Protein AF-0000000084360316 (afdb_homodimer)

Solvent-accessible surface area (backbone atoms only — not comparable to full-atom values): 20144 Å² total; per-residue (Å²): 127,77,83,36,70,52,40,49,49,45,51,50,36,50,60,35,38,62,51,24,50,49,22,51,70,65,35,63,66,67,21,14,51,50,16,34,51,42,44,48,50,38,53,51,46,50,56,45,38,56,47,48,26,63,70,59,72,55,60,46,66,61,34,68,56,47,44,63,37,41,55,51,42,43,52,47,50,48,53,52,47,36,24,52,71,53,73,33,44,78,77,55,40,50,34,50,47,50,42,48,46,44,52,51,48,50,40,43,50,46,26,58,31,21,62,72,70,45,82,80,82,84,54,73,66,53,56,52,26,50,54,39,35,53,50,12,50,48,30,41,48,36,14,82,72,38,66,70,71,81,88,44,42,28,33,52,50,11,50,54,29,35,47,53,20,24,53,44,42,51,55,51,47,49,53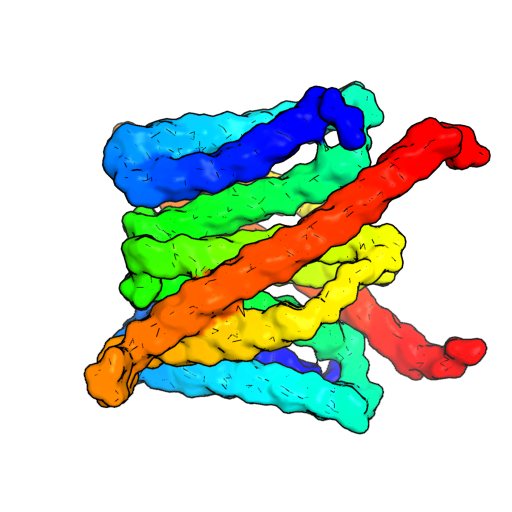,51,48,51,53,52,50,51,52,45,51,51,51,48,52,52,46,68,73,48,71,61,84,114,126,80,83,37,70,54,41,50,48,46,49,50,35,49,61,34,38,62,50,25,50,49,23,52,69,65,35,64,64,66,21,16,51,51,18,35,51,41,44,49,49,38,53,51,47,50,56,46,40,56,47,47,26,64,70,59,72,56,60,45,63,62,34,66,56,45,45,64,36,40,55,51,44,41,53,47,48,48,51,53,48,36,24,51,72,54,72,35,44,76,78,55,39,50,34,52,49,50,44,49,48,45,54,52,47,52,40,42,49,45,26,57,31,21,61,71,71,47,82,78,82,85,53,72,66,52,56,53,28,51,54,40,34,53,50,11,49,48,30,40,47,36,14,82,72,38,66,68,71,83,88,43,42,28,33,51,52,11,50,53,28,35,46,52,20,25,54,45,43,51,54,51,46,49,53,52,48,51,53,50,50,50,51,47,51,49,52,48,53,52,46,68,72,49,73,60,82,115

Sequence (396 aa):
MVLNIPNVLTVSRILAIPVVLAFIAWGGPLGNWLAFSAYTYACITDFFDGYLARAWHQQSAFGRFLDPIADKLLVAGVLFMLVGVESVSGVHILPAAIILCREILVSGLREFLAEARVGLPVSLLAKWKTTIQMLALGFLIVGNVGPDFGFATTWEIGVYGLWIAALITIITGYDYLRAGLRHIAEADAAAEKNPEGNMVLNIPNVLTVSRILAIPVVLAFIAWGGPLGNWLAFSAYTYACITDFFDGYLARAWHQQSAFGRFLDPIADKLLVAGVLFMLVGVESVSGVHILPAAIILCREILVSGLREFLAEARVGLPVSLLAKWKTTIQMLALGFLIVGNVGPDFGFATTWEIGVYGLWIAALITIITGYDYLRAGLRHIAEADAAAEKNPEGN

pLDDT: mean 84.86, std 12.88, range [34.69, 97.75]

Structure (mmCIF, N/CA/C/O backbone):
data_AF-0000000084360316-model_v1
#
loop_
_entity.id
_entity.type
_entity.pdbx_description
1 polymer 'CDP-diacylglycerol--glycerol-3-phosphate 3-phosphatidyltransferase'
#
loop_
_atom_site.group_PDB
_atom_site.id
_atom_site.type_symbol
_atom_site.label_atom_id
_atom_site.label_alt_id
_atom_site.label_comp_id
_atom_site.label_asym_id
_atom_site.label_entity_id
_atom_site.label_seq_id
_atom_site.pdbx_PDB_ins_code
_atom_site.Cartn_x
_atom_site.Cartn_y
_atom_site.Cartn_z
_atom_site.occupancy
_atom_site.B_iso_or_equiv
_atom_site.auth_seq_id
_atom_site.auth_comp_id
_atom_site.auth_asym_id
_atom_site.auth_atom_id
_atom_site.pdbx_PDB_model_num
ATOM 1 N N . MET A 1 1 ? -19.453 8.953 19.5 1 43.44 1 MET A N 1
ATOM 2 C CA . MET A 1 1 ? -19.406 8.742 18.062 1 43.44 1 MET A CA 1
ATOM 3 C C . MET A 1 1 ? -20.797 8.742 17.469 1 43.44 1 MET A C 1
ATOM 5 O O . MET A 1 1 ? -21.641 7.93 17.844 1 43.44 1 MET A O 1
ATOM 9 N N . VAL A 1 2 ? -21.328 9.789 17.156 1 48 2 VAL A N 1
ATOM 10 C CA . VAL A 1 2 ? -22.719 9.781 16.703 1 48 2 VAL A CA 1
ATOM 11 C C . VAL A 1 2 ? -22.859 8.891 15.469 1 48 2 VAL A C 1
ATOM 13 O O . VAL A 1 2 ? -22.172 9.102 14.469 1 48 2 VAL A O 1
ATOM 16 N N . LEU A 1 3 ? -23.219 7.645 15.836 1 56.81 3 LEU A N 1
ATOM 17 C CA . LEU A 1 3 ? -23.625 6.742 14.773 1 56.81 3 LEU A CA 1
ATOM 18 C C . LEU A 1 3 ? -24.547 7.453 13.781 1 56.81 3 LEU A C 1
ATOM 20 O O . LEU A 1 3 ? -25.75 7.562 14.023 1 56.81 3 LEU A O 1
ATOM 24 N N . ASN A 1 4 ? -24.031 8.453 13.102 1 64.5 4 ASN A N 1
ATOM 25 C CA . ASN A 1 4 ? -24.812 9 12 1 64.5 4 ASN A CA 1
ATOM 26 C C . ASN A 1 4 ? -24.672 8.141 10.742 1 64.5 4 ASN A C 1
ATOM 28 O O . ASN A 1 4 ? -23.766 7.316 10.641 1 64.5 4 ASN A O 1
ATOM 32 N N . ILE A 1 5 ? -25.641 8.164 10 1 64.25 5 ILE A N 1
ATOM 33 C CA . ILE A 1 5 ? -25.828 7.332 8.812 1 64.25 5 ILE A CA 1
ATOM 34 C C . ILE A 1 5 ? -24.547 7.297 7.996 1 64.25 5 ILE A C 1
ATOM 36 O O . ILE A 1 5 ? -24.062 6.223 7.617 1 64.25 5 ILE A O 1
ATOM 40 N N . PRO A 1 6 ? -23.891 8.422 7.879 1 65.19 6 PRO A N 1
ATOM 41 C CA . PRO A 1 6 ? -22.656 8.375 7.082 1 65.19 6 PRO A CA 1
ATOM 42 C C . PRO A 1 6 ? -21.547 7.57 7.758 1 65.19 6 PRO A C 1
ATOM 44 O O . PRO A 1 6 ? -20.797 6.867 7.086 1 65.19 6 PRO A O 1
ATOM 47 N N . ASN A 1 7 ? -21.609 7.57 9.062 1 74.06 7 ASN A N 1
ATOM 48 C CA . ASN A 1 7 ? -20.609 6.824 9.797 1 74.06 7 ASN A CA 1
ATOM 49 C C . ASN A 1 7 ? -20.844 5.32 9.719 1 74.06 7 ASN A C 1
ATOM 51 O O . ASN A 1 7 ? -19.906 4.535 9.617 1 74.06 7 ASN A O 1
ATOM 55 N N . VAL A 1 8 ? -22.078 5.059 9.727 1 76.81 8 VAL A N 1
ATOM 56 C CA . VAL A 1 8 ? -22.422 3.643 9.641 1 76.81 8 VAL A CA 1
ATOM 57 C C . VAL A 1 8 ? -22.047 3.094 8.273 1 76.81 8 VAL A C 1
ATOM 59 O O . VAL A 1 8 ? -21.547 1.971 8.156 1 76.81 8 VAL A O 1
ATOM 62 N N . LEU A 1 9 ? -22.203 3.93 7.285 1 78.19 9 LEU A N 1
ATOM 63 C CA . LEU A 1 9 ? -21.875 3.506 5.93 1 78.19 9 LEU A CA 1
ATOM 64 C C . LEU A 1 9 ? -20.359 3.334 5.773 1 78.19 9 LEU A C 1
ATOM 66 O O . LEU A 1 9 ? -19.906 2.383 5.137 1 78.19 9 LEU A O 1
ATOM 70 N N . THR A 1 10 ? -19.688 4.168 6.41 1 79.19 10 THR A N 1
ATOM 71 C CA . THR A 1 10 ? -18.219 4.09 6.34 1 79.19 10 THR A CA 1
ATOM 72 C C . THR A 1 10 ? -17.719 2.846 7.059 1 79.19 10 THR A C 1
ATOM 74 O O . THR A 1 10 ? -16.875 2.109 6.523 1 79.19 10 THR A O 1
ATOM 77 N N . VAL A 1 11 ? -18.312 2.627 8.195 1 83.44 11 VAL A N 1
ATOM 78 C CA . VAL A 1 11 ? -17.906 1.466 8.977 1 83.44 11 VAL A CA 1
ATOM 79 C C . VAL A 1 11 ? -18.266 0.184 8.227 1 83.44 11 VAL A C 1
ATOM 81 O O . VAL A 1 11 ? -17.484 -0.773 8.211 1 83.44 11 VAL A O 1
ATOM 84 N N . SER A 1 12 ? -19.406 0.206 7.668 1 88 12 SER A N 1
ATOM 85 C CA . SER A 1 12 ? -19.844 -0.956 6.898 1 88 12 SER A CA 1
ATOM 86 C C . SER A 1 12 ? -18.906 -1.219 5.727 1 88 12 SER A C 1
ATOM 88 O O . SER A 1 12 ? -18.609 -2.373 5.406 1 88 12 SER A O 1
ATOM 90 N N . ARG A 1 13 ? -18.422 -0.193 5.148 1 87.5 13 ARG A N 1
ATOM 91 C CA . ARG A 1 13 ? -17.5 -0.317 4.027 1 87.5 13 ARG A CA 1
ATOM 92 C C . ARG A 1 13 ? -16.156 -0.894 4.48 1 87.5 13 ARG A C 1
ATOM 94 O O . ARG A 1 13 ? -15.594 -1.756 3.809 1 87.5 13 ARG A O 1
ATOM 101 N N . ILE A 1 14 ? -15.734 -0.457 5.531 1 86.88 14 ILE A N 1
ATOM 102 C CA . ILE A 1 14 ? -14.469 -0.938 6.074 1 86.88 14 ILE A CA 1
ATOM 103 C C . ILE A 1 14 ? -14.578 -2.424 6.402 1 86.88 14 ILE A C 1
ATOM 105 O O . ILE A 1 14 ? -13.664 -3.199 6.117 1 86.88 14 ILE A O 1
ATOM 109 N N . LEU A 1 15 ? -15.719 -2.783 6.957 1 89.69 15 LEU A N 1
ATOM 110 C CA . LEU A 1 15 ? -15.945 -4.176 7.324 1 89.69 15 LEU A CA 1
ATOM 111 C C . LEU A 1 15 ? -16.109 -5.047 6.082 1 89.69 15 LEU A C 1
ATOM 113 O O . LEU A 1 15 ? -15.852 -6.25 6.125 1 89.69 15 LEU A O 1
ATOM 117 N N . ALA A 1 16 ? -16.531 -4.422 5.023 1 93 16 ALA A N 1
ATOM 118 C CA . ALA A 1 16 ? -16.719 -5.145 3.768 1 93 16 ALA A CA 1
ATOM 119 C C . ALA A 1 16 ? -15.375 -5.559 3.164 1 93 16 ALA A C 1
ATOM 121 O O . ALA A 1 16 ? -15.305 -6.523 2.402 1 93 16 ALA A O 1
ATOM 122 N N . ILE A 1 17 ? -14.32 -4.898 3.51 1 92.44 17 ILE A N 1
ATOM 123 C CA . ILE A 1 17 ? -13.023 -5.105 2.871 1 92.44 17 ILE A CA 1
ATOM 124 C C . ILE A 1 17 ? -12.516 -6.512 3.178 1 92.44 17 ILE A C 1
ATOM 126 O O . ILE A 1 17 ? -12.25 -7.293 2.264 1 92.44 17 ILE A O 1
ATOM 130 N N . PRO A 1 18 ? -12.438 -6.918 4.477 1 93 18 PRO A N 1
ATOM 131 C CA . PRO A 1 18 ? -11.992 -8.289 4.742 1 93 18 PRO A CA 1
ATOM 132 C C . PRO A 1 18 ? -12.922 -9.344 4.141 1 93 18 PRO A C 1
ATOM 134 O O . PRO A 1 18 ? -12.477 -10.43 3.775 1 93 18 PRO A O 1
ATOM 137 N N . VAL A 1 19 ? -14.172 -9.016 4.031 1 95.56 19 VAL A N 1
ATOM 138 C CA . VAL A 1 19 ? -15.141 -9.938 3.449 1 95.56 19 VAL A CA 1
ATOM 139 C C . VAL A 1 19 ? -14.844 -10.133 1.965 1 95.56 19 VAL A C 1
ATOM 141 O O . VAL A 1 19 ? -14.789 -11.266 1.48 1 95.56 19 VAL A O 1
ATOM 144 N N . VAL A 1 20 ? -14.625 -9.031 1.267 1 96.56 20 VAL A N 1
ATOM 145 C CA . VAL A 1 20 ? -14.281 -9.102 -0.15 1 96.56 20 VAL A CA 1
ATOM 146 C C . VAL A 1 20 ? -13.016 -9.938 -0.335 1 96.56 20 VAL A C 1
ATOM 148 O O . VAL A 1 20 ? -12.977 -10.828 -1.186 1 96.56 20 VAL A O 1
ATOM 151 N N . LEU A 1 21 ? -12.047 -9.711 0.494 1 95 21 LEU A N 1
ATOM 152 C CA . LEU A 1 21 ? -10.773 -10.406 0.375 1 95 21 LEU A CA 1
ATOM 153 C C . LEU A 1 21 ? -10.93 -11.891 0.672 1 95 21 LEU A C 1
ATOM 155 O O . LEU A 1 21 ? -10.32 -12.727 0.005 1 95 21 LEU A O 1
ATOM 159 N N . ALA A 1 22 ? -11.758 -12.188 1.636 1 94.25 22 ALA A N 1
ATOM 160 C CA . ALA A 1 22 ? -12.008 -13.586 1.988 1 94.25 22 ALA A CA 1
ATOM 161 C C . ALA A 1 22 ? -12.688 -14.328 0.841 1 94.25 22 ALA A C 1
ATOM 163 O O . ALA A 1 22 ? -12.352 -15.484 0.558 1 94.25 22 ALA A O 1
ATOM 164 N N . PHE A 1 23 ? -13.578 -13.688 0.22 1 96.25 23 PHE A N 1
ATOM 165 C CA . PHE A 1 23 ? -14.281 -14.312 -0.893 1 96.25 23 PHE A CA 1
ATOM 166 C C . PHE A 1 23 ? -13.352 -14.508 -2.084 1 96.25 23 PHE A C 1
ATOM 168 O O . PHE A 1 23 ? -13.445 -15.508 -2.797 1 96.25 23 PHE A O 1
ATOM 175 N N . ILE A 1 24 ? -12.516 -13.555 -2.295 1 95.12 24 ILE A N 1
ATOM 176 C CA . ILE A 1 24 ? -11.539 -13.703 -3.373 1 95.12 24 ILE A CA 1
ATOM 177 C C . ILE A 1 24 ? -10.625 -14.891 -3.08 1 95.12 24 ILE A C 1
ATOM 179 O O . ILE A 1 24 ? -10.328 -15.688 -3.975 1 95.12 24 ILE A O 1
ATOM 183 N N . ALA A 1 25 ? -10.266 -15.016 -1.857 1 92.19 25 ALA A N 1
ATOM 184 C CA . ALA A 1 25 ? -9.391 -16.109 -1.449 1 92.19 25 ALA A CA 1
ATOM 185 C C . ALA A 1 25 ? -10.102 -17.453 -1.579 1 92.19 25 ALA A C 1
ATOM 187 O O . ALA A 1 25 ? -9.477 -18.469 -1.881 1 92.19 25 ALA A O 1
ATOM 188 N N . TRP A 1 26 ? -11.359 -17.406 -1.259 1 91.69 26 TRP A N 1
ATOM 189 C CA . TRP A 1 26 ? -12.148 -18.625 -1.373 1 91.69 26 TRP A CA 1
ATOM 190 C C . TRP A 1 26 ? -12.125 -19.156 -2.803 1 91.69 26 TRP A C 1
ATOM 192 O O . TRP A 1 26 ? -12.047 -20.375 -3.023 1 91.69 26 TRP A O 1
ATOM 202 N N . GLY A 1 27 ? -12.227 -18.359 -3.777 1 89.38 27 GLY A N 1
ATOM 203 C CA . GLY A 1 27 ? -12.133 -18.734 -5.18 1 89.38 27 GLY A CA 1
ATOM 204 C C . GLY A 1 27 ? -13.367 -19.453 -5.691 1 89.38 27 GLY A C 1
ATOM 205 O O . GLY A 1 27 ? -14.391 -19.5 -5.004 1 89.38 27 GLY A O 1
ATOM 206 N N . GLY A 1 28 ? -13.25 -19.828 -6.918 1 91.75 28 GLY A N 1
ATOM 207 C CA . GLY A 1 28 ? -14.391 -20.484 -7.543 1 91.75 28 GLY A CA 1
ATOM 208 C C . GLY A 1 28 ? -15.445 -19.5 -8.023 1 91.75 28 GLY A C 1
ATOM 209 O O . GLY A 1 28 ? -15.391 -18.312 -7.719 1 91.75 28 GLY A O 1
ATOM 210 N N . PRO A 1 29 ? -16.422 -20.094 -8.773 1 94.88 29 PRO A N 1
ATOM 211 C CA . PRO A 1 29 ? -17.453 -19.219 -9.328 1 94.88 29 PRO A CA 1
ATOM 212 C C . PRO A 1 29 ? -18.281 -18.516 -8.25 1 94.88 29 PRO A C 1
ATOM 214 O O . PRO A 1 29 ? -18.531 -17.312 -8.344 1 94.88 29 PRO A O 1
ATOM 217 N N . LEU A 1 30 ? -18.656 -19.25 -7.25 1 95.31 30 LEU A N 1
ATOM 218 C CA . LEU A 1 30 ? -19.438 -18.672 -6.172 1 95.31 30 LEU A CA 1
ATOM 219 C C . LEU A 1 30 ? -18.641 -17.625 -5.414 1 95.31 30 LEU A C 1
ATOM 221 O O . LEU A 1 30 ? -19.156 -16.547 -5.09 1 95.31 30 LEU A O 1
ATOM 225 N N . GLY A 1 31 ? -17.406 -17.922 -5.094 1 95.75 31 GLY A N 1
ATOM 226 C CA . GLY A 1 31 ? -16.531 -16.969 -4.418 1 95.75 31 GLY A CA 1
ATOM 227 C C . GLY A 1 31 ? -16.344 -15.688 -5.191 1 95.75 31 GLY A C 1
ATOM 228 O O . GLY A 1 31 ? -16.375 -14.594 -4.617 1 95.75 31 GLY A O 1
ATOM 229 N N . ASN A 1 32 ? -16.203 -15.867 -6.492 1 96.5 32 ASN A N 1
ATOM 230 C CA . ASN A 1 32 ? -15.984 -14.695 -7.332 1 96.5 32 ASN A CA 1
ATOM 231 C C . ASN A 1 32 ? -17.219 -13.789 -7.363 1 96.5 32 ASN A C 1
ATOM 233 O O . ASN A 1 32 ? -17.094 -12.57 -7.25 1 96.5 32 ASN A O 1
ATOM 237 N N . TRP A 1 33 ? -18.375 -14.391 -7.465 1 97.25 33 TRP A N 1
ATOM 238 C CA . TRP A 1 33 ? -19.594 -13.586 -7.539 1 97.25 33 TRP A CA 1
ATOM 239 C C . TRP A 1 33 ? -19.906 -12.945 -6.191 1 97.25 33 TRP A C 1
ATOM 241 O O . TRP A 1 33 ? -20.422 -11.82 -6.137 1 97.25 33 TRP A O 1
ATOM 251 N N . LEU A 1 34 ? -19.625 -13.656 -5.125 1 97.5 34 LEU A N 1
ATOM 252 C CA . LEU A 1 34 ? -19.812 -13.078 -3.797 1 97.5 34 LEU A CA 1
ATOM 253 C C . LEU A 1 34 ? -18.844 -11.93 -3.566 1 97.5 34 LEU A C 1
ATOM 255 O O . LEU A 1 34 ? -19.219 -10.906 -2.99 1 97.5 34 LEU A O 1
ATOM 259 N N . ALA A 1 35 ? -17.625 -12.148 -3.963 1 97.56 35 ALA A N 1
ATOM 260 C CA . ALA A 1 35 ? -16.641 -11.078 -3.867 1 97.56 35 ALA A CA 1
ATOM 261 C C . ALA A 1 35 ? -17.078 -9.852 -4.668 1 97.56 35 ALA A C 1
ATOM 263 O O . ALA A 1 35 ? -16.969 -8.719 -4.188 1 97.56 35 ALA A O 1
ATOM 264 N N . PHE A 1 36 ? -17.562 -10.133 -5.836 1 97.75 36 PHE A N 1
ATOM 265 C CA . PHE A 1 36 ? -18.031 -9.047 -6.699 1 97.75 36 PHE A CA 1
ATOM 266 C C . PHE A 1 36 ? -19.188 -8.297 -6.051 1 97.75 36 PHE A C 1
ATOM 268 O O . PHE A 1 36 ? -19.219 -7.066 -6.086 1 97.75 36 PHE A O 1
ATOM 275 N N . SER A 1 37 ? -20.094 -9.031 -5.523 1 97.69 37 SER A N 1
ATOM 276 C CA . SER A 1 37 ? -21.234 -8.414 -4.871 1 97.69 37 SER A CA 1
ATOM 277 C C . SER A 1 37 ? -20.812 -7.555 -3.686 1 97.69 37 SER A C 1
ATOM 279 O O . SER A 1 37 ? -21.266 -6.422 -3.539 1 97.69 37 SER A O 1
ATOM 281 N N . ALA A 1 38 ? -19.969 -8.07 -2.852 1 97 38 ALA A N 1
ATOM 282 C CA . ALA A 1 38 ? -19.469 -7.32 -1.706 1 97 38 ALA A CA 1
ATOM 283 C C . ALA A 1 38 ? -18.672 -6.098 -2.158 1 97 38 ALA A C 1
ATOM 285 O O . ALA A 1 38 ? -18.766 -5.027 -1.556 1 97 38 ALA A O 1
ATOM 286 N N . TYR A 1 39 ? -17.891 -6.32 -3.182 1 97.69 39 TYR A N 1
ATOM 287 C CA . TYR A 1 39 ? -17.109 -5.227 -3.736 1 97.69 39 TYR A CA 1
ATOM 288 C C . TYR A 1 39 ? -18 -4.113 -4.262 1 97.69 39 TYR A C 1
ATOM 290 O O . TYR A 1 39 ? -17.75 -2.934 -4.012 1 97.69 39 TYR A O 1
ATOM 298 N N . THR A 1 40 ? -19.016 -4.465 -5.008 1 96.44 40 THR A N 1
ATOM 299 C CA . THR A 1 40 ? -19.953 -3.5 -5.559 1 96.44 40 THR A CA 1
ATOM 300 C C . THR A 1 40 ? -20.672 -2.742 -4.438 1 96.44 40 THR A C 1
ATOM 302 O O . THR A 1 40 ? -20.859 -1.527 -4.531 1 96.44 40 THR A O 1
ATOM 305 N N . TYR A 1 41 ? -21 -3.498 -3.461 1 94.69 41 TYR A N 1
ATOM 306 C CA . TYR A 1 41 ? -21.594 -2.869 -2.287 1 94.69 41 TYR A CA 1
ATOM 307 C C . TYR A 1 41 ? -20.672 -1.803 -1.712 1 94.69 41 TYR A C 1
ATOM 309 O O . TYR A 1 41 ? -21.109 -0.684 -1.428 1 94.69 41 TYR A O 1
ATOM 317 N N . ALA A 1 42 ? -19.406 -2.119 -1.563 1 92.06 42 ALA A N 1
ATOM 318 C CA . ALA A 1 42 ? -18.422 -1.19 -1.005 1 92.06 42 ALA A CA 1
ATOM 319 C C . ALA A 1 42 ? -18.266 0.037 -1.896 1 92.06 42 ALA A C 1
ATOM 321 O O . ALA A 1 42 ? -18.141 1.159 -1.401 1 92.06 42 ALA A O 1
ATOM 322 N N . CYS A 1 43 ? -18.312 -0.194 -3.189 1 91.12 43 CYS A N 1
ATOM 323 C CA . CYS A 1 43 ? -18.141 0.908 -4.129 1 91.12 43 CYS A CA 1
ATOM 324 C C . CYS A 1 43 ? -19.375 1.82 -4.129 1 91.12 43 CYS A C 1
ATOM 326 O O . CYS A 1 43 ? -19.234 3.045 -4.156 1 91.12 43 CYS A O 1
ATOM 328 N N . ILE A 1 44 ? -20.5 1.232 -4.141 1 88.56 44 ILE A N 1
ATOM 329 C CA . ILE A 1 44 ? -21.75 1.992 -4.18 1 88.56 44 ILE A CA 1
ATOM 330 C C . ILE A 1 44 ? -21.891 2.807 -2.896 1 88.56 44 ILE A C 1
ATOM 332 O O . ILE A 1 44 ? -22.297 3.971 -2.938 1 88.56 44 ILE A O 1
ATOM 336 N N . THR A 1 45 ? -21.578 2.225 -1.772 1 84.81 45 THR A N 1
ATOM 337 C CA . THR A 1 45 ? -21.703 2.928 -0.5 1 84.81 45 THR A CA 1
ATOM 338 C C . THR A 1 45 ? -20.734 4.113 -0.44 1 84.81 45 THR A C 1
ATOM 340 O O . THR A 1 45 ? -21.016 5.109 0.231 1 84.81 45 THR A O 1
ATOM 343 N N . ASP A 1 46 ? -19.625 3.893 -1.091 1 81.88 46 ASP A N 1
ATOM 344 C CA . ASP A 1 46 ? -18.672 5.008 -1.172 1 81.88 46 ASP A CA 1
ATOM 345 C C . ASP A 1 46 ? -19.281 6.18 -1.936 1 81.88 46 ASP A C 1
ATOM 347 O O . ASP A 1 46 ? -19.141 7.336 -1.529 1 81.88 46 ASP A O 1
ATOM 351 N N . PHE A 1 47 ? -19.922 5.859 -2.982 1 77.44 47 PHE A N 1
ATOM 352 C CA . PHE A 1 47 ? -20.547 6.875 -3.822 1 77.44 47 PHE A CA 1
ATOM 353 C C . PHE A 1 47 ? -21.672 7.57 -3.08 1 77.44 47 PHE A C 1
ATOM 355 O O . PHE A 1 47 ? -21.812 8.789 -3.156 1 77.44 47 PHE A O 1
ATOM 362 N N . PHE A 1 48 ? -22.375 6.844 -2.32 1 76.06 48 PHE A N 1
ATOM 363 C CA . PHE A 1 48 ? -23.531 7.379 -1.61 1 76.06 48 PHE A CA 1
ATOM 364 C C . PHE A 1 48 ? -23.094 8.18 -0.389 1 76.06 48 PHE A C 1
ATOM 366 O O . PHE A 1 48 ? -23.688 9.211 -0.071 1 76.06 48 PHE A O 1
ATOM 373 N N . ASP A 1 49 ? -22.094 7.598 0.238 1 67.19 49 ASP A N 1
ATOM 374 C CA . ASP A 1 49 ? -21.609 8.289 1.437 1 67.19 49 ASP A CA 1
ATOM 375 C C . ASP A 1 49 ? -21.125 9.695 1.105 1 67.19 49 ASP A C 1
ATOM 377 O O . ASP A 1 49 ? -21.406 10.641 1.842 1 67.19 49 ASP A O 1
ATOM 381 N N . GLY A 1 50 ? -20.391 9.805 0.035 1 63.03 50 GLY A N 1
ATOM 382 C CA . GLY A 1 50 ? -19.969 11.133 -0.388 1 63.03 50 GLY A CA 1
ATOM 383 C C . GLY A 1 50 ? -21.125 12.047 -0.718 1 63.03 50 GLY A C 1
ATOM 384 O O . GLY A 1 50 ? -21.141 13.211 -0.3 1 63.03 50 GLY A O 1
ATOM 385 N N . TYR A 1 51 ? -22.062 11.406 -1.259 1 60.38 51 TYR A N 1
ATOM 386 C CA . TYR A 1 51 ? -23.219 12.195 -1.67 1 60.38 51 TYR A CA 1
ATOM 387 C C . TYR A 1 51 ? -24.031 12.633 -0.46 1 60.38 51 TYR A C 1
ATOM 389 O O . TYR A 1 51 ? -24.422 13.797 -0.36 1 60.38 51 TYR A O 1
ATOM 397 N N . LEU A 1 52 ? -24.219 11.719 0.39 1 59.31 52 LEU A N 1
ATOM 398 C CA . LEU A 1 52 ? -25.047 12.008 1.552 1 59.31 52 LEU A CA 1
ATOM 399 C C . LEU A 1 52 ? -24.359 12.984 2.492 1 59.31 52 LEU A C 1
ATOM 401 O O . LEU A 1 52 ? -25 13.852 3.086 1 59.31 52 LEU A O 1
ATOM 405 N N . ALA A 1 53 ? -23.109 12.836 2.648 1 59.09 53 ALA A N 1
ATOM 406 C CA . ALA A 1 53 ? -22.344 13.734 3.504 1 59.09 53 ALA A CA 1
ATOM 407 C C . ALA A 1 53 ? -22.359 15.156 2.963 1 59.09 53 ALA A C 1
ATOM 409 O O . ALA A 1 53 ? -22.453 16.125 3.729 1 59.09 53 ALA A O 1
ATOM 410 N N . ARG A 1 54 ? -22.297 15.219 1.662 1 60.06 54 ARG A N 1
ATOM 411 C CA . ARG A 1 54 ? -22.344 16.531 1.021 1 60.06 54 ARG A CA 1
ATOM 412 C C . ARG A 1 54 ? -23.75 17.125 1.103 1 60.06 54 ARG A C 1
ATOM 414 O O . ARG A 1 54 ? -23.906 18.328 1.334 1 60.06 54 ARG A O 1
ATOM 421 N N . ALA A 1 55 ? -24.562 16.234 0.997 1 60.12 55 ALA A N 1
ATOM 422 C CA . ALA A 1 55 ? -25.953 16.688 0.949 1 60.12 55 ALA A CA 1
ATOM 423 C C . ALA A 1 55 ? -26.453 17.078 2.338 1 60.12 55 ALA A C 1
ATOM 425 O O . ALA A 1 55 ? -27.219 18.031 2.484 1 60.12 55 ALA A O 1
ATOM 426 N N . TRP A 1 56 ? -26 16.344 3.238 1 59.81 56 TRP A N 1
ATOM 427 C CA . TRP A 1 56 ? -26.547 16.594 4.57 1 59.81 56 TRP A CA 1
ATOM 428 C C . TRP A 1 56 ? -25.562 17.391 5.422 1 59.81 56 TRP A C 1
ATOM 430 O O . TRP A 1 56 ? -25.812 17.625 6.609 1 59.81 56 TRP A O 1
ATOM 440 N N . HIS A 1 57 ? -24.562 17.938 4.793 1 57.38 57 HIS A N 1
ATOM 441 C CA . HIS A 1 57 ? -23.562 18.719 5.496 1 57.38 57 HIS A CA 1
ATOM 442 C C . HIS A 1 57 ? -23.125 18.016 6.789 1 57.38 57 HIS A C 1
ATOM 444 O O . HIS A 1 57 ? -22.938 18.672 7.816 1 57.38 57 HIS A O 1
ATOM 450 N N . GLN A 1 58 ? -23.453 16.797 6.816 1 59.56 58 GLN A N 1
ATOM 451 C CA . GLN A 1 58 ? -23.266 16.094 8.078 1 59.56 58 GLN A CA 1
ATOM 452 C C . GLN A 1 58 ? -22.062 15.156 8.008 1 59.56 58 GLN A C 1
ATOM 454 O O . GLN A 1 58 ? -22.062 14.094 8.625 1 59.56 58 GLN A O 1
ATOM 459 N N . GLN A 1 59 ? -21.062 15.625 7.344 1 63.84 59 GLN A N 1
ATOM 460 C CA . GLN A 1 59 ? -19.984 14.641 7.422 1 63.84 59 GLN A CA 1
ATOM 461 C C . GLN A 1 59 ? -19.219 14.766 8.742 1 63.84 59 GLN A C 1
ATOM 463 O O . GLN A 1 59 ? -18.781 15.852 9.109 1 63.84 59 GLN A O 1
ATOM 468 N N . SER A 1 60 ? -19.344 13.688 9.555 1 69 60 SER A N 1
ATOM 469 C CA . SER A 1 60 ? -18.578 13.656 10.797 1 69 60 SER A CA 1
ATOM 470 C C . SER A 1 60 ? -17.078 13.617 10.523 1 69 60 SER A C 1
ATOM 472 O O . SER A 1 60 ? -16.656 13.312 9.414 1 69 60 SER A O 1
ATOM 474 N N . ALA A 1 61 ? -16.406 14.219 11.344 1 72.38 61 ALA A N 1
ATOM 475 C CA . ALA A 1 61 ? -14.945 14.156 11.258 1 72.38 61 ALA A CA 1
ATOM 476 C C . ALA A 1 61 ? -14.461 12.719 11.094 1 72.38 61 ALA A C 1
ATOM 478 O O . ALA A 1 61 ? -13.492 12.469 10.367 1 72.38 61 ALA A O 1
ATOM 479 N N . PHE A 1 62 ? -15.266 11.898 11.602 1 75.75 62 PHE A N 1
ATOM 480 C CA . PHE A 1 62 ? -14.938 10.477 11.531 1 75.75 62 PHE A CA 1
ATOM 481 C C . PHE A 1 62 ? -15.047 9.969 10.102 1 75.75 62 PHE A C 1
ATOM 483 O O . PHE A 1 62 ? -14.141 9.289 9.602 1 75.75 62 PHE A O 1
ATOM 490 N N . GLY A 1 63 ? -16.094 10.289 9.516 1 74.12 63 GLY A N 1
ATOM 491 C CA . GLY A 1 63 ? -16.297 9.875 8.141 1 74.12 63 GLY A CA 1
ATOM 492 C C . GLY A 1 63 ? -15.289 10.484 7.18 1 74.12 63 GLY A C 1
ATOM 493 O O . GLY A 1 63 ? -14.766 9.797 6.297 1 74.12 63 GLY A O 1
ATOM 494 N N . ARG A 1 64 ? -15.047 11.633 7.375 1 74.94 64 ARG A N 1
ATOM 495 C CA . ARG A 1 64 ? -14.086 12.336 6.535 1 74.94 64 ARG A CA 1
ATOM 496 C C . ARG A 1 64 ? -12.695 11.734 6.668 1 74.94 64 ARG A C 1
ATOM 498 O O . ARG A 1 64 ? -11.922 11.719 5.707 1 74.94 64 ARG A O 1
ATOM 505 N N . PHE A 1 65 ? -12.578 11.234 7.77 1 78.25 65 PHE A N 1
ATOM 506 C CA . PHE A 1 65 ? -11.273 10.672 8.102 1 78.25 65 PHE A CA 1
ATOM 507 C C . PHE A 1 65 ? -11.133 9.266 7.531 1 78.25 65 PHE A C 1
ATOM 509 O O . PHE A 1 65 ? -10.125 8.938 6.906 1 78.25 65 PHE A O 1
ATOM 516 N N . LEU A 1 66 ? -12.094 8.484 7.648 1 82.69 66 LEU A N 1
ATOM 517 C CA . LEU A 1 66 ? -11.969 7.055 7.375 1 82.69 66 LEU A CA 1
ATOM 518 C C . LEU A 1 66 ? -12.281 6.75 5.914 1 82.69 66 LEU A C 1
ATOM 520 O O . LEU A 1 66 ? -11.844 5.727 5.383 1 82.69 66 LEU A O 1
ATOM 524 N N . ASP A 1 67 ? -12.953 7.703 5.344 1 83.38 67 ASP A N 1
ATOM 525 C CA . ASP A 1 67 ? -13.445 7.434 3.994 1 83.38 67 ASP A CA 1
ATOM 526 C C . ASP A 1 67 ? -12.281 7.254 3.018 1 83.38 67 ASP A C 1
ATOM 528 O O . ASP A 1 67 ? -12.188 6.227 2.346 1 83.38 67 ASP A O 1
ATOM 532 N N . PRO A 1 68 ? -11.375 8.156 3.031 1 83.38 68 PRO A N 1
ATOM 533 C CA . PRO A 1 68 ? -10.258 8.016 2.096 1 83.38 68 PRO A CA 1
ATOM 534 C C . PRO A 1 68 ? -9.406 6.785 2.383 1 83.38 68 PRO A C 1
ATOM 536 O O . PRO A 1 68 ? -8.867 6.172 1.457 1 83.38 68 PRO A O 1
ATOM 539 N N . ILE A 1 69 ? -9.266 6.41 3.535 1 86.75 69 ILE A N 1
ATOM 540 C CA . ILE A 1 69 ? -8.469 5.254 3.939 1 86.75 69 ILE A CA 1
ATOM 541 C C . ILE A 1 69 ? -9.148 3.969 3.479 1 86.75 69 ILE A C 1
ATOM 543 O O . ILE A 1 69 ? -8.5 3.072 2.939 1 86.75 69 ILE A O 1
ATOM 547 N N . ALA A 1 70 ? -10.453 3.996 3.713 1 89.38 70 ALA A N 1
ATOM 548 C CA . ALA A 1 70 ? -11.227 2.82 3.328 1 89.38 70 ALA A CA 1
ATOM 549 C C . ALA A 1 70 ? -11.109 2.549 1.831 1 89.38 70 ALA A C 1
ATOM 551 O O . ALA A 1 70 ? -10.953 1.398 1.413 1 89.38 70 ALA A O 1
ATOM 552 N N . ASP A 1 71 ? -11.172 3.572 1.107 1 88.38 71 ASP A N 1
ATOM 553 C CA . ASP A 1 71 ? -11.086 3.432 -0.342 1 88.38 71 ASP A CA 1
ATOM 554 C C . ASP A 1 71 ? -9.711 2.895 -0.756 1 88.38 71 ASP A C 1
ATOM 556 O O . ASP A 1 71 ? -9.625 1.983 -1.582 1 88.38 71 ASP A O 1
ATOM 560 N N . LYS A 1 72 ? -8.695 3.365 -0.179 1 89.62 72 LYS A N 1
ATOM 561 C CA . LYS A 1 72 ? -7.332 2.938 -0.476 1 89.62 72 LYS A CA 1
ATOM 562 C C . LYS A 1 72 ? -7.105 1.489 -0.054 1 89.62 72 LYS A C 1
ATOM 564 O O . LYS A 1 72 ? -6.461 0.721 -0.771 1 89.62 72 LYS A O 1
ATOM 569 N N . LEU A 1 73 ? -7.652 1.187 1.038 1 92.62 73 LEU A N 1
ATOM 570 C CA . LEU A 1 73 ? -7.492 -0.166 1.56 1 92.62 73 LEU A CA 1
ATOM 571 C C . LEU A 1 73 ? -8.195 -1.181 0.665 1 92.62 73 LEU A C 1
ATOM 573 O O . LEU A 1 73 ? -7.668 -2.264 0.41 1 92.62 73 LEU A O 1
ATOM 577 N N . LEU A 1 74 ? -9.367 -0.794 0.304 1 93.31 74 LEU A N 1
ATOM 578 C CA . LEU A 1 74 ? -10.133 -1.688 -0.558 1 93.31 74 LEU A CA 1
ATOM 579 C C . LEU A 1 74 ? -9.383 -1.969 -1.854 1 93.31 74 LEU A C 1
ATOM 581 O O . LEU A 1 74 ? -9.195 -3.129 -2.23 1 93.31 74 LEU A O 1
ATOM 585 N N . VAL A 1 75 ? -8.914 -0.949 -2.469 1 93.94 75 VAL A N 1
ATOM 586 C CA . VAL A 1 75 ? -8.234 -1.071 -3.752 1 93.94 75 VAL A CA 1
ATOM 587 C C . VAL A 1 75 ? -6.934 -1.854 -3.576 1 93.94 75 VAL A C 1
ATOM 589 O O . VAL A 1 75 ? -6.676 -2.811 -4.312 1 93.94 75 VAL A O 1
ATOM 592 N N . ALA A 1 76 ? -6.172 -1.483 -2.637 1 94.06 76 ALA A N 1
ATOM 593 C CA . ALA A 1 76 ? -4.891 -2.146 -2.398 1 94.06 76 ALA A CA 1
ATOM 594 C C . ALA A 1 76 ? -5.094 -3.613 -2.029 1 94.06 76 ALA A C 1
ATOM 596 O O . ALA A 1 76 ? -4.383 -4.488 -2.527 1 94.06 76 ALA A O 1
ATOM 597 N N . GLY A 1 77 ? -6.062 -3.822 -1.14 1 94.94 77 GLY A N 1
ATOM 598 C CA . GLY A 1 77 ? -6.352 -5.188 -0.734 1 94.94 77 GLY A CA 1
ATOM 599 C C . GLY A 1 77 ? -6.801 -6.07 -1.885 1 94.94 77 GLY A C 1
ATOM 600 O O . GLY A 1 77 ? -6.344 -7.203 -2.021 1 94.94 77 GLY A O 1
ATOM 601 N N . VAL A 1 78 ? -7.668 -5.527 -2.67 1 96.06 78 VAL A N 1
ATOM 602 C CA . VAL A 1 78 ? -8.195 -6.285 -3.799 1 96.06 78 VAL A CA 1
ATOM 603 C C . VAL A 1 78 ? -7.078 -6.574 -4.797 1 96.06 78 VAL A C 1
ATOM 605 O O . VAL A 1 78 ? -6.934 -7.707 -5.266 1 96.06 78 VAL A O 1
ATOM 608 N N . LEU A 1 79 ? -6.281 -5.578 -5.098 1 96.19 79 LEU A N 1
ATOM 609 C CA . LEU A 1 79 ? -5.164 -5.77 -6.016 1 96.19 79 LEU A CA 1
ATOM 610 C C . LEU A 1 79 ? -4.207 -6.836 -5.496 1 96.19 79 LEU A C 1
ATOM 612 O O . LEU A 1 79 ? -3.797 -7.727 -6.242 1 96.19 79 LEU A O 1
ATOM 616 N N . PHE A 1 80 ? -3.941 -6.715 -4.266 1 95.56 80 PHE A N 1
ATOM 617 C CA . PHE A 1 80 ? -3.014 -7.637 -3.621 1 95.56 80 PHE A CA 1
ATOM 618 C C . PHE A 1 80 ? -3.541 -9.062 -3.678 1 95.56 80 PHE A C 1
ATOM 620 O O . PHE A 1 80 ? -2.807 -9.992 -4.031 1 95.56 80 PHE A O 1
ATOM 627 N N . MET A 1 81 ? -4.812 -9.25 -3.432 1 95.25 81 MET A N 1
ATOM 628 C CA . MET A 1 81 ? -5.402 -10.586 -3.383 1 95.25 81 MET A CA 1
ATOM 629 C C . MET A 1 81 ? -5.559 -11.164 -4.785 1 95.25 81 MET A C 1
ATOM 631 O O . MET A 1 81 ? -5.402 -12.367 -4.984 1 95.25 81 MET A O 1
ATOM 635 N N . LEU A 1 82 ? -5.895 -10.312 -5.719 1 96.19 82 LEU A N 1
ATOM 636 C CA . LEU A 1 82 ? -6.031 -10.789 -7.09 1 96.19 82 LEU A CA 1
ATOM 637 C C . LEU A 1 82 ? -4.707 -11.328 -7.613 1 96.19 82 LEU A C 1
ATOM 639 O O . LEU A 1 82 ? -4.688 -12.297 -8.383 1 96.19 82 LEU A O 1
ATOM 643 N N . VAL A 1 83 ? -3.676 -10.727 -7.227 1 95.06 83 VAL A N 1
ATOM 644 C CA . VAL A 1 83 ? -2.352 -11.227 -7.582 1 95.06 83 VAL A CA 1
ATOM 645 C C . VAL A 1 83 ? -2.059 -12.508 -6.805 1 95.06 83 VAL A C 1
ATOM 647 O O . VAL A 1 83 ? -1.509 -13.461 -7.355 1 95.06 83 VAL A O 1
ATOM 650 N N . GLY A 1 84 ? -2.469 -12.586 -5.602 1 93.5 84 GLY A N 1
ATOM 651 C CA . GLY A 1 84 ? -2.234 -13.734 -4.746 1 93.5 84 GLY A CA 1
ATOM 652 C C . GLY A 1 84 ? -2.928 -14.992 -5.238 1 93.5 84 GLY A C 1
ATOM 653 O O . GLY A 1 84 ? -2.41 -16.109 -5.07 1 93.5 84 GLY A O 1
ATOM 654 N N . VAL A 1 85 ? -4.098 -14.797 -5.824 1 92.5 85 VAL A N 1
ATOM 655 C CA . VAL A 1 85 ? -4.84 -15.961 -6.277 1 92.5 85 VAL A CA 1
ATOM 656 C C . VAL A 1 85 ? -4.574 -16.203 -7.766 1 92.5 85 VAL A C 1
ATOM 658 O O . VAL A 1 85 ? -5.266 -17 -8.406 1 92.5 85 VAL A O 1
ATOM 661 N N . GLU A 1 86 ? -3.709 -15.344 -8.344 1 91.62 86 GLU A N 1
ATOM 662 C 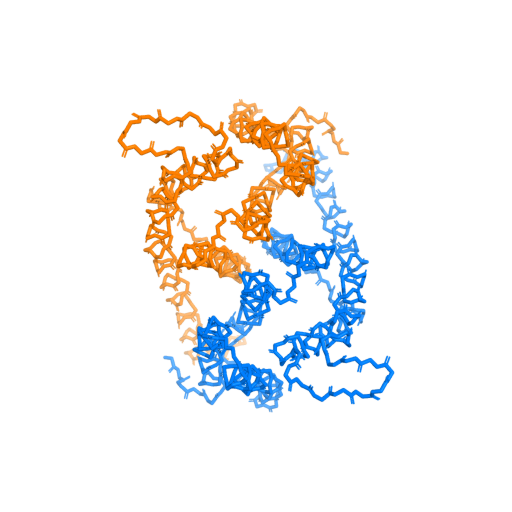CA . GLU A 1 86 ? -3.178 -15.523 -9.695 1 91.62 86 GLU A CA 1
ATOM 663 C C . GLU A 1 86 ? -4.207 -15.117 -10.75 1 91.62 86 GLU A C 1
ATOM 665 O O . GLU A 1 86 ? -4.117 -15.539 -11.906 1 91.62 86 GLU A O 1
ATOM 670 N N . SER A 1 87 ? -5.207 -14.375 -10.266 1 93.69 87 SER A N 1
ATOM 671 C CA . SER A 1 87 ? -6.094 -13.766 -11.25 1 93.69 87 SER A CA 1
ATOM 672 C C . SER A 1 87 ? -5.355 -12.734 -12.102 1 93.69 87 SER A C 1
ATOM 674 O O . SER A 1 87 ? -5.695 -12.523 -13.266 1 93.69 87 SER A O 1
ATOM 676 N N . VAL A 1 88 ? -4.473 -12.094 -11.492 1 93.88 88 VAL A N 1
ATOM 677 C CA . VAL A 1 88 ? -3.521 -11.203 -12.164 1 93.88 88 VAL A CA 1
ATOM 678 C C . VAL A 1 88 ? -2.115 -11.797 -12.07 1 93.88 88 VAL A C 1
ATOM 680 O O . VAL A 1 88 ? -1.547 -11.891 -10.977 1 93.88 88 VAL A O 1
ATOM 683 N N . SER A 1 89 ? -1.636 -12.227 -13.172 1 92.19 89 SER A N 1
ATOM 684 C CA . SER A 1 89 ? -0.349 -12.914 -13.172 1 92.19 89 SER A CA 1
ATOM 685 C C . SER A 1 89 ? 0.498 -12.484 -14.367 1 92.19 89 SER A C 1
ATOM 687 O O . SER A 1 89 ? 0.028 -11.75 -15.242 1 92.19 89 SER A O 1
ATOM 689 N N . GLY A 1 90 ? 1.771 -12.891 -14.32 1 90.38 90 GLY A N 1
ATOM 690 C CA . GLY A 1 90 ? 2.652 -12.578 -15.438 1 90.38 90 GLY A CA 1
ATOM 691 C C . GLY A 1 90 ? 2.922 -11.094 -15.586 1 90.38 90 GLY A C 1
ATOM 692 O O . GLY A 1 90 ? 3.244 -10.414 -14.609 1 90.38 90 GLY A O 1
ATOM 693 N N . VAL A 1 91 ? 2.732 -10.625 -16.812 1 91.69 91 VAL A N 1
ATOM 694 C CA . VAL A 1 91 ? 3.072 -9.242 -17.109 1 91.69 91 VAL A CA 1
ATOM 695 C C . VAL A 1 91 ? 2.033 -8.305 -16.5 1 91.69 91 VAL A C 1
ATOM 697 O O . VAL A 1 91 ? 2.299 -7.117 -16.312 1 91.69 91 VAL A O 1
ATOM 700 N N . HIS A 1 92 ? 0.886 -8.859 -16.203 1 95.06 92 HIS A N 1
ATOM 701 C CA . HIS A 1 92 ? -0.217 -8.031 -15.727 1 95.06 92 HIS A CA 1
ATOM 702 C C . HIS A 1 92 ? -0.037 -7.656 -14.258 1 95.06 92 HIS A C 1
ATOM 704 O O . HIS A 1 92 ? -0.795 -6.848 -13.719 1 95.06 92 HIS A O 1
ATOM 710 N N . ILE A 1 93 ? 1.024 -8.18 -13.633 1 93.81 93 ILE A N 1
ATOM 711 C CA . ILE A 1 93 ? 1.372 -7.789 -12.266 1 93.81 93 ILE A CA 1
ATOM 712 C C . ILE A 1 93 ? 1.947 -6.375 -12.266 1 93.81 93 ILE A C 1
ATOM 714 O O . ILE A 1 93 ? 1.82 -5.648 -11.273 1 93.81 93 ILE A O 1
ATOM 718 N N . LEU A 1 94 ? 2.447 -5.965 -13.406 1 92.62 94 LEU A N 1
ATOM 719 C CA . LEU A 1 94 ? 3.133 -4.684 -13.516 1 92.62 94 LEU A CA 1
ATOM 720 C C . LEU A 1 94 ? 2.168 -3.527 -13.273 1 92.62 94 LEU A C 1
ATOM 722 O O . LEU A 1 94 ? 2.42 -2.678 -12.414 1 92.62 94 LEU A O 1
ATOM 726 N N . PRO A 1 95 ? 1.051 -3.531 -13.977 1 95.69 95 PRO A N 1
ATOM 727 C CA . PRO A 1 95 ? 0.128 -2.428 -13.703 1 95.69 95 PRO A CA 1
ATOM 728 C C . PRO A 1 95 ? -0.391 -2.439 -12.266 1 95.69 95 PRO A C 1
ATOM 730 O O . PRO A 1 95 ? -0.614 -1.378 -11.672 1 95.69 95 PRO A O 1
ATOM 733 N N . ALA A 1 96 ? -0.603 -3.611 -11.703 1 95.75 96 ALA A N 1
ATOM 734 C CA . ALA A 1 96 ? -1.047 -3.713 -10.312 1 95.75 96 ALA A CA 1
ATOM 735 C C . ALA A 1 96 ? 0.002 -3.148 -9.359 1 95.75 96 ALA A C 1
ATOM 737 O O . ALA A 1 96 ? -0.33 -2.408 -8.43 1 95.75 96 ALA A O 1
ATOM 738 N N . ALA A 1 97 ? 1.233 -3.443 -9.648 1 93.75 97 ALA A N 1
ATOM 739 C CA . ALA A 1 97 ? 2.336 -2.949 -8.828 1 93.75 97 ALA A CA 1
ATOM 740 C C . ALA A 1 97 ? 2.465 -1.433 -8.938 1 93.75 97 ALA A C 1
ATOM 742 O O . ALA A 1 97 ? 2.676 -0.745 -7.938 1 93.75 97 ALA A O 1
ATOM 743 N N . ILE A 1 98 ? 2.299 -0.988 -10.102 1 93.56 98 ILE A N 1
ATOM 744 C CA . ILE A 1 98 ? 2.396 0.444 -10.359 1 93.56 98 ILE A CA 1
ATOM 745 C C . ILE A 1 98 ? 1.317 1.187 -9.578 1 93.56 98 ILE A C 1
ATOM 747 O O . ILE A 1 98 ? 1.599 2.191 -8.922 1 93.56 98 ILE A O 1
ATOM 751 N N . ILE A 1 99 ? 0.178 0.704 -9.633 1 93.94 99 ILE A N 1
ATOM 752 C CA . ILE A 1 99 ? -0.95 1.347 -8.961 1 93.94 99 ILE A CA 1
ATOM 753 C C . ILE A 1 99 ? -0.741 1.316 -7.449 1 93.94 99 ILE A C 1
ATOM 755 O O . ILE A 1 99 ? -0.923 2.33 -6.773 1 93.94 99 ILE A O 1
ATOM 759 N N . LEU A 1 100 ? -0.348 0.198 -6.977 1 92.5 100 LEU A N 1
ATOM 760 C CA . LEU A 1 100 ? -0.126 0.059 -5.543 1 92.5 100 LEU A CA 1
ATOM 761 C C . LEU A 1 100 ? 0.986 0.99 -5.07 1 92.5 100 LEU A C 1
ATOM 763 O O . LEU A 1 100 ? 0.828 1.697 -4.074 1 92.5 100 LEU A O 1
ATOM 767 N N . CYS A 1 101 ? 2.08 1.02 -5.738 1 90.25 101 CYS A N 1
ATOM 768 C CA . CYS A 1 101 ? 3.215 1.864 -5.379 1 90.25 101 CYS A CA 1
ATOM 769 C C . CYS A 1 101 ? 2.83 3.338 -5.414 1 90.25 101 CYS A C 1
ATOM 771 O O . CYS A 1 101 ? 3.232 4.113 -4.547 1 90.25 101 CYS A O 1
ATOM 773 N N . ARG A 1 102 ? 2.08 3.641 -6.383 1 90.56 102 ARG A N 1
ATOM 774 C CA . ARG A 1 102 ? 1.638 5.027 -6.496 1 90.56 102 ARG A CA 1
ATOM 775 C C . ARG A 1 102 ? 0.759 5.418 -5.312 1 90.56 102 ARG A C 1
ATOM 777 O O . ARG A 1 102 ? 0.85 6.543 -4.812 1 90.56 102 ARG A O 1
ATOM 784 N N . GLU A 1 103 ? -0.072 4.578 -4.949 1 88.62 103 GLU A N 1
ATOM 785 C CA . GLU A 1 103 ? -0.922 4.859 -3.797 1 88.62 103 GLU A CA 1
ATOM 786 C C . GLU A 1 103 ? -0.088 5.141 -2.551 1 88.62 103 GLU A C 1
ATOM 788 O O . GLU A 1 103 ? -0.388 6.066 -1.793 1 88.62 103 GLU A O 1
ATOM 793 N N . ILE A 1 104 ? 0.913 4.383 -2.387 1 87.62 104 ILE A N 1
ATOM 794 C CA . ILE A 1 104 ? 1.792 4.531 -1.232 1 87.62 104 ILE A CA 1
ATOM 795 C C . ILE A 1 104 ? 2.623 5.805 -1.376 1 87.62 104 ILE A C 1
ATOM 797 O O . ILE A 1 104 ? 2.762 6.574 -0.422 1 87.62 104 ILE A O 1
ATOM 801 N N . LEU A 1 105 ? 3.08 6.062 -2.555 1 87.75 105 LEU A N 1
ATOM 802 C CA . LEU A 1 105 ? 3.895 7.238 -2.844 1 87.75 105 LEU A CA 1
ATOM 803 C C . LEU A 1 105 ? 3.105 8.523 -2.602 1 87.75 105 LEU A C 1
ATOM 805 O O . LEU A 1 105 ? 3.576 9.422 -1.902 1 87.75 105 LEU A O 1
ATOM 809 N N . VAL A 1 106 ? 1.938 8.539 -3.076 1 86.75 106 VAL A N 1
ATOM 810 C CA . VAL A 1 106 ? 1.11 9.742 -2.982 1 86.75 106 VAL A CA 1
ATOM 811 C C . VAL A 1 106 ? 0.665 9.953 -1.538 1 86.75 106 VAL A C 1
ATOM 813 O O . VAL A 1 106 ? 0.611 11.086 -1.057 1 86.75 106 VAL A O 1
ATOM 816 N N . SER A 1 107 ? 0.329 8.883 -0.861 1 86.19 107 SER A N 1
ATOM 817 C CA . SER A 1 107 ? -0.027 8.992 0.55 1 86.19 107 SER A CA 1
ATOM 818 C C . SER A 1 107 ? 1.129 9.555 1.37 1 86.19 107 SER A C 1
ATOM 820 O O . SER A 1 107 ? 0.924 10.398 2.242 1 86.19 107 SER A O 1
ATOM 822 N N . GLY A 1 108 ? 2.307 9.109 1.094 1 85.38 108 GLY A N 1
ATOM 823 C CA . GLY A 1 108 ? 3.479 9.633 1.776 1 85.38 108 GLY A CA 1
ATOM 824 C C . GLY A 1 108 ? 3.734 11.102 1.478 1 85.38 108 GLY A C 1
ATOM 825 O O . GLY A 1 108 ? 4.07 11.875 2.377 1 85.38 108 GLY A O 1
ATOM 826 N N . LEU A 1 109 ? 3.545 11.445 0.262 1 85.44 109 LEU A N 1
ATOM 827 C CA . LEU A 1 109 ? 3.711 12.828 -0.154 1 85.44 109 LEU A CA 1
ATOM 828 C C . LEU A 1 109 ? 2.691 13.727 0.538 1 85.44 109 LEU A C 1
ATOM 830 O O . LEU A 1 109 ? 3.047 14.789 1.057 1 85.44 109 LEU A O 1
ATOM 834 N N . ARG A 1 110 ? 1.51 13.273 0.618 1 85 110 ARG A N 1
ATOM 835 C CA . ARG A 1 110 ? 0.448 14.055 1.247 1 85 110 ARG A CA 1
ATOM 836 C C . ARG A 1 110 ? 0.684 14.195 2.748 1 85 110 ARG A C 1
ATOM 838 O O . ARG A 1 110 ? 0.368 15.227 3.34 1 85 110 ARG A O 1
ATOM 845 N N . GLU A 1 111 ? 1.117 13.102 3.283 1 82.69 111 GLU A N 1
ATOM 846 C CA . GLU A 1 111 ? 1.443 13.133 4.707 1 82.69 111 GLU A CA 1
ATOM 847 C C . GLU A 1 111 ? 2.48 14.203 5.012 1 82.69 111 GLU A C 1
ATOM 849 O O . GLU A 1 111 ? 2.322 14.969 5.969 1 82.69 111 GLU A O 1
ATOM 854 N N . PHE A 1 112 ? 3.469 14.336 4.219 1 79.94 112 PHE A N 1
ATOM 855 C CA . PHE A 1 112 ? 4.551 15.289 4.43 1 79.94 112 PHE A CA 1
ATOM 856 C C . PHE A 1 112 ? 4.082 16.719 4.16 1 79.94 112 PHE A C 1
ATOM 858 O O . PHE A 1 112 ? 4.371 17.625 4.938 1 79.94 112 PHE A O 1
ATOM 865 N N . LEU A 1 113 ? 3.344 16.922 3.133 1 81.75 113 LEU A N 1
ATOM 866 C CA . LEU A 1 113 ? 2.916 18.25 2.732 1 81.75 113 LEU A CA 1
ATOM 867 C C . LEU A 1 113 ? 1.825 18.781 3.664 1 81.75 113 LEU A C 1
ATOM 869 O O . LEU A 1 113 ? 1.646 19.984 3.799 1 81.75 113 LEU A O 1
ATOM 873 N N . ALA A 1 114 ? 1.101 17.797 4.16 1 77.81 114 ALA A N 1
ATOM 874 C CA . ALA A 1 114 ? 0.065 18.188 5.109 1 77.81 114 ALA A CA 1
ATOM 875 C C . ALA A 1 114 ? 0.675 18.875 6.336 1 77.81 114 ALA A C 1
ATOM 877 O O . ALA A 1 114 ? 0.074 19.781 6.918 1 77.81 114 ALA A O 1
ATOM 878 N N . GLU A 1 115 ? 1.813 18.438 6.684 1 75.12 115 GLU A N 1
ATOM 879 C CA . GLU A 1 115 ? 2.51 19.062 7.805 1 75.12 115 GLU A CA 1
ATOM 880 C C . GLU A 1 115 ? 2.82 20.531 7.516 1 75.12 115 GLU A C 1
ATOM 882 O O . GLU A 1 115 ? 2.84 21.359 8.43 1 75.12 115 GLU A O 1
ATOM 887 N N . ALA A 1 116 ? 3.033 20.812 6.258 1 72.62 116 ALA A N 1
ATOM 888 C CA . ALA A 1 116 ? 3.34 22.188 5.848 1 72.62 116 ALA A CA 1
ATOM 889 C C . ALA A 1 116 ? 2.078 22.922 5.418 1 72.62 116 ALA A C 1
ATOM 891 O O . ALA A 1 116 ? 2.15 24.047 4.914 1 72.62 116 ALA A O 1
ATOM 892 N N . ARG A 1 117 ? 0.858 22.172 5.523 1 74.69 117 ARG A N 1
ATOM 893 C CA . ARG A 1 117 ? -0.432 22.75 5.145 1 74.69 117 ARG A CA 1
ATOM 894 C C . ARG A 1 117 ? -0.477 23.062 3.654 1 74.69 117 ARG A C 1
ATOM 896 O O . ARG A 1 117 ? -1.004 24.094 3.25 1 74.69 117 ARG A O 1
ATOM 903 N N . VAL A 1 118 ? 0.302 22.375 2.965 1 74 118 VAL A N 1
ATOM 904 C CA . VAL A 1 118 ? 0.274 22.516 1.513 1 74 118 VAL A CA 1
ATOM 905 C C . VAL A 1 118 ? -0.596 21.422 0.907 1 74 118 VAL A C 1
ATOM 907 O O . VAL A 1 118 ? -0.404 20.234 1.196 1 74 118 VAL A O 1
ATOM 910 N N . GLY A 1 119 ? -1.629 21.844 0.268 1 69.94 119 GLY A N 1
ATOM 911 C CA . GLY A 1 119 ? -2.498 20.875 -0.378 1 69.94 119 GLY A CA 1
ATOM 912 C C . GLY A 1 119 ? -2.053 20.516 -1.783 1 69.94 119 GLY A C 1
ATOM 913 O O . GLY A 1 119 ? -1.341 21.297 -2.43 1 69.94 119 GLY A O 1
ATOM 914 N N . LEU A 1 120 ? -2.205 19.281 -2.123 1 69.38 120 LEU A N 1
ATOM 915 C CA . LEU A 1 120 ? -2.021 18.828 -3.494 1 69.38 120 LEU A CA 1
ATOM 916 C C . LEU A 1 120 ? -3.363 18.703 -4.211 1 69.38 120 LEU A C 1
ATOM 918 O O . LEU A 1 120 ? -4.176 17.844 -3.863 1 69.38 120 LEU A O 1
ATOM 922 N N . PRO A 1 121 ? -3.678 19.609 -5.105 1 67.12 121 PRO A N 1
ATOM 923 C CA . PRO A 1 121 ? -4.988 19.547 -5.758 1 67.12 121 PRO A CA 1
ATOM 924 C C . PRO A 1 121 ? -5.16 18.281 -6.598 1 67.12 121 PRO A C 1
ATOM 926 O O . PRO A 1 121 ? -4.199 17.797 -7.211 1 67.12 121 PRO A O 1
ATOM 929 N N . VAL A 1 122 ? -6.379 17.781 -6.539 1 67.25 122 VAL A N 1
ATOM 930 C CA . VAL A 1 122 ? -6.727 16.625 -7.348 1 67.25 122 VAL A CA 1
ATOM 931 C C . VAL A 1 122 ? -7.004 17.062 -8.789 1 67.25 122 VAL A C 1
ATOM 933 O O . VAL A 1 122 ? -7.66 18.078 -9.016 1 67.25 122 VAL A O 1
ATOM 936 N N . SER A 1 123 ? -6.371 16.359 -9.758 1 71.81 123 SER A N 1
ATOM 937 C CA . SER A 1 123 ? -6.605 16.656 -11.164 1 71.81 123 SER A CA 1
ATOM 938 C C . SER A 1 123 ? -7.805 15.883 -11.703 1 71.81 123 SER A C 1
ATOM 940 O O . SER A 1 123 ? -8.227 14.891 -11.109 1 71.81 123 SER A O 1
ATOM 942 N N . LEU A 1 124 ? -8.375 16.375 -12.742 1 73.06 124 LEU A N 1
ATOM 943 C CA . LEU A 1 124 ? -9.477 15.688 -13.406 1 73.06 124 LEU A CA 1
ATOM 944 C C . LEU A 1 124 ? -9.047 14.297 -13.859 1 73.06 124 LEU A C 1
ATOM 946 O O . LEU A 1 124 ? -9.836 13.359 -13.82 1 73.06 124 LEU A O 1
ATOM 950 N N . LEU A 1 125 ? -7.93 14.195 -14.242 1 76 125 LEU A N 1
ATOM 951 C CA . LEU A 1 125 ? -7.395 12.914 -14.688 1 76 125 LEU A CA 1
ATOM 952 C C . LEU A 1 125 ? -7.387 11.898 -13.555 1 76 125 LEU A C 1
ATOM 954 O O . LEU A 1 125 ? -7.582 10.703 -13.781 1 76 125 LEU A O 1
ATOM 958 N N . ALA A 1 126 ? -7.32 12.43 -12.445 1 73.88 126 ALA A N 1
ATOM 959 C CA . ALA A 1 126 ? -7.297 11.555 -11.273 1 73.88 126 ALA A CA 1
ATOM 960 C C . ALA A 1 126 ? -8.664 10.922 -11.031 1 73.88 126 ALA A C 1
ATOM 962 O O . ALA A 1 126 ? -8.758 9.789 -10.555 1 73.88 126 ALA A O 1
ATOM 963 N N . LYS A 1 127 ? -9.695 11.68 -11.391 1 78.94 127 LYS A N 1
ATOM 964 C CA . LYS A 1 127 ? -11.047 11.156 -11.234 1 78.94 127 LYS A CA 1
ATOM 965 C C . LYS A 1 127 ? -11.305 10.008 -12.211 1 78.94 127 LYS A C 1
ATOM 967 O O . LYS A 1 127 ? -11.891 8.984 -11.836 1 78.94 127 LYS A O 1
ATOM 972 N N . TRP A 1 128 ? -10.844 10.125 -13.359 1 85.81 128 TRP A N 1
ATOM 973 C CA . TRP A 1 128 ? -10.992 9.078 -14.359 1 85.81 128 TRP A CA 1
ATOM 974 C C . TRP A 1 128 ? -10.188 7.836 -13.977 1 85.81 128 TRP A C 1
ATOM 976 O O . TRP A 1 128 ? -10.641 6.707 -14.18 1 85.81 128 TRP A O 1
ATOM 986 N N . LYS A 1 129 ? -9.141 8.055 -13.383 1 87.38 129 LYS A N 1
ATOM 987 C CA . LYS A 1 129 ? -8.305 6.941 -12.93 1 87.38 129 LYS A CA 1
ATOM 988 C C . LYS A 1 129 ? -9.062 6.059 -11.938 1 87.38 129 LYS A C 1
ATOM 990 O O . LYS A 1 129 ? -9.062 4.836 -12.07 1 87.38 129 LYS A O 1
ATOM 995 N N . THR A 1 130 ? -9.688 6.73 -11.086 1 86.19 130 THR A N 1
ATOM 996 C CA . THR A 1 130 ? -10.367 5.992 -10.031 1 86.19 130 THR A CA 1
ATOM 997 C C . THR A 1 130 ? -11.539 5.199 -10.594 1 86.19 130 THR A C 1
ATOM 999 O O . THR A 1 130 ? -11.703 4.016 -10.281 1 86.19 130 THR A O 1
ATOM 1002 N N . THR A 1 131 ? -12.227 5.824 -11.453 1 89.38 131 THR A N 1
ATOM 1003 C CA . THR A 1 131 ? -13.383 5.156 -12.047 1 89.38 131 THR A CA 1
ATOM 1004 C C . THR A 1 131 ? -12.945 3.945 -12.867 1 89.38 131 THR A C 1
ATOM 1006 O O . THR A 1 131 ? -13.484 2.85 -12.703 1 89.38 131 THR A O 1
ATOM 1009 N N . ILE A 1 132 ? -12 4.102 -13.68 1 94.25 132 ILE A N 1
ATOM 1010 C CA . ILE A 1 132 ? -11.508 3.035 -14.547 1 94.25 132 ILE A CA 1
ATOM 1011 C C . ILE A 1 132 ? -10.906 1.918 -13.695 1 94.25 132 ILE A C 1
ATOM 1013 O O . ILE A 1 132 ? -11.141 0.736 -13.961 1 94.25 132 ILE A O 1
ATOM 1017 N N . GLN A 1 133 ? -10.18 2.318 -12.727 1 94.75 133 GLN A N 1
ATOM 1018 C CA . GLN A 1 133 ? -9.539 1.357 -11.836 1 94.75 133 GLN A CA 1
ATOM 1019 C C . GLN A 1 133 ? -10.578 0.522 -11.094 1 94.75 133 GLN A C 1
ATOM 1021 O O . GLN A 1 133 ? -10.461 -0.703 -11.023 1 94.75 133 GLN A O 1
ATOM 1026 N N . MET A 1 134 ? -11.609 1.17 -10.633 1 94.81 134 MET A N 1
ATOM 1027 C CA . MET A 1 134 ? -12.633 0.455 -9.883 1 94.81 134 MET A CA 1
ATOM 1028 C C . MET A 1 134 ? -13.398 -0.508 -10.781 1 94.81 134 MET A C 1
ATOM 1030 O O . MET A 1 134 ? -13.711 -1.629 -10.375 1 94.81 134 MET A O 1
ATOM 1034 N N . LEU A 1 135 ? -13.633 -0.055 -11.914 1 95.81 135 LEU A N 1
ATOM 1035 C CA . LEU A 1 135 ? -14.32 -0.922 -12.859 1 95.81 135 LEU A CA 1
ATOM 1036 C C . LEU A 1 135 ? -13.453 -2.113 -13.242 1 95.81 135 LEU A C 1
ATOM 1038 O O . LEU A 1 135 ? -13.93 -3.25 -13.281 1 95.81 135 LEU A O 1
ATOM 1042 N N . ALA A 1 136 ? -12.234 -1.84 -13.539 1 97.38 136 ALA A N 1
ATOM 1043 C CA . ALA A 1 136 ? -11.297 -2.898 -13.898 1 97.38 136 ALA A CA 1
ATOM 1044 C C . ALA A 1 136 ? -11.219 -3.961 -12.805 1 97.38 136 ALA A C 1
ATOM 1046 O O . ALA A 1 136 ? -11.242 -5.16 -13.094 1 97.38 136 ALA A O 1
ATOM 1047 N N . LEU A 1 137 ? -11.156 -3.504 -11.609 1 97.56 137 LEU A N 1
ATOM 1048 C CA . LEU A 1 137 ? -11.062 -4.434 -10.492 1 97.56 137 LEU A CA 1
ATOM 1049 C C . LEU A 1 137 ? -12.328 -5.281 -10.383 1 97.56 137 LEU A C 1
ATOM 1051 O O . LEU A 1 137 ? -12.258 -6.477 -10.086 1 97.56 137 LEU A O 1
ATOM 1055 N N . GLY A 1 138 ? -13.469 -4.633 -10.602 1 97.25 138 GLY A N 1
ATOM 1056 C CA . GLY A 1 138 ? -14.711 -5.395 -10.602 1 97.25 138 GLY A CA 1
ATOM 1057 C C . GLY A 1 138 ? -14.711 -6.52 -11.625 1 97.25 138 GLY A C 1
ATOM 1058 O O . GLY A 1 138 ? -15.094 -7.648 -11.312 1 97.25 138 GLY A O 1
ATOM 1059 N N . PHE A 1 139 ? -14.273 -6.23 -12.805 1 97.56 139 PHE A N 1
ATOM 1060 C CA . PHE A 1 139 ? -14.203 -7.23 -13.859 1 97.56 139 PHE A CA 1
ATOM 1061 C C . PHE A 1 139 ? -13.203 -8.328 -13.5 1 97.56 139 PHE A C 1
ATOM 1063 O O . PHE A 1 139 ? -13.445 -9.508 -13.781 1 97.56 139 PHE A O 1
ATOM 1070 N N . LEU A 1 140 ? -12.164 -7.953 -12.867 1 97.5 140 LEU A N 1
ATOM 1071 C CA . LEU A 1 140 ? -11.125 -8.914 -12.539 1 97.5 140 LEU A CA 1
ATOM 1072 C C . LEU A 1 140 ? -11.562 -9.836 -11.406 1 97.5 140 LEU A C 1
ATOM 1074 O O . LEU A 1 140 ? -11.148 -10.992 -11.336 1 97.5 140 LEU A O 1
ATOM 1078 N N . ILE A 1 141 ? -12.359 -9.305 -10.523 1 97.44 141 ILE A N 1
ATOM 1079 C CA . ILE A 1 141 ? -12.891 -10.125 -9.438 1 97.44 141 ILE A CA 1
ATOM 1080 C C . ILE A 1 141 ? -13.758 -11.242 -10.008 1 97.44 141 ILE A C 1
ATOM 1082 O O . ILE A 1 141 ? -13.633 -12.398 -9.602 1 97.44 141 ILE A O 1
ATOM 1086 N N . VAL A 1 142 ? -14.602 -10.859 -10.945 1 96.25 142 VAL A N 1
ATOM 1087 C CA . VAL A 1 142 ? -15.43 -11.867 -11.594 1 96.25 142 VAL A CA 1
ATOM 1088 C C . VAL A 1 142 ? -14.555 -12.797 -12.43 1 96.25 142 VAL A C 1
ATOM 1090 O O . VAL A 1 142 ? -14.688 -14.023 -12.344 1 96.25 142 VAL A O 1
ATOM 1093 N N . GLY A 1 143 ? -13.633 -12.188 -13.195 1 94.38 143 GLY A N 1
ATOM 1094 C CA . GLY A 1 143 ? -12.617 -12.922 -13.938 1 94.38 143 GLY A CA 1
ATOM 1095 C C . GLY A 1 143 ? -13.203 -13.812 -15.023 1 94.38 143 GLY A C 1
ATOM 1096 O O . GLY A 1 143 ? -14.039 -13.367 -15.812 1 94.38 143 GLY A O 1
ATOM 1097 N N . ASN A 1 144 ? -12.789 -15.055 -15.023 1 91.31 144 ASN A N 1
ATOM 1098 C CA . ASN A 1 144 ? -13.125 -15.977 -16.109 1 91.31 144 ASN A CA 1
ATOM 1099 C C . ASN A 1 144 ? -14.508 -16.594 -15.914 1 91.31 144 ASN A C 1
ATOM 1101 O O . ASN A 1 144 ? -15.047 -17.219 -16.828 1 91.31 144 ASN A O 1
ATOM 1105 N N . VAL A 1 145 ? -15.07 -16.359 -14.781 1 91.75 145 VAL A N 1
ATOM 1106 C CA . VAL A 1 145 ? -16.391 -16.922 -14.539 1 91.75 145 VAL A CA 1
ATOM 1107 C C . VAL A 1 145 ? -17.453 -16 -15.133 1 91.75 145 VAL A C 1
ATOM 1109 O O . VAL A 1 145 ? -18.625 -16.375 -15.242 1 91.75 145 VAL A O 1
ATOM 1112 N N . GLY A 1 146 ? -17 -14.812 -15.484 1 91.75 146 GLY A N 1
ATOM 1113 C CA . GLY A 1 146 ? -17.922 -13.875 -16.094 1 91.75 146 GLY A CA 1
ATOM 1114 C C . GLY A 1 146 ? -18.25 -14.211 -17.531 1 91.75 146 GLY A C 1
ATOM 1115 O O . GLY A 1 146 ? -17.672 -15.133 -18.109 1 91.75 146 GLY A O 1
ATOM 1116 N N . PRO A 1 147 ? -19.203 -13.508 -18.062 1 89.69 147 PRO A N 1
ATOM 1117 C CA . PRO A 1 147 ? -19.609 -13.758 -19.438 1 89.69 147 PRO A CA 1
ATOM 1118 C C . PRO A 1 147 ? -18.516 -13.406 -20.453 1 89.69 147 PRO A C 1
ATOM 1120 O O . PRO A 1 147 ? -17.656 -12.578 -20.156 1 89.69 147 PRO A O 1
ATOM 1123 N N . ASP A 1 148 ? -18.516 -14.141 -21.531 1 91.38 148 ASP A N 1
ATOM 1124 C CA . ASP A 1 148 ? -17.688 -13.805 -22.688 1 91.38 148 ASP A CA 1
ATOM 1125 C C . ASP A 1 148 ? -18.422 -12.867 -23.641 1 91.38 148 ASP A C 1
ATOM 1127 O O . ASP A 1 148 ? -19.516 -13.188 -24.125 1 91.38 148 ASP A O 1
ATOM 1131 N N . PHE A 1 149 ? -17.922 -11.719 -23.859 1 91.81 149 PHE A N 1
ATOM 1132 C CA . PHE A 1 149 ? -18.609 -10.703 -24.656 1 91.81 149 PHE A CA 1
ATOM 1133 C C . PHE A 1 149 ? -18.266 -10.859 -26.141 1 91.81 149 PHE A C 1
ATOM 1135 O O . PHE A 1 149 ? -18.734 -10.086 -26.969 1 91.81 149 PHE A O 1
ATOM 1142 N N . GLY A 1 150 ? -17.562 -11.93 -26.547 1 90.06 150 GLY A N 1
ATOM 1143 C CA . GLY A 1 150 ? -17.219 -12.188 -27.938 1 90.06 150 GLY A CA 1
ATOM 1144 C C . GLY A 1 150 ? -15.898 -11.57 -28.344 1 90.06 150 GLY A C 1
ATOM 1145 O O . GLY A 1 150 ? -14.961 -12.281 -28.703 1 90.06 150 GLY A O 1
ATOM 1146 N N . PHE A 1 151 ? -15.805 -10.211 -28.078 1 91.94 151 PHE A N 1
ATOM 1147 C CA . PHE A 1 151 ? -14.586 -9.5 -28.453 1 91.94 151 PHE A CA 1
ATOM 1148 C C . PHE A 1 151 ? -13.547 -9.602 -27.344 1 91.94 151 PHE A C 1
ATOM 1150 O O . PHE A 1 151 ? -12.352 -9.422 -27.594 1 91.94 151 PHE A O 1
ATOM 1157 N N . ALA A 1 152 ? -14.023 -9.836 -26.141 1 92.06 152 ALA A N 1
ATOM 1158 C CA . ALA A 1 152 ? -13.125 -9.938 -25 1 92.06 152 ALA A CA 1
ATOM 1159 C C . ALA A 1 152 ? -13.805 -10.664 -23.844 1 92.06 152 ALA A C 1
ATOM 1161 O O . ALA A 1 152 ? -15.008 -10.523 -23.625 1 92.06 152 ALA A O 1
ATOM 1162 N N . THR A 1 153 ? -13.047 -11.484 -23.219 1 95 153 THR A N 1
ATOM 1163 C CA . THR A 1 153 ? -13.57 -12.117 -22.016 1 95 153 THR A CA 1
ATOM 1164 C C . THR A 1 153 ? -13.664 -11.109 -20.875 1 95 153 THR A C 1
ATOM 1166 O O . THR A 1 153 ? -13.086 -10.023 -20.953 1 95 153 THR A O 1
ATOM 1169 N N . THR A 1 154 ? -14.453 -11.406 -19.906 1 95.75 154 THR A N 1
ATOM 1170 C CA . THR A 1 154 ? -14.594 -10.562 -18.719 1 95.75 154 THR A CA 1
ATOM 1171 C C . THR A 1 154 ? -13.227 -10.273 -18.109 1 95.75 154 THR A C 1
ATOM 1173 O O . THR A 1 154 ? -12.938 -9.133 -17.734 1 95.75 154 THR A O 1
ATOM 1176 N N . TRP A 1 155 ? -12.367 -11.234 -18.016 1 95.94 155 TRP A N 1
ATOM 1177 C CA . TRP A 1 155 ? -11.023 -11.078 -17.469 1 95.94 155 TRP A CA 1
ATOM 1178 C C . TRP A 1 155 ? -10.195 -10.133 -18.328 1 95.94 155 TRP A C 1
ATOM 1180 O O . TRP A 1 155 ? -9.484 -9.273 -17.797 1 95.94 155 TRP A O 1
ATOM 1190 N N . GLU A 1 156 ? -10.352 -10.258 -19.641 1 96.38 156 GLU A N 1
ATOM 1191 C CA . GLU A 1 156 ? -9.57 -9.422 -20.547 1 96.38 156 GLU A CA 1
ATOM 1192 C C . GLU A 1 156 ? -9.969 -7.949 -20.422 1 96.38 156 GLU A C 1
ATOM 1194 O O . GLU A 1 156 ? -9.109 -7.062 -20.469 1 96.38 156 GLU A O 1
ATOM 1199 N N . ILE A 1 157 ? -11.234 -7.758 -20.297 1 96.25 157 ILE A N 1
ATOM 1200 C CA . ILE A 1 157 ? -11.719 -6.395 -20.109 1 96.25 157 ILE A CA 1
ATOM 1201 C C . ILE A 1 157 ? -11.117 -5.801 -18.844 1 96.25 157 ILE A C 1
ATOM 1203 O O . ILE A 1 157 ? -10.688 -4.645 -18.828 1 96.25 157 ILE A O 1
ATOM 1207 N N . GLY A 1 158 ? -11.07 -6.57 -17.766 1 97.31 158 GLY A N 1
ATOM 1208 C CA . GLY A 1 158 ? -10.453 -6.137 -16.531 1 97.31 158 GLY A CA 1
ATOM 1209 C C . GLY A 1 158 ? -8.977 -5.82 -16.672 1 97.31 158 GLY A C 1
ATOM 1210 O O . GLY A 1 158 ? -8.492 -4.82 -16.141 1 97.31 158 GLY A O 1
ATOM 1211 N N . VAL A 1 159 ? -8.32 -6.625 -17.438 1 97.38 159 VAL A N 1
ATOM 1212 C CA . VAL A 1 159 ? -6.879 -6.465 -17.609 1 97.38 159 VAL A CA 1
ATOM 1213 C C . VAL A 1 159 ? -6.598 -5.203 -18.422 1 97.38 159 VAL A C 1
ATOM 1215 O O . VAL A 1 159 ? -5.703 -4.426 -18.094 1 97.38 159 VAL A O 1
ATOM 1218 N N . TYR A 1 160 ? -7.359 -5.02 -19.484 1 97.19 160 TYR A N 1
ATOM 1219 C CA . TYR A 1 160 ? -7.188 -3.811 -20.281 1 97.19 160 TYR A CA 1
ATOM 1220 C C . TYR A 1 160 ? -7.461 -2.562 -19.453 1 97.19 160 TYR A C 1
ATOM 1222 O O . TYR A 1 160 ? -6.723 -1.577 -19.547 1 97.19 160 TYR A O 1
ATOM 1230 N N . GLY A 1 161 ? -8.523 -2.633 -18.719 1 97.5 161 GLY A N 1
ATOM 1231 C CA . GLY A 1 161 ? -8.828 -1.526 -17.828 1 97.5 161 GLY A CA 1
ATOM 1232 C C . GLY A 1 161 ? -7.723 -1.254 -16.828 1 97.5 161 GLY A C 1
ATOM 1233 O O . GLY A 1 161 ? -7.414 -0.096 -16.531 1 97.5 161 GLY A O 1
ATOM 1234 N N . LEU A 1 162 ? -7.152 -2.299 -16.297 1 97.38 162 LEU A N 1
ATOM 1235 C CA . LEU A 1 162 ? -6.066 -2.17 -15.328 1 97.38 162 LEU A CA 1
ATOM 1236 C C . LEU A 1 162 ? -4.859 -1.477 -15.945 1 97.38 162 LEU A C 1
ATOM 1238 O O . LEU A 1 162 ? -4.25 -0.606 -15.328 1 97.38 162 LEU A O 1
ATOM 1242 N N . TRP A 1 163 ? -4.555 -1.791 -17.156 1 97.69 163 TRP A N 1
ATOM 1243 C CA . TRP A 1 163 ? -3.428 -1.181 -17.844 1 97.69 163 TRP A CA 1
ATOM 1244 C C . TRP A 1 163 ? -3.691 0.298 -18.109 1 97.69 163 TRP A C 1
ATOM 1246 O O . TRP A 1 163 ? -2.797 1.132 -17.953 1 97.69 163 TRP A O 1
ATOM 1256 N N . ILE A 1 164 ? -4.867 0.571 -18.516 1 97.31 164 ILE A N 1
ATOM 1257 C CA . ILE A 1 164 ? -5.238 1.961 -18.75 1 97.31 164 ILE A CA 1
ATOM 1258 C C . ILE A 1 164 ? -5.141 2.75 -17.453 1 97.31 164 ILE A C 1
ATOM 1260 O O . ILE A 1 164 ? -4.574 3.846 -17.422 1 97.31 164 ILE A O 1
ATOM 1264 N N . ALA A 1 165 ? -5.688 2.152 -16.422 1 96 165 ALA A N 1
ATOM 1265 C CA . ALA A 1 165 ? -5.625 2.803 -15.117 1 96 165 ALA A CA 1
ATOM 1266 C C . ALA A 1 165 ? -4.18 3.027 -14.688 1 96 165 ALA A C 1
ATOM 1268 O O . ALA A 1 165 ? -3.848 4.074 -14.125 1 96 165 ALA A O 1
ATOM 1269 N N . ALA A 1 166 ? -3.363 2.074 -14.922 1 96 166 ALA A N 1
ATOM 1270 C CA . ALA A 1 166 ? -1.955 2.186 -14.547 1 96 166 ALA A CA 1
ATOM 1271 C C . ALA A 1 166 ? -1.272 3.314 -15.32 1 96 166 ALA A C 1
ATOM 1273 O O . ALA A 1 166 ? -0.461 4.055 -14.758 1 96 166 ALA A O 1
ATOM 1274 N N . LEU A 1 167 ? -1.605 3.447 -16.562 1 95.75 167 LEU A N 1
ATOM 1275 C CA . LEU A 1 167 ? -1.033 4.516 -17.375 1 95.75 167 LEU A CA 1
ATOM 1276 C C . LEU A 1 167 ? -1.436 5.883 -16.828 1 95.75 167 LEU A C 1
ATOM 1278 O O . LEU A 1 167 ? -0.592 6.773 -16.688 1 95.75 167 LEU A O 1
ATOM 1282 N N . ILE A 1 168 ? -2.695 5.98 -16.516 1 94.44 168 ILE A N 1
ATOM 1283 C CA . ILE A 1 168 ? -3.184 7.234 -15.961 1 94.44 168 ILE A CA 1
ATOM 1284 C C . ILE A 1 168 ? -2.541 7.477 -14.602 1 94.44 168 ILE A C 1
ATOM 1286 O O . ILE A 1 168 ? -2.207 8.617 -14.258 1 94.44 168 ILE A O 1
ATOM 1290 N N . THR A 1 169 ? -2.375 6.41 -13.852 1 91.94 169 THR A N 1
ATOM 1291 C CA . THR A 1 169 ? -1.747 6.477 -12.531 1 91.94 169 THR A CA 1
ATOM 1292 C C . THR A 1 169 ? -0.316 6.996 -12.641 1 91.94 169 THR A C 1
ATOM 1294 O O . THR A 1 169 ? 0.116 7.816 -11.828 1 91.94 169 THR A O 1
ATOM 1297 N N . ILE A 1 170 ? 0.359 6.582 -13.625 1 92.75 170 ILE A N 1
ATOM 1298 C CA . ILE A 1 170 ? 1.731 7.031 -13.836 1 92.75 170 ILE A CA 1
ATOM 1299 C C . ILE A 1 170 ? 1.742 8.523 -14.156 1 92.75 170 ILE A C 1
ATOM 1301 O O . ILE A 1 170 ? 2.541 9.281 -13.602 1 92.75 170 ILE A O 1
ATOM 1305 N N . ILE A 1 171 ? 0.854 8.938 -14.969 1 91.94 171 ILE A N 1
ATOM 1306 C CA . ILE A 1 171 ? 0.79 10.32 -15.406 1 91.94 171 ILE A CA 1
ATOM 1307 C C . ILE A 1 171 ? 0.418 11.227 -14.227 1 91.94 171 ILE A C 1
ATOM 1309 O O . ILE A 1 171 ? 1.094 12.219 -13.969 1 91.94 171 ILE A O 1
ATOM 1313 N N . THR A 1 172 ? -0.592 10.852 -13.523 1 89.06 172 THR A N 1
ATOM 1314 C CA . THR A 1 172 ? -1.031 11.672 -12.398 1 89.06 172 THR A CA 1
ATOM 1315 C C . THR A 1 172 ? -0.019 11.602 -11.258 1 89.06 172 THR A C 1
ATOM 1317 O O . THR A 1 172 ? 0.179 12.586 -10.539 1 89.06 172 THR A O 1
ATOM 1320 N N . GLY A 1 173 ? 0.535 10.445 -11.055 1 87.12 173 GLY A N 1
ATOM 1321 C CA . GLY A 1 173 ? 1.571 10.312 -10.039 1 87.12 173 GLY A CA 1
ATOM 1322 C C . GLY A 1 173 ? 2.777 11.195 -10.305 1 87.12 173 GLY A C 1
ATOM 1323 O O . GLY A 1 173 ? 3.34 11.781 -9.375 1 87.12 173 GLY A O 1
ATOM 1324 N N . TYR A 1 174 ? 3.115 11.25 -11.531 1 87.81 174 TYR A N 1
ATOM 1325 C CA . TYR A 1 174 ? 4.223 12.117 -11.922 1 87.81 174 TYR A CA 1
ATOM 1326 C C . TYR A 1 174 ? 3.906 13.578 -11.617 1 87.81 174 TYR A C 1
ATOM 1328 O O . TYR A 1 174 ? 4.754 14.305 -11.094 1 87.81 174 TYR A O 1
ATOM 1336 N N . ASP A 1 175 ? 2.787 14.008 -11.906 1 87.5 175 ASP A N 1
ATOM 1337 C CA . ASP A 1 175 ? 2.371 15.375 -11.633 1 87.5 175 ASP A CA 1
ATOM 1338 C C . ASP A 1 175 ? 2.414 15.68 -10.141 1 87.5 175 ASP A C 1
ATOM 1340 O O . ASP A 1 175 ? 2.893 16.734 -9.727 1 87.5 175 ASP A O 1
ATOM 1344 N N . TYR A 1 176 ? 1.947 14.742 -9.391 1 84.62 176 TYR A N 1
ATOM 1345 C CA . TYR A 1 176 ? 1.933 14.914 -7.945 1 84.62 176 TYR A CA 1
ATOM 1346 C C . TYR A 1 176 ? 3.35 14.961 -7.387 1 84.62 176 TYR A C 1
ATOM 1348 O O . TYR A 1 176 ? 3.646 15.766 -6.5 1 84.62 176 TYR A O 1
ATOM 1356 N N . LEU A 1 177 ? 4.156 14.125 -7.898 1 86.38 177 LEU A N 1
ATOM 1357 C CA . LEU A 1 177 ? 5.539 14.078 -7.438 1 86.38 177 LEU A CA 1
ATOM 1358 C C . LEU A 1 177 ? 6.27 15.375 -7.777 1 86.38 177 LEU A C 1
ATOM 1360 O O . LEU A 1 177 ? 6.988 15.93 -6.941 1 86.38 177 LEU A O 1
ATOM 1364 N N . ARG A 1 178 ? 6.055 15.836 -8.938 1 87.19 178 ARG A N 1
ATOM 1365 C CA . ARG A 1 178 ? 6.691 17.078 -9.367 1 87.19 178 ARG A CA 1
ATOM 1366 C C . ARG A 1 178 ? 6.227 18.25 -8.508 1 87.19 178 ARG A C 1
ATOM 1368 O O . ARG A 1 178 ? 7.039 19.062 -8.078 1 87.19 178 ARG A O 1
ATOM 1375 N N . ALA A 1 179 ? 4.984 18.281 -8.312 1 84.5 179 ALA A N 1
ATOM 1376 C CA . ALA A 1 179 ? 4.426 19.344 -7.496 1 84.5 179 ALA A CA 1
ATOM 1377 C C . ALA A 1 179 ? 4.965 19.281 -6.07 1 84.5 179 ALA A C 1
ATOM 1379 O O . ALA A 1 179 ? 5.312 20.312 -5.484 1 84.5 179 ALA A O 1
ATOM 1380 N N . GLY A 1 180 ? 5.023 18.109 -5.543 1 82.69 180 GLY A N 1
ATOM 1381 C CA . GLY A 1 180 ? 5.555 17.938 -4.199 1 82.69 180 GLY A CA 1
ATOM 1382 C C . GLY A 1 180 ? 7.02 18.312 -4.086 1 82.69 180 GLY A C 1
ATOM 1383 O O . GLY A 1 180 ? 7.422 19 -3.148 1 82.69 180 GLY A O 1
ATOM 1384 N N . LEU A 1 181 ? 7.812 17.875 -5.051 1 82.44 181 LEU A N 1
ATOM 1385 C CA . LEU A 1 181 ? 9.25 18.141 -5.039 1 82.44 181 LEU A CA 1
ATOM 1386 C C . LEU A 1 181 ? 9.523 19.625 -5.211 1 82.44 181 LEU A C 1
ATOM 1388 O O . LEU A 1 181 ? 10.484 20.156 -4.648 1 82.44 181 LEU A O 1
ATOM 1392 N N . ARG A 1 182 ? 8.727 20.219 -5.992 1 84.31 182 ARG A N 1
ATOM 1393 C CA . ARG A 1 182 ? 8.867 21.656 -6.176 1 84.31 182 ARG A CA 1
ATOM 1394 C C . ARG A 1 182 ? 8.633 22.406 -4.867 1 84.31 182 ARG A C 1
ATOM 1396 O O . ARG A 1 182 ? 9.375 23.328 -4.527 1 84.31 182 ARG A O 1
ATOM 1403 N N . HIS A 1 183 ? 7.676 21.984 -4.176 1 82.31 183 HIS A N 1
ATOM 1404 C CA . HIS A 1 183 ? 7.379 22.625 -2.898 1 82.31 183 HIS A CA 1
ATOM 1405 C C . HIS A 1 183 ? 8.508 22.406 -1.895 1 82.31 183 HIS A C 1
ATOM 1407 O O . HIS A 1 183 ? 8.852 23.312 -1.132 1 82.31 183 HIS A O 1
ATOM 1413 N N . ILE A 1 184 ? 9.07 21.266 -1.89 1 78.69 184 ILE A N 1
ATOM 1414 C CA . ILE A 1 184 ? 10.141 20.922 -0.962 1 78.69 184 ILE A CA 1
ATOM 1415 C C . ILE A 1 184 ? 11.398 21.719 -1.32 1 78.69 184 ILE A C 1
ATOM 1417 O O . ILE A 1 184 ? 12.102 22.203 -0.436 1 78.69 184 ILE A O 1
ATOM 1421 N N . ALA A 1 185 ? 11.602 21.766 -2.607 1 79.81 185 ALA A N 1
ATOM 1422 C CA . ALA A 1 185 ? 12.75 22.531 -3.076 1 79.81 185 ALA A CA 1
ATOM 1423 C C . ALA A 1 185 ? 12.625 24 -2.686 1 79.81 185 ALA A C 1
ATOM 1425 O O . ALA A 1 185 ? 13.617 24.625 -2.297 1 79.81 185 ALA A O 1
ATOM 1426 N N . GLU A 1 186 ? 11.469 24.438 -2.775 1 79.94 186 GLU A N 1
ATOM 1427 C CA . GLU A 1 186 ? 11.219 25.828 -2.42 1 79.94 186 GLU A CA 1
ATOM 1428 C C . GLU A 1 186 ? 11.367 26.047 -0.917 1 79.94 186 GLU A C 1
ATOM 1430 O O . GLU A 1 186 ? 11.875 27.094 -0.486 1 79.94 186 GLU A O 1
ATOM 1435 N N . ALA A 1 187 ? 10.961 25.047 -0.211 1 74.56 187 ALA A N 1
ATOM 1436 C CA . ALA A 1 187 ? 11.102 25.141 1.241 1 74.56 187 ALA A CA 1
ATOM 1437 C C . ALA A 1 187 ? 12.562 25.094 1.657 1 74.56 187 ALA A C 1
ATOM 1439 O O . ALA A 1 187 ? 12.977 25.828 2.561 1 74.56 187 ALA A O 1
ATOM 1440 N N . ASP A 1 188 ? 13.383 24.266 1.06 1 74.38 188 ASP A N 1
ATOM 1441 C CA . ASP A 1 188 ? 14.812 24.172 1.341 1 74.38 188 ASP A CA 1
ATOM 1442 C C . ASP A 1 188 ? 15.539 25.453 0.952 1 74.38 188 ASP A C 1
ATOM 1444 O O . ASP A 1 188 ? 16.406 25.922 1.682 1 74.38 188 ASP A O 1
ATOM 1448 N N . ALA A 1 189 ? 15.172 26.016 -0.17 1 77.25 189 ALA A N 1
ATOM 1449 C CA . ALA A 1 189 ? 15.773 27.266 -0.644 1 77.25 189 ALA A CA 1
ATOM 1450 C C . ALA A 1 189 ? 15.445 28.422 0.297 1 77.25 189 ALA A C 1
ATOM 1452 O O . ALA A 1 189 ? 16.297 29.266 0.562 1 77.25 189 ALA A O 1
ATOM 1453 N N . ALA A 1 190 ? 14.297 28.406 0.802 1 74.88 190 ALA A N 1
ATOM 1454 C CA . ALA A 1 190 ? 13.883 29.453 1.729 1 74.88 190 ALA A CA 1
ATOM 1455 C C . ALA A 1 190 ? 14.617 29.344 3.061 1 74.88 190 ALA A C 1
ATOM 1457 O O . ALA A 1 190 ? 14.984 30.344 3.666 1 74.88 190 ALA A O 1
ATOM 1458 N N . ALA A 1 191 ? 14.891 28.172 3.486 1 73.38 191 ALA A N 1
ATOM 1459 C CA . ALA A 1 191 ? 15.609 27.922 4.734 1 73.38 191 ALA A CA 1
ATOM 1460 C C . ALA A 1 191 ? 17.078 28.312 4.609 1 73.38 191 ALA A C 1
ATOM 1462 O O . ALA A 1 191 ? 17.688 28.781 5.578 1 73.38 191 ALA A O 1
ATOM 1463 N N . GLU A 1 192 ? 17.656 28 3.496 1 69.19 192 GLU A N 1
ATOM 1464 C CA . GLU A 1 192 ? 19.047 28.375 3.254 1 69.19 192 GLU A CA 1
ATOM 1465 C C . GLU A 1 192 ? 19.219 29.891 3.186 1 69.19 192 GLU A C 1
ATOM 1467 O O . GLU A 1 192 ? 20.234 30.422 3.613 1 69.19 192 GLU A O 1
ATOM 1472 N N . LYS A 1 193 ? 18.25 30.609 2.605 1 73.81 193 LYS A N 1
ATOM 1473 C CA . LYS A 1 193 ? 18.344 32.062 2.441 1 73.81 193 LYS A CA 1
ATOM 1474 C C . LYS A 1 193 ? 18.125 32.781 3.77 1 73.81 193 LYS A C 1
ATOM 1476 O O . LYS A 1 193 ? 18.672 33.875 3.984 1 73.81 193 LYS A O 1
ATOM 1481 N N . ASN A 1 194 ? 17.281 32.281 4.59 1 61.31 194 ASN A N 1
ATOM 1482 C CA . ASN A 1 194 ? 17.062 32.906 5.883 1 61.31 194 ASN A CA 1
ATOM 1483 C C . ASN A 1 194 ? 17.484 32 7.039 1 61.31 194 ASN A C 1
ATOM 1485 O O . ASN A 1 194 ? 16.625 31.484 7.754 1 61.31 194 ASN A O 1
ATOM 1489 N N . PRO A 1 195 ? 18.781 31.734 7.016 1 58 195 PRO A N 1
ATOM 1490 C CA . PRO A 1 195 ? 19.234 30.875 8.109 1 58 195 PRO A CA 1
ATOM 1491 C C . PRO A 1 195 ? 18.875 31.422 9.484 1 58 195 PRO A C 1
ATOM 1493 O O . PRO A 1 195 ? 18.953 30.703 10.484 1 58 195 PRO A O 1
ATOM 1496 N N . GLU A 1 196 ? 18.812 32.812 9.758 1 47.94 196 GLU A N 1
ATOM 1497 C CA . GLU A 1 196 ? 18.594 33.531 11.008 1 47.94 196 GLU A CA 1
ATOM 1498 C C . GLU A 1 196 ? 17.156 33.375 11.484 1 47.94 196 GLU A C 1
ATOM 1500 O O . GLU A 1 196 ? 16.766 33.969 12.492 1 47.94 196 GLU A O 1
ATOM 1505 N N . GLY A 1 197 ? 16.25 32.906 10.938 1 41.44 197 GLY A N 1
ATOM 1506 C CA . GLY A 1 197 ? 14.984 32.938 11.664 1 41.44 197 GLY A CA 1
ATOM 1507 C C . GLY A 1 197 ? 15.102 32.438 13.094 1 41.44 197 GLY A C 1
ATOM 1508 O O . GLY A 1 197 ? 14.805 31.281 13.375 1 41.44 197 GLY A O 1
ATOM 1509 N N . ASN A 1 198 ? 16.188 32.688 13.727 1 34.69 198 ASN A N 1
ATOM 1510 C CA . ASN A 1 198 ? 16.094 33.094 15.117 1 34.69 198 ASN A CA 1
ATOM 1511 C C . ASN A 1 198 ? 15.234 34.344 15.273 1 34.69 198 ASN A C 1
ATOM 1513 O O . ASN A 1 198 ? 15.336 35.281 14.477 1 34.69 198 ASN A O 1
ATOM 1517 N N . MET B 1 1 ? 18.859 21.547 -5.672 1 43.34 1 MET B N 1
ATOM 1518 C CA . MET B 1 1 ? 18.828 20.344 -4.855 1 43.34 1 MET B CA 1
ATOM 1519 C C . MET B 1 1 ? 20.234 19.953 -4.414 1 43.34 1 MET B C 1
ATOM 1521 O O . MET B 1 1 ? 21.109 19.719 -5.25 1 43.34 1 MET B O 1
ATOM 1525 N N . VAL B 1 2 ? 20.719 20.438 -3.412 1 47.56 2 VAL B N 1
ATOM 1526 C CA . VAL B 1 2 ? 22.109 20.156 -3.078 1 47.56 2 VAL B CA 1
ATOM 1527 C C . VAL B 1 2 ? 22.312 18.641 -2.936 1 47.56 2 VAL B C 1
ATOM 1529 O O . VAL B 1 2 ? 21.625 18 -2.141 1 47.56 2 VAL B O 1
ATOM 1532 N N . LEU B 1 3 ? 22.719 18.109 -4.105 1 56.44 3 LEU B N 1
ATOM 1533 C CA . LEU B 1 3 ? 23.188 16.734 -4.09 1 56.44 3 LEU B CA 1
ATOM 1534 C C . LEU B 1 3 ? 24.078 16.484 -2.885 1 56.44 3 LEU B C 1
ATOM 1536 O O . LEU B 1 3 ? 25.281 16.766 -2.93 1 56.44 3 LEU B O 1
ATOM 1540 N N . ASN B 1 4 ? 23.531 16.609 -1.69 1 64.12 4 ASN B N 1
ATOM 1541 C CA . ASN B 1 4 ? 24.297 16.156 -0.538 1 64.12 4 ASN B CA 1
ATOM 1542 C C . ASN B 1 4 ? 24.234 14.641 -0.379 1 64.12 4 ASN B C 1
ATOM 1544 O O . ASN B 1 4 ? 23.359 13.992 -0.961 1 64.12 4 ASN B O 1
ATOM 1548 N N . ILE B 1 5 ? 25.203 14.117 0.13 1 63.47 5 ILE B N 1
ATOM 1549 C CA . ILE B 1 5 ? 25.469 12.688 0.269 1 63.47 5 ILE B CA 1
ATOM 1550 C C . ILE B 1 5 ? 24.188 11.984 0.746 1 63.47 5 ILE B C 1
ATOM 1552 O O . ILE B 1 5 ? 23.781 10.984 0.161 1 63.47 5 ILE B O 1
ATOM 1556 N N . PRO B 1 6 ? 23.484 12.602 1.665 1 64.44 6 PRO B N 1
ATOM 1557 C CA . PRO B 1 6 ? 22.281 11.906 2.119 1 64.44 6 PRO B CA 1
ATOM 1558 C C . PRO B 1 6 ? 21.203 11.852 1.045 1 64.44 6 PRO B C 1
ATOM 1560 O O . PRO B 1 6 ? 20.484 10.852 0.931 1 64.44 6 PRO B O 1
ATOM 1563 N N . ASN B 1 7 ? 21.25 12.828 0.192 1 73.88 7 ASN B N 1
ATOM 1564 C CA . ASN B 1 7 ? 20.25 12.859 -0.877 1 73.88 7 ASN B CA 1
ATOM 1565 C C . ASN B 1 7 ? 20.562 11.844 -1.965 1 73.88 7 ASN B C 1
ATOM 1567 O O . ASN B 1 7 ? 19.656 11.211 -2.514 1 73.88 7 ASN B O 1
ATOM 1571 N N . VAL B 1 8 ? 21.812 11.719 -2.137 1 76.5 8 VAL B N 1
ATOM 1572 C CA . VAL B 1 8 ? 22.234 10.758 -3.15 1 76.5 8 VAL B CA 1
ATOM 1573 C C . VAL B 1 8 ? 21.906 9.344 -2.686 1 76.5 8 VAL B C 1
ATOM 1575 O O . VAL B 1 8 ? 21.453 8.508 -3.479 1 76.5 8 VAL B O 1
ATOM 1578 N N . LEU B 1 9 ? 22.031 9.141 -1.409 1 77.88 9 LEU B N 1
ATOM 1579 C CA . LEU B 1 9 ? 21.75 7.816 -0.861 1 77.88 9 LEU B CA 1
ATOM 1580 C C . LEU B 1 9 ? 20.25 7.523 -0.922 1 77.88 9 LEU B C 1
ATOM 1582 O O . LEU B 1 9 ? 19.844 6.402 -1.241 1 77.88 9 LEU B O 1
ATOM 1586 N N . THR B 1 10 ? 19.516 8.508 -0.707 1 79 10 THR B N 1
ATOM 1587 C CA . THR B 1 10 ? 18.078 8.336 -0.749 1 79 10 THR B CA 1
ATOM 1588 C C . THR B 1 10 ? 17.609 8.062 -2.174 1 79 10 THR B C 1
ATOM 1590 O O . THR B 1 10 ? 16.812 7.141 -2.406 1 79 10 THR B O 1
ATOM 1593 N N . VAL B 1 11 ? 18.188 8.812 -3.062 1 83.38 11 VAL B N 1
ATOM 1594 C CA . VAL B 1 11 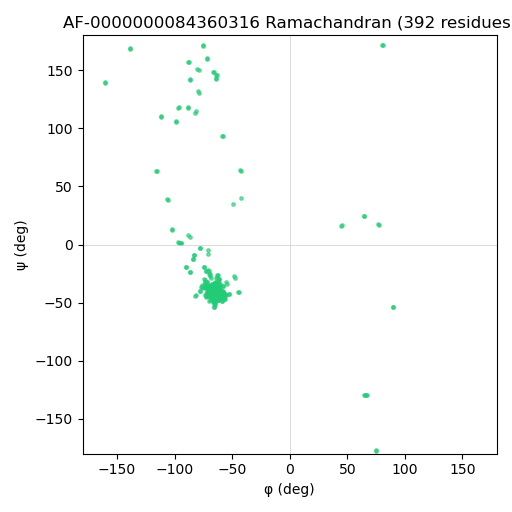? 17.812 8.641 -4.461 1 83.38 11 VAL B CA 1
ATOM 1595 C C . VAL B 1 11 ? 18.25 7.262 -4.949 1 83.38 11 VAL B C 1
ATOM 1597 O O . VAL B 1 11 ? 17.531 6.594 -5.68 1 83.38 11 VAL B O 1
ATOM 1600 N N . SER B 1 12 ? 19.406 6.906 -4.547 1 87.88 12 SER B N 1
ATOM 1601 C CA . SER B 1 12 ? 19.906 5.59 -4.926 1 87.88 12 SER B CA 1
ATOM 1602 C C . SER B 1 12 ? 19 4.48 -4.387 1 87.88 12 SER B C 1
ATOM 1604 O O . SER B 1 12 ? 18.766 3.482 -5.066 1 87.88 12 SER B O 1
ATOM 1606 N N . ARG B 1 13 ? 18.5 4.668 -3.238 1 87.31 13 ARG B N 1
ATOM 1607 C CA . ARG B 1 13 ? 17.609 3.691 -2.629 1 87.31 13 ARG B CA 1
ATOM 1608 C C . ARG B 1 13 ? 16.281 3.607 -3.393 1 87.31 13 ARG B C 1
ATOM 1610 O O . ARG B 1 13 ? 15.766 2.512 -3.631 1 87.31 13 ARG B O 1
ATOM 1617 N N . ILE B 1 14 ? 15.82 4.672 -3.75 1 86.75 14 ILE B N 1
ATOM 1618 C CA . ILE B 1 14 ? 14.57 4.719 -4.496 1 86.75 14 ILE B CA 1
ATOM 1619 C C . ILE B 1 14 ? 14.742 4.016 -5.84 1 86.75 14 ILE B C 1
ATOM 1621 O O . ILE B 1 14 ? 13.867 3.256 -6.266 1 86.75 14 ILE B O 1
ATOM 1625 N N . LEU B 1 15 ? 15.883 4.27 -6.449 1 89.56 15 LEU B N 1
ATOM 1626 C CA . LEU B 1 15 ? 16.172 3.66 -7.746 1 89.56 15 LEU B CA 1
ATOM 1627 C C . LEU B 1 15 ? 16.391 2.158 -7.605 1 89.56 15 LEU B C 1
ATOM 1629 O O . LEU B 1 15 ? 16.203 1.404 -8.562 1 89.56 15 LEU B O 1
ATOM 1633 N N . ALA B 1 16 ? 16.797 1.768 -6.43 1 92.94 16 ALA B N 1
ATOM 1634 C CA . ALA B 1 16 ? 17.047 0.352 -6.168 1 92.94 16 ALA B CA 1
ATOM 1635 C C . ALA B 1 16 ? 15.742 -0.434 -6.121 1 92.94 16 ALA B C 1
ATOM 1637 O O . ALA B 1 16 ? 15.727 -1.641 -6.379 1 92.94 16 ALA B O 1
ATOM 1638 N N . ILE B 1 17 ? 14.641 0.204 -5.875 1 92.38 17 ILE B N 1
ATOM 1639 C CA . ILE B 1 17 ? 13.367 -0.474 -5.648 1 92.38 17 ILE B CA 1
ATOM 1640 C C . ILE B 1 17 ? 12.922 -1.175 -6.93 1 92.38 17 ILE B C 1
ATOM 1642 O O . ILE B 1 17 ? 12.711 -2.389 -6.938 1 92.38 17 ILE B O 1
ATOM 1646 N N . PRO B 1 18 ? 12.844 -0.45 -8.086 1 92.94 18 PRO B N 1
ATOM 1647 C CA . PRO B 1 18 ? 12.461 -1.155 -9.305 1 92.94 18 PRO B CA 1
ATOM 1648 C C . PRO B 1 18 ? 13.445 -2.254 -9.695 1 92.94 18 PRO B C 1
ATOM 1650 O O . PRO B 1 18 ? 13.055 -3.26 -10.289 1 92.94 18 PRO B O 1
ATOM 1653 N N . VAL B 1 19 ? 14.672 -2.074 -9.352 1 95.56 19 VAL B N 1
ATOM 1654 C CA . VAL B 1 19 ? 15.695 -3.068 -9.648 1 95.56 19 VAL B CA 1
ATOM 1655 C C . VAL B 1 19 ? 15.438 -4.336 -8.836 1 95.56 19 VAL B C 1
ATOM 1657 O O . VAL B 1 19 ? 15.445 -5.441 -9.383 1 95.56 19 VAL B O 1
ATOM 1660 N N . VAL B 1 20 ? 15.18 -4.164 -7.539 1 96.56 20 VAL B N 1
ATOM 1661 C CA . VAL B 1 20 ? 14.867 -5.301 -6.684 1 96.56 20 VAL B CA 1
ATOM 1662 C C . VAL B 1 20 ? 13.648 -6.043 -7.223 1 96.56 20 VAL B C 1
ATOM 1664 O O . VAL B 1 20 ? 13.664 -7.27 -7.348 1 96.56 20 VAL B O 1
ATOM 1667 N N . LEU B 1 21 ? 12.656 -5.305 -7.613 1 95.06 21 LEU B N 1
ATOM 1668 C CA . LEU B 1 21 ? 11.414 -5.902 -8.094 1 95.06 21 LEU B CA 1
ATOM 1669 C C . LEU B 1 21 ? 11.633 -6.629 -9.414 1 95.06 21 LEU B C 1
ATOM 1671 O O . LEU B 1 21 ? 11.07 -7.707 -9.633 1 95.06 21 LEU B O 1
ATOM 1675 N N . ALA B 1 22 ? 12.453 -6.059 -10.25 1 94.25 22 ALA B N 1
ATOM 1676 C CA . ALA B 1 22 ? 12.758 -6.684 -11.539 1 94.25 22 ALA B CA 1
ATOM 1677 C C . ALA B 1 22 ? 13.492 -8.008 -11.344 1 94.25 22 ALA B C 1
ATOM 1679 O O . ALA B 1 22 ? 13.219 -8.984 -12.047 1 94.25 22 ALA B O 1
ATOM 1680 N N . PHE B 1 23 ? 14.367 -8.023 -10.438 1 96.31 23 PHE B N 1
ATOM 1681 C CA . PHE B 1 23 ? 15.125 -9.242 -10.172 1 96.31 23 PHE B CA 1
ATOM 1682 C C . PHE B 1 23 ? 14.227 -10.312 -9.562 1 96.31 23 PHE B C 1
ATOM 1684 O O . PHE B 1 23 ? 14.375 -11.5 -9.859 1 96.31 23 PHE B O 1
ATOM 1691 N N . ILE B 1 24 ? 13.344 -9.906 -8.719 1 95.19 24 ILE B N 1
ATOM 1692 C CA . ILE B 1 24 ? 12.406 -10.867 -8.156 1 95.19 24 ILE B CA 1
ATOM 1693 C C . ILE B 1 24 ? 11.539 -11.453 -9.273 1 95.19 24 ILE B C 1
ATOM 1695 O O . ILE B 1 24 ? 11.289 -12.664 -9.305 1 95.19 24 ILE B O 1
ATOM 1699 N N . ALA B 1 25 ? 11.164 -10.617 -10.172 1 92.19 25 ALA B N 1
ATOM 1700 C CA . ALA B 1 25 ? 10.336 -11.055 -11.297 1 92.19 25 ALA B CA 1
ATOM 1701 C C . ALA B 1 25 ? 11.109 -11.992 -12.219 1 92.19 25 ALA B C 1
ATOM 1703 O O . ALA B 1 25 ? 10.531 -12.906 -12.805 1 92.19 25 ALA B O 1
ATOM 1704 N N . TRP B 1 26 ? 12.352 -11.648 -12.359 1 91.75 26 TRP B N 1
ATOM 1705 C CA . TRP B 1 26 ? 13.195 -12.492 -13.195 1 91.75 26 TRP B CA 1
ATOM 1706 C C . TRP B 1 26 ? 13.227 -13.922 -12.672 1 91.75 26 TRP B C 1
ATOM 1708 O O . TRP B 1 26 ? 13.203 -14.875 -13.453 1 91.75 26 TRP B O 1
ATOM 1718 N N . GLY B 1 27 ? 13.312 -14.148 -11.43 1 89.44 27 GLY B N 1
ATOM 1719 C CA . GLY B 1 27 ? 13.258 -15.461 -10.805 1 89.44 27 GLY B CA 1
ATOM 1720 C C . GLY B 1 27 ? 14.539 -16.266 -10.984 1 89.44 27 GLY B C 1
ATOM 1721 O O . GLY B 1 27 ? 15.547 -15.727 -11.445 1 89.44 27 GLY B O 1
ATOM 1722 N N . GLY B 1 28 ? 14.461 -17.438 -10.484 1 91.62 28 GLY B N 1
ATOM 1723 C CA . GLY B 1 28 ? 15.633 -18.297 -10.547 1 91.62 28 GLY B CA 1
ATOM 1724 C C . GLY B 1 28 ? 16.656 -17.984 -9.469 1 91.62 28 GLY B C 1
ATOM 1725 O O . GLY B 1 28 ? 16.531 -16.984 -8.758 1 91.62 28 GLY B O 1
ATOM 1726 N N . PRO B 1 29 ? 17.672 -18.891 -9.398 1 94.81 29 PRO B N 1
ATOM 1727 C CA . PRO B 1 29 ? 18.672 -18.703 -8.359 1 94.81 29 PRO B CA 1
ATOM 1728 C C . PRO B 1 29 ? 19.438 -17.391 -8.508 1 94.81 29 PRO B C 1
ATOM 1730 O O . PRO B 1 29 ? 19.641 -16.672 -7.523 1 94.81 29 PRO B O 1
ATOM 1733 N N . LEU B 1 30 ? 19.828 -17.094 -9.711 1 95.25 30 LEU B N 1
ATOM 1734 C CA . LEU B 1 30 ? 20.578 -15.859 -9.945 1 95.25 30 LEU B CA 1
ATOM 1735 C C . LEU B 1 30 ? 19.703 -14.641 -9.656 1 95.25 30 LEU B C 1
ATOM 1737 O O . LEU B 1 30 ? 20.156 -13.672 -9.047 1 95.25 30 LEU B O 1
ATOM 1741 N N . GLY B 1 31 ? 18.484 -14.641 -10.125 1 95.81 31 GLY B N 1
ATOM 1742 C CA . GLY B 1 31 ? 17.562 -13.547 -9.859 1 95.81 31 GLY B CA 1
ATOM 1743 C C . GLY B 1 31 ? 17.328 -13.312 -8.383 1 95.81 31 GLY B C 1
ATOM 1744 O O . GLY B 1 31 ? 17.297 -12.172 -7.922 1 95.81 31 GLY B O 1
ATOM 1745 N N . ASN B 1 32 ? 17.219 -14.422 -7.684 1 96.56 32 ASN B N 1
ATOM 1746 C CA . ASN B 1 32 ? 16.953 -14.312 -6.254 1 96.56 32 ASN B CA 1
ATOM 1747 C C . ASN B 1 32 ? 18.141 -13.711 -5.516 1 96.56 32 ASN B C 1
ATOM 1749 O O . ASN B 1 32 ? 17.969 -12.836 -4.66 1 96.56 32 ASN B O 1
ATOM 1753 N N . TRP B 1 33 ? 19.328 -14.117 -5.867 1 97.25 33 TRP B N 1
ATOM 1754 C CA . TRP B 1 33 ? 20.516 -13.609 -5.184 1 97.25 33 TRP B CA 1
ATOM 1755 C C . TRP B 1 33 ? 20.781 -12.156 -5.559 1 97.25 33 TRP B C 1
ATOM 1757 O O . TRP B 1 33 ? 21.234 -11.367 -4.727 1 97.25 33 TRP B O 1
ATOM 1767 N N . LEU B 1 34 ? 20.516 -11.805 -6.809 1 97.44 34 LEU B N 1
ATOM 1768 C CA . LEU B 1 34 ? 20.656 -10.414 -7.223 1 97.44 34 LEU B CA 1
ATOM 1769 C C . LEU B 1 34 ? 19.625 -9.531 -6.516 1 97.44 34 LEU B C 1
ATOM 1771 O O . LEU B 1 34 ? 19.938 -8.414 -6.098 1 97.44 34 LEU B O 1
ATOM 1775 N N . ALA B 1 35 ? 18.422 -10.031 -6.453 1 97.56 35 ALA B N 1
ATOM 1776 C CA . ALA B 1 35 ? 17.391 -9.312 -5.723 1 97.56 35 ALA B CA 1
ATOM 1777 C C . ALA B 1 35 ? 17.781 -9.109 -4.262 1 97.56 35 ALA B C 1
ATOM 1779 O O . ALA B 1 35 ? 17.625 -8.016 -3.711 1 97.56 35 ALA B O 1
A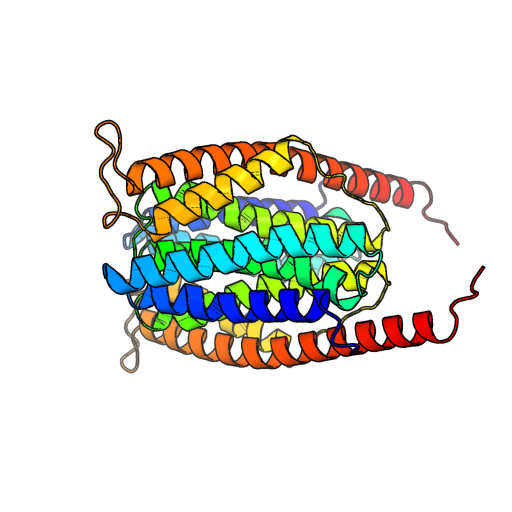TOM 1780 N N . PHE B 1 36 ? 18.297 -10.164 -3.705 1 97.75 36 PHE B N 1
ATOM 1781 C CA . PHE B 1 36 ? 18.734 -10.094 -2.312 1 97.75 36 PHE B CA 1
ATOM 1782 C C . PHE B 1 36 ? 19.844 -9.07 -2.131 1 97.75 36 PHE B C 1
ATOM 1784 O O . PHE B 1 36 ? 19.828 -8.297 -1.172 1 97.75 36 PHE B O 1
ATOM 1791 N N . SER B 1 37 ? 20.766 -9.102 -3.018 1 97.62 37 SER B N 1
ATOM 1792 C CA . SER B 1 37 ? 21.875 -8.156 -2.949 1 97.62 37 SER B CA 1
ATOM 1793 C C . SER B 1 37 ? 21.391 -6.715 -3.068 1 97.62 37 SER B C 1
ATOM 1795 O O . SER B 1 37 ? 21.797 -5.848 -2.293 1 97.62 37 SER B O 1
ATOM 1797 N N . ALA B 1 38 ? 20.562 -6.453 -4.016 1 96.94 38 ALA B N 1
ATOM 1798 C CA . ALA B 1 38 ? 20 -5.117 -4.199 1 96.94 38 ALA B CA 1
ATOM 1799 C C . ALA B 1 38 ? 19.156 -4.707 -2.992 1 96.94 38 ALA B C 1
ATOM 1801 O O . ALA B 1 38 ? 19.203 -3.551 -2.562 1 96.94 38 ALA B O 1
ATOM 1802 N N . TYR B 1 39 ? 18.422 -5.652 -2.514 1 97.69 39 TYR B N 1
ATOM 1803 C CA . TYR B 1 39 ? 17.578 -5.406 -1.342 1 97.69 39 TYR B CA 1
ATOM 1804 C C . TYR B 1 39 ? 18.438 -5.047 -0.133 1 97.69 39 TYR B C 1
ATOM 1806 O O . TYR B 1 39 ? 18.125 -4.102 0.597 1 97.69 39 TYR B O 1
ATOM 1814 N N . THR B 1 40 ? 19.469 -5.805 0.104 1 96.38 40 THR B N 1
ATOM 1815 C CA . THR B 1 40 ? 20.391 -5.559 1.215 1 96.38 40 THR B CA 1
ATOM 1816 C C . THR B 1 40 ? 21.031 -4.184 1.082 1 96.38 40 THR B C 1
ATOM 1818 O O . THR B 1 40 ? 21.188 -3.461 2.07 1 96.38 40 THR B O 1
ATOM 1821 N N . TYR B 1 41 ? 21.391 -3.908 -0.114 1 94.56 41 TYR B N 1
ATOM 1822 C CA . TYR B 1 41 ? 21.938 -2.582 -0.385 1 94.56 41 TYR B CA 1
ATOM 1823 C C . TYR B 1 41 ? 20.953 -1.492 0.032 1 94.56 41 TYR B C 1
ATOM 1825 O O . TYR B 1 41 ? 21.344 -0.532 0.707 1 94.56 41 TYR B O 1
ATOM 1833 N N . ALA B 1 42 ? 19.703 -1.646 -0.335 1 91.94 42 ALA B N 1
ATOM 1834 C CA . ALA B 1 42 ? 18.672 -0.661 -0.012 1 91.94 42 ALA B CA 1
ATOM 1835 C C . ALA B 1 42 ? 18.469 -0.553 1.496 1 91.94 42 ALA B C 1
ATOM 1837 O O . ALA B 1 42 ? 18.281 0.544 2.027 1 91.94 42 ALA B O 1
ATOM 1838 N N . CYS B 1 43 ? 18.562 -1.675 2.164 1 91 43 CYS B N 1
ATOM 1839 C CA . CYS B 1 43 ? 18.359 -1.686 3.609 1 91 43 CYS B CA 1
ATOM 1840 C C . CYS B 1 43 ? 19.531 -1.041 4.332 1 91 43 CYS B C 1
ATOM 1842 O O . CYS B 1 43 ? 19.344 -0.274 5.277 1 91 43 CYS B O 1
ATOM 1844 N N . ILE B 1 44 ? 20.688 -1.385 3.914 1 88.25 44 ILE B N 1
ATOM 1845 C CA . ILE B 1 44 ? 21.891 -0.869 4.547 1 88.25 44 ILE B CA 1
ATOM 1846 C C . ILE B 1 44 ? 21.984 0.641 4.34 1 88.25 44 ILE B C 1
ATOM 1848 O O . ILE B 1 44 ? 22.328 1.382 5.262 1 88.25 44 ILE B O 1
ATOM 1852 N N . THR B 1 45 ? 21.672 1.103 3.162 1 84.62 45 THR B N 1
ATOM 1853 C CA . THR B 1 45 ? 21.734 2.531 2.875 1 84.62 45 THR B CA 1
ATOM 1854 C C . THR B 1 45 ? 20.719 3.299 3.719 1 84.62 45 THR B C 1
ATOM 1856 O O . THR B 1 45 ? 20.938 4.465 4.055 1 84.62 45 THR B O 1
ATOM 1859 N N . ASP B 1 46 ? 19.625 2.605 3.947 1 81.75 46 ASP B N 1
ATOM 1860 C CA . ASP B 1 46 ? 18.641 3.221 4.828 1 81.75 46 ASP B CA 1
ATOM 1861 C C . ASP B 1 46 ? 19.203 3.426 6.23 1 81.75 46 ASP B C 1
ATOM 1863 O O . ASP B 1 46 ? 19 4.473 6.844 1 81.75 46 ASP B O 1
ATOM 1867 N N . PHE B 1 47 ? 19.875 2.457 6.676 1 77.19 47 PHE B N 1
ATOM 1868 C CA . PHE B 1 47 ? 20.469 2.504 8.008 1 77.19 47 PHE B CA 1
ATOM 1869 C C . PHE B 1 47 ? 21.562 3.568 8.078 1 77.19 47 PHE B C 1
ATOM 1871 O O . PHE B 1 47 ? 21.641 4.309 9.062 1 77.19 47 PHE B O 1
ATOM 1878 N N . PHE B 1 48 ? 22.281 3.709 7.047 1 76 48 PHE B N 1
ATOM 1879 C CA . PHE B 1 48 ? 23.391 4.648 7.02 1 76 48 PHE B CA 1
ATOM 1880 C C . PHE B 1 48 ? 22.891 6.074 6.824 1 76 48 PHE B C 1
ATOM 1882 O O . PHE B 1 48 ? 23.422 7.012 7.418 1 76 48 PHE B O 1
ATOM 1889 N N . ASP B 1 49 ? 21.891 6.129 5.953 1 67.25 49 ASP B N 1
ATOM 1890 C CA . ASP B 1 49 ? 21.359 7.461 5.688 1 67.25 49 ASP B CA 1
ATOM 1891 C C . ASP B 1 49 ? 20.812 8.094 6.965 1 67.25 49 ASP B C 1
ATOM 1893 O O . ASP B 1 49 ? 21.031 9.281 7.219 1 67.25 49 ASP B O 1
ATOM 1897 N N . GLY B 1 50 ? 20.094 7.324 7.727 1 63.38 50 GLY B N 1
ATOM 1898 C CA . GLY B 1 50 ? 19.625 7.836 9 1 63.38 50 GLY B CA 1
ATOM 1899 C C . GLY B 1 50 ? 20.734 8.234 9.945 1 63.38 50 GLY B C 1
ATOM 1900 O O . GLY B 1 50 ? 20.688 9.297 10.562 1 63.38 50 GLY B O 1
ATOM 1901 N N . TYR B 1 51 ? 21.719 7.453 9.828 1 60.81 51 TYR B N 1
ATOM 1902 C CA . TYR B 1 51 ? 22.844 7.699 10.719 1 60.81 51 TYR B CA 1
ATOM 1903 C C . TYR B 1 51 ? 23.609 8.945 10.289 1 60.81 51 TYR B C 1
ATOM 1905 O O . TYR B 1 51 ? 23.953 9.789 11.117 1 60.81 51 TYR B O 1
ATOM 1913 N N . LEU B 1 52 ? 23.828 9.016 9.039 1 59.41 52 LEU B N 1
ATOM 1914 C CA . LEU B 1 52 ? 24.625 10.125 8.523 1 59.41 52 LEU B CA 1
ATOM 1915 C C . LEU B 1 52 ? 23.859 11.438 8.648 1 59.41 52 LEU B C 1
ATOM 1917 O O . LEU B 1 52 ? 24.438 12.484 8.938 1 59.41 52 LEU B O 1
ATOM 1921 N N . ALA B 1 53 ? 22.609 11.406 8.406 1 59.12 53 ALA B N 1
ATOM 1922 C CA . ALA B 1 53 ? 21.766 12.594 8.516 1 59.12 53 ALA B CA 1
ATOM 1923 C C . ALA B 1 53 ? 21.734 13.102 9.953 1 59.12 53 ALA B C 1
ATOM 1925 O O . ALA B 1 53 ? 21.766 14.312 10.195 1 59.12 53 ALA B O 1
ATOM 1926 N N . ARG B 1 54 ? 21.703 12.156 10.844 1 60.12 54 ARG B N 1
ATOM 1927 C CA . ARG B 1 54 ? 21.703 12.516 12.258 1 60.12 54 ARG B CA 1
ATOM 1928 C C . ARG B 1 54 ? 23.062 13.023 12.695 1 60.12 54 ARG B C 1
ATOM 1930 O O . ARG B 1 54 ? 23.156 13.984 13.469 1 60.12 54 ARG B O 1
ATOM 1937 N N . ALA B 1 55 ? 23.938 12.406 12.094 1 60.38 55 ALA B N 1
ATOM 1938 C CA . ALA B 1 55 ? 25.297 12.734 12.508 1 60.38 55 ALA B CA 1
ATOM 1939 C C . ALA B 1 55 ? 25.734 14.07 11.914 1 60.38 55 ALA B C 1
ATOM 1941 O O . ALA B 1 55 ? 26.453 14.836 12.57 1 60.38 55 ALA B O 1
ATOM 1942 N N . TRP B 1 56 ? 25.312 14.273 10.766 1 59.97 56 TRP B N 1
ATOM 1943 C CA . TRP B 1 56 ? 25.812 15.469 10.109 1 59.97 56 TRP B CA 1
ATOM 1944 C C . TRP B 1 56 ? 24.766 16.578 10.141 1 59.97 56 TRP B C 1
ATOM 1946 O O . TRP B 1 56 ? 24.984 17.656 9.555 1 59.97 56 TRP B O 1
ATOM 1956 N N . HIS B 1 57 ? 23.766 16.391 10.914 1 57.22 57 HIS B N 1
ATOM 1957 C CA . HIS B 1 57 ? 22.703 17.391 11.031 1 57.22 57 HIS B CA 1
ATOM 1958 C C . HIS B 1 57 ? 22.281 17.906 9.664 1 57.22 57 HIS B C 1
ATOM 1960 O O . HIS B 1 57 ? 22.031 19.109 9.492 1 57.22 57 HIS B O 1
ATOM 1966 N N . GLN B 1 58 ? 22.656 17.156 8.711 1 59.75 58 GLN B N 1
ATOM 1967 C CA . GLN B 1 58 ? 22.469 17.656 7.355 1 59.75 58 GLN B CA 1
ATOM 1968 C C . GLN B 1 58 ? 21.328 16.938 6.656 1 59.75 58 GLN B C 1
ATOM 1970 O O . GLN B 1 58 ? 21.359 16.719 5.445 1 59.75 58 GLN B O 1
ATOM 1975 N N . GLN B 1 59 ? 20.312 16.703 7.418 1 64.06 59 GLN B N 1
ATOM 1976 C CA . GLN B 1 59 ? 19.281 16.078 6.594 1 64.06 59 GLN B CA 1
ATOM 1977 C C . GLN B 1 59 ? 18.484 17.125 5.816 1 64.06 59 GLN B C 1
ATOM 1979 O O . GLN B 1 59 ? 17.969 18.078 6.402 1 64.06 59 GLN B O 1
ATOM 1984 N N . SER B 1 60 ? 18.656 17.078 4.461 1 69.19 60 SER B N 1
ATOM 1985 C CA . SER B 1 60 ? 17.875 17.969 3.617 1 69.19 60 SER B CA 1
ATOM 1986 C C . SER B 1 60 ? 16.375 17.672 3.73 1 69.19 60 SER B C 1
ATOM 1988 O O . SER B 1 60 ? 15.992 16.594 4.211 1 69.19 60 SER B O 1
ATOM 1990 N N . ALA B 1 61 ? 15.656 18.641 3.643 1 72.31 61 ALA B N 1
ATOM 1991 C CA . ALA B 1 61 ? 14.203 18.484 3.615 1 72.31 61 ALA B CA 1
ATOM 1992 C C . ALA B 1 61 ? 13.797 17.391 2.621 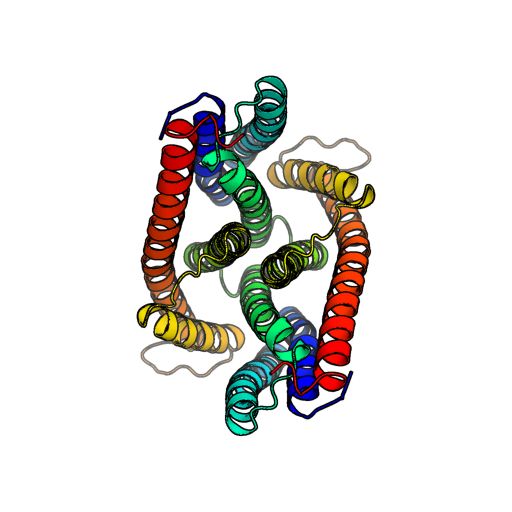1 72.31 61 ALA B C 1
ATOM 1994 O O . ALA B 1 61 ? 12.859 16.641 2.873 1 72.31 61 ALA B O 1
ATOM 1995 N N . PHE B 1 62 ? 14.633 17.297 1.675 1 75.69 62 PHE B N 1
ATOM 1996 C CA . PHE B 1 62 ? 14.375 16.297 0.636 1 75.69 62 PHE B CA 1
ATOM 1997 C C . PHE B 1 62 ? 14.547 14.883 1.181 1 75.69 62 PHE B C 1
ATOM 1999 O O . PHE B 1 62 ? 13.688 14.023 0.968 1 75.69 62 PHE B O 1
ATOM 2006 N N . GLY B 1 63 ? 15.578 14.711 1.825 1 74.31 63 GLY B N 1
ATOM 2007 C CA . GLY B 1 63 ? 15.828 13.406 2.414 1 74.31 63 GLY B CA 1
ATOM 2008 C C . GLY B 1 63 ? 14.812 13.023 3.477 1 74.31 63 GLY B C 1
ATOM 2009 O O . GLY B 1 63 ? 14.352 11.883 3.52 1 74.31 63 GLY B O 1
ATOM 2010 N N . ARG B 1 64 ? 14.508 13.906 4.199 1 74.5 64 ARG B N 1
ATOM 2011 C CA . ARG B 1 64 ? 13.539 13.68 5.262 1 74.5 64 ARG B CA 1
ATOM 2012 C C . ARG B 1 64 ? 12.172 13.32 4.688 1 74.5 64 ARG B C 1
ATOM 2014 O O . ARG B 1 64 ? 11.422 12.547 5.285 1 74.5 64 ARG B O 1
ATOM 2021 N N . PHE B 1 65 ? 12.078 13.844 3.592 1 78.25 65 PHE B N 1
ATOM 2022 C CA . PHE B 1 65 ? 10.797 13.656 2.908 1 78.25 65 PHE B CA 1
ATOM 2023 C C . PHE B 1 65 ? 10.75 12.305 2.209 1 78.25 65 PHE B C 1
ATOM 2025 O O . PHE B 1 65 ? 9.766 11.57 2.332 1 78.25 65 PHE B O 1
ATOM 2032 N N . LEU B 1 66 ? 11.719 11.93 1.579 1 82.69 66 LEU B N 1
ATOM 2033 C CA . LEU B 1 66 ? 11.68 10.789 0.667 1 82.69 66 LEU B CA 1
ATOM 2034 C C . LEU B 1 66 ? 12.031 9.5 1.396 1 82.69 66 LEU B C 1
ATOM 2036 O O . LEU B 1 66 ? 11.648 8.414 0.959 1 82.69 66 LEU B O 1
ATOM 2040 N N . ASP B 1 67 ? 12.664 9.711 2.506 1 83.31 67 ASP B N 1
ATOM 2041 C CA . ASP B 1 67 ? 13.188 8.539 3.193 1 83.31 67 ASP B CA 1
ATOM 2042 C C . ASP B 1 67 ? 12.055 7.625 3.662 1 83.31 67 ASP B C 1
ATOM 2044 O O . ASP B 1 67 ? 12.023 6.441 3.316 1 83.31 67 ASP B O 1
ATOM 2048 N N . PRO B 1 68 ? 11.102 8.188 4.312 1 83.19 68 PRO B N 1
ATOM 2049 C CA . PRO B 1 68 ? 10.008 7.336 4.781 1 83.19 68 PRO B CA 1
ATOM 2050 C C . PRO B 1 68 ? 9.211 6.715 3.635 1 83.19 68 PRO B C 1
ATOM 2052 O O . PRO B 1 68 ? 8.711 5.594 3.758 1 83.19 68 PRO B O 1
ATOM 2055 N N . ILE B 1 69 ? 9.078 7.328 2.605 1 86.62 69 ILE B N 1
ATOM 2056 C CA . ILE B 1 69 ? 8.328 6.852 1.445 1 86.62 69 ILE B CA 1
ATOM 2057 C C . ILE B 1 69 ? 9.086 5.699 0.785 1 86.62 69 ILE B C 1
ATOM 2059 O O . ILE B 1 69 ? 8.484 4.68 0.435 1 86.62 69 ILE B O 1
ATOM 2063 N N . ALA B 1 70 ? 10.375 5.953 0.68 1 89.38 70 ALA B N 1
ATOM 2064 C CA . ALA B 1 70 ? 11.219 4.934 0.058 1 89.38 70 ALA B CA 1
ATOM 2065 C C . ALA B 1 70 ? 11.133 3.613 0.82 1 89.38 70 ALA B C 1
ATOM 2067 O O . ALA B 1 70 ? 11.039 2.545 0.213 1 89.38 70 ALA B O 1
ATOM 2068 N N . ASP B 1 71 ? 11.164 3.725 2.066 1 88.31 71 ASP B N 1
ATOM 2069 C CA . ASP B 1 71 ? 11.102 2.527 2.898 1 88.31 71 ASP B CA 1
ATOM 2070 C C . ASP B 1 71 ? 9.773 1.803 2.727 1 88.31 71 ASP B C 1
ATOM 2072 O O . ASP B 1 71 ? 9.734 0.581 2.566 1 88.31 71 ASP B O 1
ATOM 2076 N N . LYS B 1 72 ? 8.719 2.506 2.686 1 89.56 72 LYS B N 1
ATOM 2077 C CA . LYS B 1 72 ? 7.387 1.939 2.52 1 89.56 72 LYS B CA 1
ATOM 2078 C C . LYS B 1 72 ? 7.219 1.315 1.137 1 89.56 72 LYS B C 1
ATOM 2080 O O . LYS B 1 72 ? 6.625 0.243 1.001 1 89.56 72 LYS B O 1
ATOM 2085 N N . LEU B 1 73 ? 7.762 1.975 0.219 1 92.62 73 LEU B N 1
ATOM 2086 C CA . LEU B 1 73 ? 7.66 1.49 -1.153 1 92.62 73 LEU B CA 1
ATOM 2087 C C . LEU B 1 73 ? 8.43 0.184 -1.328 1 92.62 73 LEU B C 1
ATOM 2089 O O . LEU B 1 73 ? 7.949 -0.736 -1.998 1 92.62 73 LEU B O 1
ATOM 2093 N N . LEU B 1 74 ? 9.586 0.207 -0.764 1 93.31 74 LEU B N 1
ATOM 2094 C CA . LEU B 1 74 ? 10.406 -0.993 -0.865 1 93.31 74 LEU B CA 1
ATOM 2095 C C . LEU B 1 74 ? 9.695 -2.195 -0.256 1 93.31 74 LEU B C 1
ATOM 2097 O O . LEU B 1 74 ? 9.57 -3.24 -0.898 1 93.31 74 LEU B O 1
ATOM 2101 N N . VAL B 1 75 ? 9.188 -2.021 0.903 1 94 75 VAL B N 1
ATOM 2102 C CA . VAL B 1 75 ? 8.539 -3.109 1.627 1 94 75 VAL B CA 1
ATOM 2103 C C . VAL B 1 75 ? 7.273 -3.537 0.888 1 94 75 VAL B C 1
ATOM 2105 O O . VAL B 1 75 ? 7.07 -4.727 0.63 1 94 75 VAL B O 1
ATOM 2108 N N . ALA B 1 76 ? 6.48 -2.615 0.54 1 94.12 76 ALA B N 1
ATOM 2109 C CA . ALA B 1 76 ? 5.227 -2.92 -0.15 1 94.12 76 ALA B CA 1
ATOM 2110 C C . ALA B 1 76 ? 5.492 -3.58 -1.5 1 94.12 76 ALA B C 1
ATOM 2112 O O . ALA B 1 76 ? 4.832 -4.559 -1.858 1 94.12 76 ALA B O 1
ATOM 2113 N N . GLY B 1 77 ? 6.453 -2.994 -2.219 1 95 77 GLY B N 1
ATOM 2114 C CA . GLY B 1 77 ? 6.801 -3.559 -3.514 1 95 77 GLY B CA 1
ATOM 2115 C C . GLY B 1 77 ? 7.309 -4.984 -3.424 1 95 77 GLY B C 1
ATOM 2116 O O . GLY B 1 77 ? 6.898 -5.844 -4.207 1 95 77 GLY B 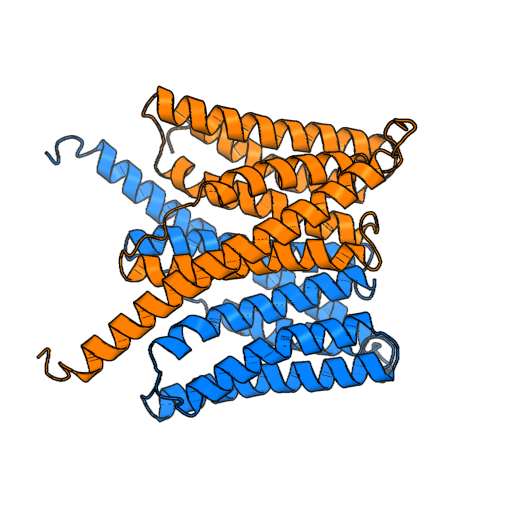O 1
ATOM 2117 N N . VAL B 1 78 ? 8.164 -5.199 -2.477 1 96.12 78 VAL B N 1
ATOM 2118 C CA . VAL B 1 78 ? 8.75 -6.527 -2.309 1 96.12 78 VAL B CA 1
ATOM 2119 C C . VAL B 1 78 ? 7.66 -7.52 -1.903 1 96.12 78 VAL B C 1
ATOM 2121 O O . VAL B 1 78 ? 7.57 -8.617 -2.463 1 96.12 78 VAL B O 1
ATOM 2124 N N . LEU B 1 79 ? 6.816 -7.141 -0.972 1 96.31 79 LEU B N 1
ATOM 2125 C CA . LEU B 1 79 ? 5.727 -8.008 -0.545 1 96.31 79 LEU B CA 1
ATOM 2126 C C . LEU B 1 79 ? 4.809 -8.344 -1.717 1 96.31 79 LEU B C 1
ATOM 2128 O O . LEU B 1 79 ? 4.453 -9.508 -1.918 1 96.31 79 LEU B O 1
ATOM 2132 N N . PHE B 1 80 ? 4.52 -7.348 -2.43 1 95.56 80 PHE B N 1
ATOM 2133 C CA . PHE B 1 80 ? 3.621 -7.492 -3.57 1 95.56 80 PHE B CA 1
ATOM 2134 C C . PHE B 1 80 ? 4.215 -8.438 -4.609 1 95.56 80 PHE B C 1
ATOM 2136 O O . PHE B 1 80 ? 3.527 -9.336 -5.098 1 95.56 80 PHE B O 1
ATOM 2143 N N . MET B 1 81 ? 5.484 -8.305 -4.883 1 95.31 81 MET B N 1
ATOM 2144 C CA . MET B 1 81 ? 6.133 -9.109 -5.914 1 95.31 81 MET B CA 1
ATOM 2145 C C . MET B 1 81 ? 6.34 -10.547 -5.438 1 95.31 81 MET B C 1
ATOM 2147 O O . MET B 1 81 ? 6.242 -11.484 -6.227 1 95.31 81 MET B O 1
ATOM 2151 N N . LEU B 1 82 ? 6.652 -10.688 -4.18 1 96.25 82 LEU B N 1
ATOM 2152 C CA . LEU B 1 82 ? 6.836 -12.031 -3.646 1 96.25 82 LEU B CA 1
ATOM 2153 C C . LEU B 1 82 ? 5.547 -12.836 -3.756 1 96.25 82 LEU B C 1
ATOM 2155 O O . LEU B 1 82 ? 5.586 -14.047 -3.99 1 96.25 82 LEU B O 1
ATOM 2159 N N . VAL B 1 83 ? 4.48 -12.195 -3.57 1 95.06 83 VAL B N 1
ATOM 2160 C CA . VAL B 1 83 ? 3.189 -12.844 -3.752 1 95.06 83 VAL B CA 1
ATOM 2161 C C . VAL B 1 83 ? 2.941 -13.094 -5.238 1 95.06 83 VAL B C 1
ATOM 2163 O O . VAL B 1 83 ? 2.445 -14.156 -5.621 1 95.06 83 VAL B O 1
ATOM 2166 N N . GLY B 1 84 ? 3.33 -12.219 -6.066 1 93.56 84 GLY B N 1
ATOM 2167 C CA . GLY B 1 84 ? 3.133 -12.32 -7.504 1 93.56 84 GLY B CA 1
ATOM 2168 C C . GLY B 1 84 ? 3.891 -13.477 -8.125 1 93.56 84 GLY B C 1
ATOM 2169 O O . GLY B 1 84 ? 3.42 -14.086 -9.086 1 93.56 84 GLY B O 1
ATOM 2170 N N . VAL B 1 85 ? 5.059 -13.742 -7.559 1 92.5 85 VAL B N 1
ATOM 2171 C CA . VAL B 1 85 ? 5.863 -14.812 -8.141 1 92.5 85 VAL B CA 1
ATOM 2172 C C . VAL B 1 85 ? 5.633 -16.109 -7.367 1 92.5 85 VAL B C 1
ATOM 2174 O O . VAL B 1 85 ? 6.371 -17.078 -7.535 1 92.5 85 VAL B O 1
ATOM 2177 N N . GLU B 1 86 ? 4.738 -16.047 -6.359 1 91.62 86 GLU B N 1
ATOM 2178 C CA . GLU B 1 86 ? 4.242 -17.203 -5.629 1 91.62 86 GLU B CA 1
ATOM 2179 C C . GLU B 1 86 ? 5.273 -17.703 -4.621 1 91.62 86 GLU B C 1
ATOM 2181 O O . GLU B 1 86 ? 5.234 -18.859 -4.207 1 91.62 86 GLU B O 1
ATOM 2186 N N . SER B 1 87 ? 6.234 -16.812 -4.336 1 93.75 87 SER B N 1
ATOM 2187 C CA . SER B 1 87 ? 7.109 -17.141 -3.217 1 93.75 87 SER B CA 1
ATOM 2188 C C . SER B 1 87 ? 6.34 -17.141 -1.899 1 93.75 87 SER B C 1
ATOM 2190 O O . SER B 1 87 ? 6.688 -17.891 -0.978 1 93.75 87 SER B O 1
ATOM 2192 N N . VAL B 1 88 ? 5.418 -16.297 -1.815 1 93.88 88 VAL B N 1
ATOM 2193 C CA . VAL B 1 88 ? 4.445 -16.281 -0.731 1 93.88 88 VAL B CA 1
ATOM 2194 C C . VAL B 1 88 ? 3.062 -16.641 -1.271 1 93.88 88 VAL B C 1
ATOM 2196 O O . VAL B 1 88 ? 2.482 -15.898 -2.064 1 93.88 88 VAL B O 1
ATOM 2199 N N . SER B 1 89 ? 2.621 -17.781 -0.898 1 92.12 89 SER B N 1
ATOM 2200 C CA . SER B 1 89 ? 1.366 -18.281 -1.447 1 92.12 89 SER B CA 1
ATOM 2201 C C . SER B 1 89 ? 0.521 -18.953 -0.371 1 92.12 89 SER B C 1
ATOM 2203 O O . SER B 1 89 ? 0.969 -19.109 0.766 1 92.12 89 SER B O 1
ATOM 2205 N N . GLY B 1 90 ? -0.73 -19.219 -0.733 1 90.25 90 GLY B N 1
ATOM 2206 C CA . GLY B 1 90 ? -1.605 -19.906 0.203 1 90.25 90 GLY B CA 1
ATOM 2207 C C . GLY B 1 90 ? -1.939 -19.078 1.428 1 90.25 90 GLY B C 1
ATOM 2208 O O . GLY B 1 90 ? -2.311 -17.906 1.308 1 90.25 90 GLY B O 1
ATOM 2209 N N . VAL B 1 91 ? -1.748 -19.703 2.57 1 91.69 91 VAL B N 1
ATOM 2210 C CA . VAL B 1 91 ? -2.145 -19.047 3.82 1 91.69 91 VAL B CA 1
ATOM 2211 C C . VAL B 1 91 ? -1.157 -17.938 4.164 1 91.69 91 VAL B C 1
ATOM 2213 O O . VAL B 1 91 ? -1.479 -17.031 4.934 1 91.69 91 VAL B O 1
ATOM 2216 N N . HIS B 1 92 ? 0.005 -18.016 3.582 1 95.06 92 HIS B N 1
ATOM 2217 C CA . HIS B 1 92 ? 1.062 -17.078 3.93 1 95.06 92 HIS B CA 1
ATOM 2218 C C . HIS B 1 92 ? 0.841 -15.727 3.256 1 95.06 92 HIS B C 1
ATOM 2220 O O . HIS B 1 92 ? 1.553 -14.766 3.541 1 95.06 92 HIS B O 1
ATOM 2226 N N . ILE B 1 93 ? -0.208 -15.633 2.422 1 93.81 93 ILE B N 1
ATOM 2227 C CA . ILE B 1 93 ? -0.596 -14.359 1.827 1 93.81 93 ILE B CA 1
ATOM 2228 C C . ILE B 1 93 ? -1.233 -13.469 2.889 1 93.81 93 ILE B C 1
ATOM 2230 O O . ILE B 1 93 ? -1.156 -12.242 2.803 1 93.81 93 ILE B O 1
ATOM 2234 N N . LEU B 1 94 ? -1.728 -14.094 3.928 1 92.5 94 LEU B N 1
ATOM 2235 C CA . LEU B 1 94 ? -2.467 -13.383 4.961 1 92.5 94 LEU B CA 1
ATOM 2236 C C . LEU B 1 94 ? -1.561 -12.398 5.699 1 92.5 94 LEU B C 1
ATOM 2238 O O . LEU B 1 94 ? -1.867 -11.211 5.785 1 92.5 94 LEU B O 1
ATOM 2242 N N . PRO B 1 95 ? -0.433 -12.891 6.184 1 95.69 95 PRO B N 1
ATOM 2243 C CA . PRO B 1 95 ? 0.436 -11.922 6.859 1 95.69 95 PRO B CA 1
ATOM 2244 C C . PRO B 1 95 ? 0.926 -10.812 5.93 1 95.69 95 PRO B C 1
ATOM 2246 O O . PRO B 1 95 ? 1.09 -9.672 6.359 1 95.69 95 PRO B O 1
ATOM 2249 N N . ALA B 1 96 ? 1.182 -11.133 4.68 1 95.75 96 ALA B N 1
ATOM 2250 C CA . ALA B 1 96 ? 1.603 -10.125 3.711 1 95.75 96 ALA B CA 1
ATOM 2251 C C . ALA B 1 96 ? 0.51 -9.078 3.498 1 95.75 96 ALA B C 1
ATOM 2253 O O . ALA B 1 96 ? 0.789 -7.879 3.463 1 95.75 96 ALA B O 1
ATOM 2254 N N . ALA B 1 97 ? -0.704 -9.547 3.436 1 93.75 97 ALA B N 1
ATOM 2255 C CA . ALA B 1 97 ? -1.843 -8.656 3.258 1 93.75 97 ALA B CA 1
ATOM 2256 C C . ALA B 1 97 ? -2.037 -7.762 4.48 1 93.75 97 ALA B C 1
ATOM 2258 O O . ALA B 1 97 ? -2.297 -6.562 4.348 1 93.75 97 ALA B O 1
ATOM 2259 N N . ILE B 1 98 ? -1.862 -8.344 5.578 1 93.56 98 ILE B N 1
ATOM 2260 C CA . ILE B 1 98 ? -2.018 -7.617 6.832 1 93.56 98 ILE B CA 1
ATOM 2261 C C . ILE B 1 98 ? -0.987 -6.492 6.91 1 93.56 98 ILE B C 1
ATOM 2263 O O . ILE B 1 98 ? -1.326 -5.352 7.242 1 93.56 98 ILE B O 1
ATOM 2267 N N . ILE B 1 99 ? 0.176 -6.801 6.598 1 94.06 99 ILE B N 1
ATOM 2268 C CA . ILE B 1 99 ? 1.262 -5.832 6.68 1 94.06 99 ILE B CA 1
ATOM 2269 C C . ILE B 1 99 ? 1.025 -4.711 5.668 1 94.06 99 ILE B C 1
ATOM 2271 O O . ILE B 1 99 ? 1.147 -3.529 6.004 1 94.06 99 ILE B O 1
ATOM 2275 N N . LEU B 1 100 ? 0.673 -5.09 4.496 1 92.56 100 LEU B N 1
ATOM 2276 C CA . LEU B 1 100 ? 0.432 -4.098 3.453 1 92.56 100 LEU B CA 1
ATOM 2277 C C . LEU B 1 100 ? -0.729 -3.184 3.83 1 92.56 100 LEU B C 1
ATOM 2279 O O . LEU B 1 100 ? -0.623 -1.961 3.721 1 92.56 100 LEU B O 1
ATOM 2283 N N . CYS B 1 101 ? -1.814 -3.717 4.266 1 90.31 101 CYS B N 1
ATOM 2284 C CA . CYS B 1 101 ? -2.99 -2.943 4.648 1 90.31 101 CYS B CA 1
ATOM 2285 C C . CYS B 1 101 ? -2.672 -2 5.801 1 90.31 101 CYS B C 1
ATOM 2287 O O . CYS B 1 101 ? -3.127 -0.855 5.816 1 90.31 101 CYS B O 1
ATOM 2289 N N . ARG B 1 102 ? -1.924 -2.506 6.672 1 90.62 102 ARG B N 1
ATOM 2290 C CA . ARG B 1 102 ? -1.543 -1.674 7.809 1 90.62 102 ARG B CA 1
ATOM 2291 C C . ARG B 1 102 ? -0.704 -0.482 7.359 1 90.62 102 ARG B C 1
ATOM 2293 O O . ARG B 1 102 ? -0.855 0.623 7.883 1 90.62 102 ARG B O 1
ATOM 2300 N N . GLU B 1 103 ? 0.169 -0.709 6.5 1 88.75 103 GLU B N 1
ATOM 2301 C CA . GLU B 1 103 ? 0.984 0.385 5.98 1 88.75 103 GLU B CA 1
ATOM 2302 C C . GLU B 1 103 ? 0.113 1.479 5.371 1 88.75 103 GLU B C 1
ATOM 2304 O O . GLU B 1 103 ? 0.361 2.668 5.582 1 88.75 103 GLU B O 1
ATOM 2309 N N . ILE B 1 104 ? -0.86 1.062 4.676 1 87.62 104 ILE B N 1
ATOM 2310 C CA . ILE B 1 104 ? -1.765 1.999 4.02 1 87.62 104 ILE B CA 1
ATOM 2311 C C . ILE B 1 104 ? -2.65 2.678 5.062 1 87.62 104 ILE B C 1
ATOM 2313 O O . ILE B 1 104 ? -2.844 3.896 5.023 1 87.62 104 ILE B O 1
ATOM 2317 N N . LEU B 1 105 ? -3.105 1.924 6.012 1 87.75 105 LEU B N 1
ATOM 2318 C CA . LEU B 1 105 ? -3.969 2.43 7.074 1 87.75 105 LEU B CA 1
ATOM 2319 C C . LEU B 1 105 ? -3.246 3.484 7.906 1 87.75 105 LEU B C 1
ATOM 2321 O O . LEU B 1 105 ? -3.77 4.578 8.117 1 87.75 105 LEU B O 1
ATOM 2325 N N . VAL B 1 106 ? -2.066 3.193 8.258 1 86.81 106 VAL B N 1
ATOM 2326 C CA . VAL B 1 106 ? -1.301 4.078 9.133 1 86.81 106 VAL B CA 1
ATOM 2327 C C . VAL B 1 106 ? -0.892 5.332 8.359 1 86.81 106 VAL B C 1
ATOM 2329 O O . VAL B 1 106 ? -0.899 6.438 8.914 1 86.81 106 VAL B O 1
ATOM 2332 N N . SER B 1 107 ? -0.513 5.168 7.113 1 86.31 107 SER B N 1
ATOM 2333 C CA . SER B 1 107 ? -0.188 6.328 6.289 1 86.31 107 SER B CA 1
ATOM 2334 C C . SER B 1 107 ? -1.385 7.266 6.156 1 86.31 107 SER B C 1
ATOM 2336 O O . SER B 1 107 ? -1.236 8.484 6.242 1 86.31 107 SER B O 1
ATOM 2338 N N . GLY B 1 108 ? -2.527 6.715 5.973 1 85.31 108 GLY B N 1
ATOM 2339 C CA . GLY B 1 108 ? -3.734 7.523 5.902 1 85.31 108 GLY B CA 1
ATOM 2340 C C . GLY B 1 108 ? -4.055 8.234 7.203 1 85.31 108 GLY B C 1
ATOM 2341 O O . GLY B 1 108 ? -4.445 9.398 7.203 1 85.31 108 GLY B O 1
ATOM 2342 N N . LEU B 1 109 ? -3.857 7.543 8.258 1 85.5 109 LEU B N 1
ATOM 2343 C CA . LEU B 1 109 ? -4.082 8.117 9.578 1 85.5 109 LEU B CA 1
ATOM 2344 C C . LEU B 1 109 ? -3.123 9.273 9.836 1 85.5 109 LEU B C 1
ATOM 2346 O O . LEU B 1 109 ? -3.541 10.336 10.305 1 85.5 109 LEU B O 1
ATOM 2350 N N . ARG B 1 110 ? -1.926 9.094 9.477 1 85 110 ARG B N 1
ATOM 2351 C CA . ARG B 1 110 ? -0.916 10.125 9.688 1 85 110 ARG B CA 1
ATOM 2352 C C . ARG B 1 110 ? -1.187 11.344 8.812 1 85 110 ARG B C 1
ATOM 2354 O O . ARG B 1 110 ? -0.934 12.477 9.219 1 85 110 ARG B O 1
ATOM 2361 N N . GLU B 1 111 ? -1.576 11.023 7.621 1 82.94 111 GLU B N 1
ATOM 2362 C CA . GLU B 1 111 ? -1.929 12.109 6.711 1 82.94 111 GLU B CA 1
ATOM 2363 C C . GLU B 1 111 ? -3.021 13 7.305 1 82.94 111 GLU B C 1
ATOM 2365 O O . GLU B 1 111 ? -2.918 14.227 7.273 1 82.94 111 GLU B O 1
ATOM 2370 N N . PHE B 1 112 ? -3.986 12.43 7.895 1 79.94 112 PHE B N 1
ATOM 2371 C CA . PHE B 1 112 ? -5.117 13.156 8.445 1 79.94 112 PHE B CA 1
ATOM 2372 C C . PHE B 1 112 ? -4.715 13.898 9.719 1 79.94 112 PHE B C 1
ATOM 2374 O O . PHE B 1 112 ? -5.062 15.07 9.898 1 79.94 112 PHE B O 1
ATOM 2381 N N . LEU B 1 113 ? -3.98 13.266 10.555 1 81.75 113 LEU B N 1
ATOM 2382 C CA . LEU B 1 113 ? -3.609 13.844 11.836 1 81.75 113 LEU B CA 1
ATOM 2383 C C . LEU B 1 113 ? -2.564 14.945 11.656 1 81.75 113 LEU B C 1
ATOM 2385 O O . LEU B 1 113 ? -2.451 15.844 12.492 1 81.75 113 LEU B O 1
ATOM 2389 N N . ALA B 1 114 ? -1.799 14.727 10.625 1 78 114 ALA B N 1
ATOM 2390 C CA . ALA B 1 114 ? -0.804 15.758 10.336 1 78 114 ALA B CA 1
ATOM 2391 C C . ALA B 1 114 ? -1.472 17.094 10.031 1 78 114 ALA B C 1
ATOM 2393 O O . ALA B 1 114 ? -0.93 18.156 10.352 1 78 114 ALA B O 1
ATOM 2394 N N . GLU B 1 115 ? -2.588 17.016 9.445 1 75.19 115 GLU B N 1
ATOM 2395 C CA . GLU B 1 115 ? -3.336 18.234 9.172 1 75.19 115 GLU B CA 1
ATOM 2396 C C . GLU B 1 115 ? -3.715 18.953 10.461 1 75.19 115 GLU B C 1
ATOM 2398 O O . GLU B 1 115 ? -3.791 20.188 10.492 1 75.19 115 GLU B O 1
ATOM 2403 N N . ALA B 1 116 ? -3.918 18.188 11.492 1 72.56 116 ALA B N 1
ATOM 2404 C CA . ALA B 1 116 ? -4.289 18.75 12.789 1 72.56 116 ALA B CA 1
ATOM 2405 C C . ALA B 1 116 ? -3.057 18.969 13.664 1 72.56 116 ALA B C 1
ATOM 2407 O O . ALA B 1 116 ? -3.176 19.312 14.844 1 72.56 116 ALA B O 1
ATOM 2408 N N . ARG B 1 117 ? -1.807 18.625 13.07 1 74.56 117 ARG B N 1
ATOM 2409 C CA . ARG B 1 117 ? -0.539 18.781 13.781 1 74.56 117 ARG B CA 1
ATOM 2410 C C . ARG B 1 117 ? -0.47 17.859 14.984 1 74.56 117 ARG B C 1
ATOM 2412 O O . ARG B 1 117 ? 0.014 18.25 16.047 1 74.56 117 ARG B O 1
ATOM 2419 N N . VAL B 1 118 ? -1.196 16.844 14.891 1 74 118 VAL B N 1
ATOM 2420 C CA . VAL B 1 118 ? -1.141 15.828 15.938 1 74 118 VAL B CA 1
ATOM 2421 C C . VAL B 1 118 ? -0.208 14.695 15.508 1 74 118 VAL B C 1
ATOM 2423 O O . VAL B 1 118 ? -0.354 14.141 14.422 1 74 118 VAL B O 1
ATOM 2426 N N . GLY B 1 119 ? 0.832 14.539 16.281 1 69.56 119 GLY B N 1
ATOM 2427 C CA . GLY B 1 119 ? 1.757 13.461 15.977 1 69.56 1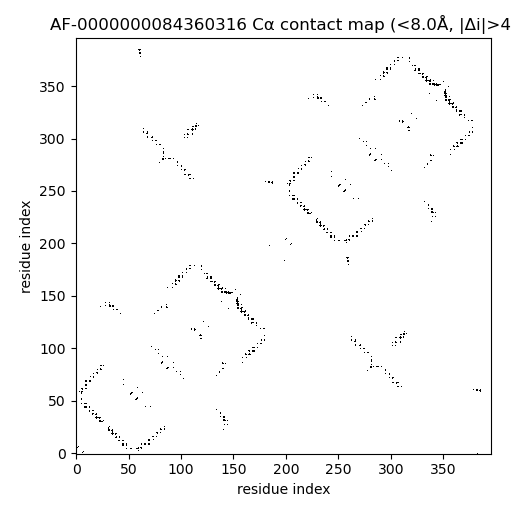19 GLY B CA 1
ATOM 2428 C C . GLY B 1 119 ? 1.355 12.133 16.609 1 69.56 119 GLY B C 1
ATOM 2429 O O . GLY B 1 119 ? 0.618 12.109 17.594 1 69.56 119 GLY B O 1
ATOM 2430 N N . LEU B 1 120 ? 1.559 11.086 15.891 1 69.12 120 LEU B N 1
ATOM 2431 C CA . LEU B 1 120 ? 1.425 9.734 16.422 1 69.12 120 LEU B CA 1
ATOM 2432 C C . LEU B 1 120 ? 2.787 9.164 16.797 1 69.12 120 LEU B C 1
ATOM 2434 O O . LEU B 1 120 ? 3.619 8.898 15.93 1 69.12 120 LEU B O 1
ATOM 2438 N N . PRO B 1 121 ? 3.098 9.094 18.094 1 67 121 PRO B N 1
ATOM 2439 C CA . PRO B 1 121 ? 4.426 8.609 18.469 1 67 121 PRO B CA 1
ATOM 2440 C C . PRO B 1 121 ? 4.66 7.156 18.078 1 67 121 PRO B C 1
ATOM 2442 O O . PRO B 1 121 ? 3.732 6.344 18.109 1 67 121 PRO B O 1
ATOM 2445 N N . VAL B 1 122 ? 5.895 6.922 17.688 1 67.25 122 VAL B N 1
ATOM 2446 C CA . VAL B 1 122 ? 6.297 5.559 17.344 1 67.25 122 VAL B CA 1
ATOM 2447 C C . VAL B 1 122 ? 6.574 4.77 18.625 1 67.25 122 VAL B C 1
ATOM 2449 O O . VAL B 1 122 ? 7.164 5.297 19.562 1 67.25 122 VAL B O 1
ATOM 2452 N N . SER B 1 123 ? 6 3.535 18.703 1 71.44 123 SER B N 1
ATOM 2453 C CA . SER B 1 123 ? 6.242 2.676 19.859 1 71.44 123 SER B CA 1
ATOM 2454 C C . SER B 1 123 ? 7.48 1.812 19.656 1 71.44 123 SER B C 1
ATOM 2456 O O . SER B 1 123 ? 7.941 1.636 18.516 1 71.44 123 SER B O 1
ATOM 2458 N N . LEU B 1 124 ? 8.055 1.368 20.719 1 72.5 124 LEU B N 1
ATOM 2459 C CA . LEU B 1 124 ? 9.188 0.458 20.656 1 72.5 124 LEU B CA 1
ATOM 2460 C C . LEU B 1 124 ? 8.828 -0.811 19.891 1 72.5 124 LEU B C 1
ATOM 2462 O O . LEU B 1 124 ? 9.664 -1.359 19.156 1 72.5 124 LEU B O 1
ATOM 2466 N N . LEU B 1 125 ? 7.727 -1.21 20.031 1 75.31 125 LEU B N 1
ATOM 2467 C CA . LEU B 1 125 ? 7.262 -2.406 19.344 1 75.31 125 LEU B CA 1
ATOM 2468 C C . LEU B 1 125 ? 7.281 -2.205 17.828 1 75.31 125 LEU B C 1
ATOM 2470 O O . LEU B 1 125 ? 7.523 -3.152 17.078 1 75.31 125 LEU B O 1
ATOM 2474 N N . ALA B 1 126 ? 7.168 -1.021 17.5 1 73.75 126 ALA B N 1
ATOM 2475 C CA . ALA B 1 126 ? 7.16 -0.704 16.078 1 73.75 126 ALA B CA 1
ATOM 2476 C C . ALA B 1 126 ? 8.555 -0.874 15.469 1 73.75 126 ALA B C 1
ATOM 2478 O O . ALA B 1 126 ? 8.688 -1.24 14.297 1 73.75 126 ALA B O 1
ATOM 2479 N N . LYS B 1 127 ? 9.562 -0.602 16.312 1 78.56 127 LYS B N 1
ATOM 2480 C CA . LYS B 1 127 ? 10.93 -0.769 15.836 1 78.56 127 LYS B CA 1
ATOM 2481 C C . LYS B 1 127 ? 11.258 -2.242 15.609 1 78.56 127 LYS B C 1
ATOM 2483 O O . LYS B 1 127 ? 11.883 -2.596 14.602 1 78.56 127 LYS B O 1
ATOM 2488 N N . TRP B 1 128 ? 10.812 -3.055 16.422 1 85.69 128 TRP B N 1
ATOM 2489 C CA . TRP B 1 128 ? 11.023 -4.492 16.281 1 85.69 128 TRP B CA 1
ATOM 2490 C C . TRP B 1 128 ? 10.266 -5.035 15.07 1 85.69 128 TRP B C 1
ATOM 2492 O O . TRP B 1 128 ? 10.773 -5.91 14.359 1 85.69 128 TRP B O 1
ATOM 2502 N N . LYS B 1 129 ? 9.195 -4.492 14.828 1 87.44 129 LYS B N 1
ATOM 2503 C CA . LYS B 1 129 ? 8.414 -4.906 13.672 1 87.44 129 LYS B CA 1
ATOM 2504 C C . LYS B 1 129 ? 9.188 -4.691 12.375 1 87.44 129 LYS B C 1
ATOM 2506 O O . LYS B 1 129 ? 9.25 -5.582 11.531 1 87.44 129 LYS B O 1
ATOM 2511 N N . THR B 1 130 ? 9.75 -3.576 12.344 1 86.25 130 THR B N 1
ATOM 2512 C CA . THR B 1 130 ? 10.438 -3.219 11.109 1 86.25 130 THR B CA 1
ATOM 2513 C C . THR B 1 130 ? 11.664 -4.105 10.898 1 86.25 130 THR B C 1
ATOM 2515 O O . THR B 1 130 ? 11.875 -4.625 9.797 1 86.25 130 THR B O 1
ATOM 2518 N N . THR B 1 131 ? 12.344 -4.332 11.945 1 89.31 131 THR B N 1
ATOM 2519 C CA . THR B 1 131 ? 13.539 -5.16 11.852 1 89.31 131 THR B CA 1
ATOM 2520 C C . THR B 1 131 ? 13.18 -6.586 11.453 1 89.31 131 THR B C 1
ATOM 2522 O O . THR B 1 131 ? 13.766 -7.145 10.523 1 89.31 131 THR B O 1
ATOM 2525 N N . ILE B 1 132 ? 12.25 -7.148 12.086 1 94.25 132 ILE B N 1
ATOM 2526 C CA . ILE B 1 132 ? 11.828 -8.523 11.82 1 94.25 132 ILE B CA 1
ATOM 2527 C C . ILE B 1 132 ? 11.258 -8.625 10.406 1 94.25 132 ILE B C 1
ATOM 2529 O O . ILE B 1 132 ? 11.547 -9.578 9.68 1 94.25 132 ILE B O 1
ATOM 2533 N N . GLN B 1 133 ? 10.484 -7.66 10.07 1 94.81 133 GLN B N 1
ATOM 2534 C CA . GLN B 1 133 ? 9.875 -7.633 8.742 1 94.81 133 GLN B CA 1
ATOM 2535 C C . GLN B 1 133 ? 10.938 -7.562 7.648 1 94.81 133 GLN B C 1
ATOM 2537 O O . GLN B 1 133 ? 10.875 -8.305 6.668 1 94.81 133 GLN B O 1
ATOM 2542 N N . MET B 1 134 ? 11.922 -6.75 7.867 1 94.81 134 MET B N 1
ATOM 2543 C CA . MET B 1 134 ? 12.961 -6.594 6.859 1 94.81 134 MET B CA 1
ATOM 2544 C C . MET B 1 134 ? 13.789 -7.867 6.727 1 94.81 134 MET B C 1
ATOM 2546 O O . MET B 1 134 ? 14.141 -8.266 5.617 1 94.81 134 MET B O 1
ATOM 2550 N N . LEU B 1 135 ? 14.031 -8.422 7.809 1 95.75 135 LEU B N 1
ATOM 2551 C CA . LEU B 1 135 ? 14.781 -9.672 7.781 1 95.75 135 LEU B CA 1
ATOM 2552 C C . LEU B 1 135 ? 13.977 -10.773 7.105 1 95.75 135 LEU B C 1
ATOM 2554 O O . LEU B 1 135 ? 14.508 -11.523 6.277 1 95.75 135 LEU B O 1
ATOM 2558 N N . ALA B 1 136 ? 12.75 -10.875 7.477 1 97.38 136 ALA B N 1
ATOM 2559 C CA . ALA B 1 136 ? 11.867 -11.883 6.887 1 97.38 136 ALA B CA 1
ATOM 2560 C C . ALA B 1 136 ? 11.82 -11.742 5.367 1 97.38 136 ALA B C 1
ATOM 2562 O O . ALA B 1 136 ? 11.906 -12.734 4.641 1 97.38 136 ALA B O 1
ATOM 2563 N N . LEU B 1 137 ? 11.711 -10.539 4.934 1 97.56 137 LEU B N 1
ATOM 2564 C CA . LEU B 1 137 ? 11.641 -10.297 3.498 1 97.56 137 LEU B CA 1
ATOM 2565 C C . LEU B 1 137 ? 12.938 -10.703 2.812 1 97.56 137 LEU B C 1
ATOM 2567 O O . LEU B 1 137 ? 12.922 -11.25 1.71 1 97.56 137 LEU B O 1
ATOM 2571 N N . GLY B 1 138 ? 14.055 -10.391 3.469 1 97.31 138 GLY B N 1
ATOM 2572 C CA . GLY B 1 138 ? 15.328 -10.836 2.918 1 97.31 138 GLY B CA 1
ATOM 2573 C C . GLY B 1 138 ? 15.398 -12.336 2.723 1 97.31 138 GLY B C 1
ATOM 2574 O O . GLY B 1 138 ? 15.828 -12.812 1.67 1 97.31 138 GLY B O 1
ATOM 2575 N N . PHE B 1 139 ? 14.977 -13.07 3.7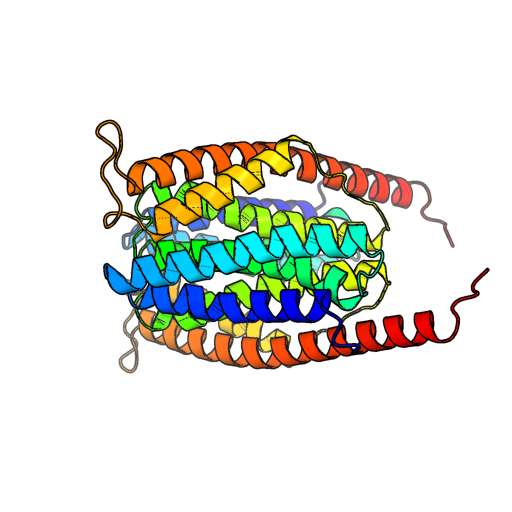09 1 97.5 139 PHE B N 1
ATOM 2576 C CA . PHE B 1 139 ? 14.969 -14.523 3.633 1 97.5 139 PHE B CA 1
ATOM 2577 C C . PHE B 1 139 ? 14.023 -15 2.541 1 97.5 139 PHE B C 1
ATOM 2579 O O . PHE B 1 139 ? 14.32 -15.961 1.829 1 97.5 139 PHE B O 1
ATOM 2586 N N . LEU B 1 140 ? 12.953 -14.336 2.389 1 97.5 140 LEU B N 1
ATOM 2587 C CA . LEU B 1 140 ? 11.953 -14.758 1.42 1 97.5 140 LEU B CA 1
ATOM 2588 C C . LEU B 1 140 ? 12.414 -14.469 -0.004 1 97.5 140 LEU B C 1
ATOM 2590 O O . LEU B 1 140 ? 12.047 -15.18 -0.939 1 97.5 140 LEU B O 1
ATOM 2594 N N . ILE B 1 141 ? 13.156 -13.414 -0.161 1 97.44 141 ILE B N 1
ATOM 2595 C CA . ILE B 1 141 ? 13.703 -13.086 -1.475 1 97.44 141 ILE B CA 1
ATOM 2596 C C . ILE B 1 141 ? 14.633 -14.211 -1.938 1 97.44 141 ILE B C 1
ATOM 2598 O O . ILE B 1 141 ? 14.555 -14.648 -3.086 1 97.44 141 ILE B O 1
ATOM 2602 N N . VAL B 1 142 ? 15.469 -14.641 -1.001 1 96.19 142 VAL B N 1
ATOM 2603 C CA . VAL B 1 142 ? 16.359 -15.758 -1.332 1 96.19 142 VAL B CA 1
ATOM 2604 C C . VAL B 1 142 ? 15.531 -17.031 -1.525 1 96.19 142 VAL B C 1
ATOM 2606 O O . VAL B 1 142 ? 15.719 -17.75 -2.51 1 96.19 142 VAL B O 1
ATOM 2609 N N . GLY B 1 143 ? 14.609 -17.266 -0.595 1 94.38 143 GLY B N 1
ATOM 2610 C CA . GLY B 1 143 ? 13.641 -18.344 -0.696 1 94.38 143 GLY B CA 1
ATOM 2611 C C . GLY B 1 143 ? 14.281 -19.719 -0.659 1 94.38 143 GLY B C 1
ATOM 2612 O O . GLY B 1 143 ? 15.117 -20 0.203 1 94.38 143 GLY B O 1
ATOM 2613 N N . ASN B 1 144 ? 13.93 -20.531 -1.603 1 91.25 144 ASN B N 1
ATOM 2614 C CA . ASN B 1 144 ? 14.32 -21.938 -1.602 1 91.25 144 ASN B CA 1
ATOM 2615 C C . ASN B 1 144 ? 15.727 -22.141 -2.166 1 91.25 144 ASN B C 1
ATOM 2617 O O . ASN B 1 144 ? 16.312 -23.219 -2.039 1 91.25 144 ASN B O 1
ATOM 2621 N N . VAL B 1 145 ? 16.25 -21.094 -2.705 1 91.69 145 VAL B N 1
ATOM 2622 C CA . VAL B 1 145 ? 17.609 -21.219 -3.26 1 91.69 145 VAL B CA 1
ATOM 2623 C C . VAL B 1 145 ? 18.641 -21.031 -2.15 1 91.69 145 VAL B C 1
ATOM 2625 O O . VAL B 1 145 ? 19.828 -21.312 -2.348 1 91.69 145 VAL B O 1
ATOM 2628 N N . GLY B 1 146 ? 18.109 -20.547 -1.035 1 91.62 146 GLY B N 1
ATOM 2629 C CA . GLY B 1 146 ? 19.016 -20.359 0.094 1 91.62 146 GLY B CA 1
ATOM 2630 C C . GLY B 1 146 ? 19.391 -21.672 0.782 1 91.62 146 GLY B C 1
ATOM 2631 O O . GLY B 1 146 ? 18.859 -22.719 0.445 1 91.62 146 GLY B O 1
ATOM 2632 N N . PRO B 1 147 ? 20.312 -21.578 1.674 1 89.5 147 PRO B N 1
ATOM 2633 C CA . PRO B 1 147 ? 20.75 -22.766 2.393 1 89.5 147 PRO B CA 1
ATOM 2634 C C . PRO B 1 147 ? 19.672 -23.359 3.291 1 89.5 147 PRO B C 1
ATOM 2636 O O . PRO B 1 147 ? 18.75 -22.641 3.709 1 89.5 147 PRO B O 1
ATOM 2639 N N . ASP B 1 148 ? 19.719 -24.656 3.436 1 91.31 148 ASP B N 1
ATOM 2640 C CA . ASP B 1 148 ? 18.906 -25.359 4.418 1 91.31 148 ASP B CA 1
ATOM 2641 C C . ASP B 1 148 ? 19.609 -25.453 5.766 1 91.31 148 ASP B C 1
ATOM 2643 O O . ASP B 1 148 ? 20.719 -25.984 5.859 1 91.31 148 ASP B O 1
ATOM 2647 N N . PHE B 1 149 ? 19.078 -24.891 6.781 1 91.69 149 PHE B N 1
ATOM 2648 C CA . PHE B 1 149 ? 19.719 -24.812 8.086 1 91.69 149 PHE B CA 1
ATOM 2649 C C . PHE B 1 149 ? 19.422 -26.062 8.914 1 91.69 149 PHE B C 1
ATOM 2651 O O . PHE B 1 149 ? 19.891 -26.188 10.047 1 91.69 149 PHE B O 1
ATOM 2658 N N . GLY B 1 150 ? 18.781 -27.078 8.344 1 90 150 GLY B N 1
ATOM 2659 C CA . GLY B 1 150 ? 18.469 -28.312 9.039 1 90 150 GLY B CA 1
ATOM 2660 C C . GLY B 1 150 ? 17.125 -28.281 9.75 1 90 150 GLY B C 1
ATOM 2661 O O . GLY B 1 150 ? 16.234 -29.062 9.422 1 90 150 GLY B O 1
ATOM 2662 N N . PHE B 1 151 ? 16.969 -27.219 10.602 1 91.94 151 PHE B N 1
ATOM 2663 C CA . PHE B 1 151 ? 15.734 -27.094 11.359 1 91.94 151 PHE B CA 1
ATOM 2664 C C . PHE B 1 151 ? 14.672 -26.359 10.547 1 91.94 151 PHE B C 1
ATOM 2666 O O . PHE B 1 151 ? 13.477 -26.469 10.82 1 91.94 151 PHE B O 1
ATOM 2673 N N . ALA B 1 152 ? 15.133 -25.578 9.609 1 91.88 152 ALA B N 1
ATOM 2674 C CA . ALA B 1 152 ? 14.219 -24.797 8.766 1 91.88 152 ALA B CA 1
ATOM 2675 C C . ALA B 1 152 ? 14.906 -24.359 7.477 1 91.88 152 ALA B C 1
ATOM 2677 O O . ALA B 1 152 ? 16.109 -24.062 7.477 1 91.88 152 ALA B O 1
ATOM 2678 N N . THR B 1 153 ? 14.18 -24.453 6.438 1 94.94 153 THR B N 1
ATOM 2679 C CA . THR B 1 153 ? 14.711 -23.922 5.188 1 94.94 153 THR B CA 1
ATOM 2680 C C . THR B 1 153 ? 14.734 -22.391 5.219 1 94.94 153 THR B C 1
ATOM 2682 O O . THR B 1 153 ? 14.109 -21.781 6.082 1 94.94 153 THR B O 1
ATOM 2685 N N . THR B 1 154 ? 15.516 -21.828 4.379 1 95.62 154 THR B N 1
ATOM 2686 C CA . THR B 1 154 ? 15.594 -20.375 4.258 1 95.62 154 THR B CA 1
ATOM 2687 C C . THR B 1 154 ? 14.203 -19.766 4.047 1 95.62 154 THR B C 1
ATOM 2689 O O . THR B 1 154 ? 13.852 -18.766 4.672 1 95.62 154 THR B O 1
ATOM 2692 N N . TRP B 1 155 ? 13.398 -20.359 3.236 1 96 155 TRP B N 1
ATOM 2693 C CA . TRP B 1 155 ? 12.039 -19.891 2.969 1 96 155 TRP B CA 1
ATOM 2694 C C . TRP B 1 155 ? 11.18 -19.969 4.227 1 96 155 TRP B C 1
ATOM 2696 O O . TRP B 1 155 ? 10.422 -19.047 4.527 1 96 155 TRP B O 1
ATOM 2706 N N . GLU B 1 156 ? 11.367 -21.047 4.988 1 96.38 156 GLU B N 1
ATOM 2707 C CA . GLU B 1 156 ? 10.57 -21.234 6.199 1 96.38 156 GLU B CA 1
ATOM 2708 C C . GLU B 1 156 ? 10.898 -20.172 7.246 1 96.38 156 GLU B C 1
ATOM 2710 O O . GLU B 1 156 ? 10.008 -19.672 7.93 1 96.38 156 GLU B O 1
ATOM 2715 N N . ILE B 1 157 ? 12.156 -19.891 7.34 1 96.25 157 ILE B N 1
ATOM 2716 C CA . ILE B 1 157 ? 12.578 -18.844 8.266 1 96.25 157 ILE B CA 1
ATOM 2717 C C . ILE B 1 157 ? 11.914 -17.516 7.883 1 96.25 157 ILE B C 1
ATOM 2719 O O . ILE B 1 157 ? 11.438 -16.781 8.75 1 96.25 157 ILE B O 1
ATOM 2723 N N . GLY B 1 158 ? 11.891 -17.219 6.586 1 97.25 158 GLY B N 1
ATOM 2724 C CA . GLY B 1 158 ? 11.227 -16.016 6.098 1 97.25 158 GLY B CA 1
ATOM 2725 C C . GLY B 1 158 ? 9.742 -15.984 6.402 1 97.25 158 GLY B C 1
ATOM 2726 O O . GLY B 1 158 ? 9.203 -14.953 6.809 1 97.25 158 GLY B O 1
ATOM 2727 N N . VAL B 1 159 ? 9.133 -17.109 6.281 1 97.38 159 VAL B N 1
ATOM 2728 C CA . VAL B 1 159 ? 7.691 -17.203 6.488 1 97.38 159 VAL B CA 1
ATOM 2729 C C . VAL B 1 159 ? 7.367 -17.031 7.969 1 97.38 159 VAL B C 1
ATOM 2731 O O . VAL B 1 159 ? 6.434 -16.312 8.328 1 97.38 159 VAL B O 1
ATOM 2734 N N . TYR B 1 160 ? 8.148 -17.672 8.805 1 97.12 160 TYR B N 1
ATOM 2735 C CA . TYR B 1 160 ? 7.938 -17.516 10.242 1 97.12 160 TYR B CA 1
ATOM 2736 C C . TYR B 1 160 ? 8.133 -16.062 10.664 1 97.12 160 TYR B C 1
ATOM 2738 O O . TYR B 1 160 ? 7.359 -15.523 11.453 1 97.12 160 TYR B O 1
ATOM 2746 N N . GLY B 1 161 ? 9.18 -15.508 10.156 1 97.5 161 GLY B N 1
ATOM 2747 C CA . GLY B 1 161 ? 9.414 -14.102 10.43 1 97.5 161 GLY B CA 1
ATOM 2748 C C . GLY B 1 161 ? 8.289 -13.203 9.961 1 97.5 161 GLY B C 1
ATOM 2749 O O . GLY B 1 161 ? 7.914 -12.25 10.648 1 97.5 161 GLY B O 1
ATOM 2750 N N . LEU B 1 162 ? 7.754 -13.5 8.805 1 97.38 162 LEU B N 1
ATOM 2751 C CA . LEU B 1 162 ? 6.648 -12.727 8.258 1 97.38 162 LEU B CA 1
ATOM 2752 C C . LEU B 1 162 ? 5.422 -12.805 9.156 1 97.38 162 LEU B C 1
ATOM 2754 O O . LEU B 1 162 ? 4.762 -11.797 9.398 1 97.38 162 LEU B O 1
ATOM 2758 N N . TRP B 1 163 ? 5.152 -13.93 9.695 1 97.69 163 TRP B N 1
ATOM 2759 C CA . TRP B 1 163 ? 4.016 -14.117 10.586 1 97.69 163 TRP B CA 1
ATOM 2760 C C . TRP B 1 163 ? 4.215 -13.352 11.891 1 97.69 163 TRP B C 1
ATOM 2762 O O . TRP B 1 163 ? 3.279 -12.734 12.406 1 97.69 163 TRP B O 1
ATOM 2772 N N . ILE B 1 164 ? 5.387 -13.422 12.383 1 97.25 164 ILE B N 1
ATOM 2773 C CA . ILE B 1 164 ? 5.699 -12.688 13.602 1 97.25 164 ILE B CA 1
ATOM 2774 C C . ILE B 1 164 ? 5.539 -11.188 13.359 1 97.25 164 ILE B C 1
ATOM 2776 O O . ILE B 1 164 ? 4.922 -10.484 14.156 1 97.25 164 ILE B O 1
ATOM 2780 N N . ALA B 1 165 ? 6.09 -10.781 12.242 1 96 165 ALA B N 1
ATOM 2781 C CA . ALA B 1 165 ? 5.973 -9.367 11.891 1 96 165 ALA B CA 1
ATOM 2782 C C . ALA B 1 165 ? 4.508 -8.961 11.75 1 96 165 ALA B C 1
ATOM 2784 O O . ALA B 1 165 ? 4.117 -7.867 12.172 1 96 165 ALA B O 1
ATOM 2785 N N . ALA B 1 166 ? 3.742 -9.789 11.156 1 96.06 166 ALA B N 1
ATOM 2786 C CA . ALA B 1 166 ? 2.324 -9.5 10.969 1 96.06 166 ALA B CA 1
ATOM 2787 C C . ALA B 1 166 ? 1.604 -9.383 12.305 1 96.06 166 ALA B C 1
ATOM 2789 O O . ALA B 1 166 ? 0.748 -8.508 12.484 1 96.06 166 ALA B O 1
ATOM 2790 N N . LEU B 1 167 ? 1.95 -10.219 13.227 1 95.75 167 LEU B N 1
ATOM 2791 C CA . LEU B 1 167 ? 1.344 -10.172 14.555 1 95.75 167 LEU B CA 1
ATOM 2792 C C . LEU B 1 167 ? 1.672 -8.859 15.25 1 95.75 167 LEU B C 1
ATOM 2794 O O . LEU B 1 167 ? 0.786 -8.211 15.812 1 95.75 167 LEU B O 1
ATOM 2798 N N . ILE B 1 168 ? 2.92 -8.5 15.148 1 94.5 168 ILE B N 1
ATOM 2799 C CA . ILE B 1 168 ? 3.34 -7.234 15.758 1 94.5 168 ILE B CA 1
ATOM 2800 C C . ILE B 1 168 ? 2.66 -6.07 15.039 1 94.5 168 ILE B C 1
ATOM 2802 O O . ILE B 1 168 ? 2.27 -5.086 15.672 1 94.5 168 ILE B O 1
ATOM 2806 N N . THR B 1 169 ? 2.531 -6.203 13.734 1 92.06 169 THR B N 1
ATOM 2807 C CA . THR B 1 169 ? 1.878 -5.188 12.914 1 92.06 169 THR B CA 1
ATOM 2808 C C . THR B 1 169 ? 0.427 -4.996 13.344 1 92.06 169 THR B C 1
ATOM 2810 O O . THR B 1 169 ? -0.058 -3.865 13.43 1 92.06 169 THR B O 1
ATOM 2813 N N . ILE B 1 170 ? -0.207 -6.035 13.656 1 92.75 170 ILE B N 1
ATOM 2814 C CA . ILE B 1 170 ? -1.594 -5.961 14.102 1 92.75 170 ILE B CA 1
ATOM 2815 C C . ILE B 1 170 ? -1.669 -5.234 15.438 1 92.75 170 ILE B C 1
ATOM 2817 O O . ILE B 1 170 ? -2.512 -4.355 15.633 1 92.75 170 ILE B O 1
ATOM 2821 N N . ILE B 1 171 ? -0.789 -5.547 16.297 1 92 171 ILE B N 1
ATOM 2822 C CA . ILE B 1 171 ? -0.781 -4.977 17.641 1 92 171 ILE B CA 1
ATOM 2823 C C . ILE B 1 171 ? -0.475 -3.48 17.562 1 92 171 ILE B C 1
ATOM 2825 O O . ILE B 1 171 ? -1.2 -2.662 18.125 1 92 171 ILE B O 1
ATOM 2829 N N . THR B 1 172 ? 0.533 -3.145 16.859 1 89.19 172 THR B N 1
ATOM 2830 C CA . THR B 1 172 ? 0.913 -1.739 16.75 1 89.19 172 THR B CA 1
ATOM 2831 C C . THR B 1 172 ? -0.117 -0.961 15.93 1 89.19 172 THR B C 1
ATOM 2833 O O . THR B 1 172 ? -0.375 0.213 16.203 1 89.19 172 THR B O 1
ATOM 2836 N N . GLY B 1 173 ? -0.615 -1.591 14.906 1 87.31 173 GLY B N 1
ATOM 2837 C CA . GLY B 1 173 ? -1.663 -0.953 14.125 1 87.31 173 GLY B CA 1
ATOM 2838 C C . GLY B 1 173 ? -2.902 -0.633 14.938 1 87.31 173 GLY B C 1
ATOM 2839 O O . GLY B 1 173 ? -3.508 0.427 14.766 1 87.31 173 GLY B O 1
ATOM 2840 N N . TYR B 1 174 ? -3.227 -1.548 15.766 1 87.88 174 TYR B N 1
ATOM 2841 C CA . TYR B 1 174 ? -4.363 -1.329 16.656 1 87.88 174 TYR B CA 1
ATOM 2842 C C . TYR B 1 174 ? -4.117 -0.14 17.578 1 87.88 174 TYR B C 1
ATOM 2844 O O . TYR B 1 174 ? -5.004 0.691 17.781 1 87.88 174 TYR B O 1
ATOM 2852 N N . ASP B 1 175 ? -3.012 -0.043 18.125 1 87.5 175 ASP B N 1
ATOM 2853 C CA . ASP B 1 175 ? -2.66 1.071 19 1 87.5 175 ASP B CA 1
ATOM 2854 C C . ASP B 1 175 ? -2.742 2.402 18.25 1 87.5 175 ASP B C 1
ATOM 2856 O O . ASP B 1 175 ? -3.273 3.381 18.781 1 87.5 175 ASP B O 1
ATOM 2860 N N . TYR B 1 176 ? -2.242 2.398 17.062 1 84.69 176 TYR B N 1
ATOM 2861 C CA . TYR B 1 176 ? -2.26 3.611 16.25 1 84.69 176 TYR B CA 1
ATOM 2862 C C . TYR B 1 176 ? -3.688 4.008 15.898 1 84.69 176 TYR B C 1
ATOM 2864 O O . TYR B 1 176 ? -4.031 5.191 15.914 1 84.69 176 TYR B O 1
ATOM 2872 N N . LEU B 1 177 ? -4.449 3.043 15.578 1 86.38 177 LEU B N 1
ATOM 2873 C CA . LEU B 1 177 ? -5.836 3.307 15.219 1 86.38 177 LEU B CA 1
ATOM 2874 C C . LEU B 1 177 ? -6.617 3.854 16.406 1 86.38 177 LEU B C 1
ATOM 2876 O O . LEU B 1 177 ? -7.371 4.82 16.266 1 86.38 177 LEU B O 1
ATOM 2880 N N . ARG B 1 178 ? -6.398 3.279 17.516 1 87.12 178 ARG B N 1
ATOM 2881 C CA . ARG B 1 178 ? -7.078 3.73 18.719 1 87.12 178 ARG B CA 1
ATOM 2882 C C . ARG B 1 178 ? -6.68 5.16 19.078 1 87.12 178 ARG B C 1
ATOM 2884 O O . ARG B 1 178 ? -7.535 5.984 19.406 1 87.12 178 ARG B O 1
ATOM 2891 N N . ALA B 1 179 ? -5.441 5.371 18.984 1 84.38 179 ALA B N 1
ATOM 2892 C CA . ALA B 1 179 ? -4.945 6.715 19.281 1 84.38 179 ALA B CA 1
ATOM 2893 C C . ALA B 1 179 ? -5.512 7.738 18.312 1 84.38 179 ALA B C 1
ATOM 2895 O O . ALA B 1 179 ? -5.914 8.836 18.703 1 84.38 179 ALA B O 1
ATOM 2896 N N . GLY B 1 180 ? -5.535 7.383 17.078 1 82.81 180 GLY B N 1
ATOM 2897 C CA . GLY B 1 180 ? -6.086 8.273 16.062 1 82.81 180 GLY B CA 1
ATOM 2898 C C . GLY B 1 180 ? -7.57 8.531 16.234 1 82.81 180 GLY B C 1
ATOM 2899 O O . GLY B 1 180 ? -8.016 9.68 16.156 1 82.81 180 GLY B O 1
ATOM 2900 N N . LEU B 1 181 ? -8.312 7.488 16.531 1 82.44 181 LEU B N 1
ATOM 2901 C CA . LEU B 1 181 ? -9.758 7.605 16.688 1 82.44 181 LEU B CA 1
ATOM 2902 C C . LEU B 1 181 ? -10.094 8.43 17.938 1 82.44 181 LEU B C 1
ATOM 2904 O O . LEU B 1 181 ? -11.086 9.164 17.953 1 82.44 181 LEU B O 1
ATOM 2908 N N . ARG B 1 182 ? -9.312 8.25 18.906 1 84.19 182 ARG B N 1
ATOM 2909 C CA . ARG B 1 182 ? -9.516 9.031 20.109 1 84.19 182 ARG B CA 1
ATOM 2910 C C . ARG B 1 182 ? -9.336 10.523 19.844 1 84.19 182 ARG B C 1
ATOM 2912 O O . ARG B 1 182 ? -10.117 11.352 20.312 1 84.19 182 ARG B O 1
ATOM 2919 N N . HIS B 1 183 ? -8.391 10.82 19.094 1 82.31 183 HIS B N 1
ATOM 2920 C CA . HIS B 1 183 ? -8.141 12.219 18.766 1 82.31 183 HIS B CA 1
ATOM 2921 C C . HIS B 1 183 ? -9.273 12.789 17.922 1 82.31 183 HIS B C 1
ATOM 2923 O O . HIS B 1 183 ? -9.672 13.945 18.109 1 82.31 183 HIS B O 1
ATOM 2929 N N . ILE B 1 184 ? -9.789 12.039 17.031 1 78.44 184 ILE B N 1
ATOM 2930 C CA . ILE B 1 184 ? -10.867 12.484 16.156 1 78.44 184 ILE B CA 1
ATOM 2931 C C . ILE B 1 184 ? -12.148 12.664 16.969 1 78.44 184 ILE B C 1
ATOM 2933 O O . ILE B 1 184 ? -12.891 13.625 16.766 1 78.44 184 ILE B O 1
ATOM 2937 N N . ALA B 1 185 ? -12.32 11.711 17.844 1 79.62 185 ALA B N 1
ATOM 2938 C CA . ALA B 1 185 ? -13.492 11.797 18.703 1 79.62 185 ALA B CA 1
ATOM 2939 C C . ALA B 1 185 ? -13.438 13.055 19.578 1 79.62 185 ALA B C 1
ATOM 2941 O O . ALA B 1 185 ? -14.453 13.719 19.781 1 79.62 185 ALA B O 1
ATOM 2942 N N . GLU B 1 186 ? -12.297 13.32 19.969 1 79.75 186 GLU B N 1
ATOM 2943 C CA . GLU B 1 186 ? -12.109 14.5 20.812 1 79.75 186 GLU B CA 1
ATOM 2944 C C . GLU B 1 186 ? -12.297 15.781 20 1 79.75 186 GLU B C 1
ATOM 2946 O O . GLU B 1 186 ? -12.859 16.766 20.5 1 79.75 186 GLU B O 1
ATOM 2951 N N . ALA B 1 187 ? -11.867 15.695 18.797 1 74.5 187 ALA B N 1
ATOM 2952 C CA . ALA B 1 187 ? -12.031 16.844 17.922 1 74.5 187 ALA B CA 1
ATOM 2953 C C . ALA B 1 187 ? -13.508 17.094 17.594 1 74.5 187 ALA B C 1
ATOM 2955 O O . ALA B 1 187 ? -13.961 18.234 17.547 1 74.5 187 ALA B O 1
ATOM 2956 N N . ASP B 1 188 ? -14.266 16.062 17.344 1 74.06 188 ASP B N 1
ATOM 2957 C CA . ASP B 1 188 ? -15.695 16.156 17.062 1 74.06 188 ASP B CA 1
ATOM 2958 C C . ASP B 1 188 ? -16.469 16.656 18.281 1 74.06 188 ASP B C 1
ATOM 2960 O O . ASP B 1 188 ? -17.375 17.484 18.141 1 74.06 188 ASP B O 1
ATOM 2964 N N . ALA B 1 189 ? -16.109 16.188 19.422 1 76.75 189 ALA B N 1
ATOM 2965 C CA . ALA B 1 189 ? -16.75 16.594 20.672 1 76.75 189 ALA B CA 1
ATOM 2966 C C . ALA B 1 189 ? -16.5 18.078 20.953 1 76.75 189 ALA B C 1
ATOM 2968 O O . ALA B 1 189 ? -17.391 18.797 21.406 1 76.75 189 ALA B O 1
ATOM 2969 N N . ALA B 1 190 ? -15.367 18.531 20.656 1 75.12 190 ALA B N 1
ATOM 2970 C CA . ALA B 1 190 ? -15.008 19.922 20.859 1 75.12 190 ALA B CA 1
ATOM 2971 C C . ALA B 1 190 ? -15.766 20.828 19.891 1 75.12 190 ALA B C 1
ATOM 2973 O O . ALA B 1 190 ? -16.188 21.922 20.25 1 75.12 190 ALA B O 1
ATOM 2974 N N . ALA B 1 191 ? -16 20.391 18.703 1 73.5 191 ALA B N 1
ATOM 2975 C CA . ALA B 1 191 ? -16.734 21.141 17.703 1 73.5 191 ALA B CA 1
ATOM 2976 C C . ALA B 1 191 ? -18.219 21.25 18.047 1 73.5 191 ALA B C 1
ATOM 2978 O O . ALA B 1 191 ? -18.859 22.25 17.766 1 73.5 191 ALA B O 1
ATOM 2979 N N . GLU B 1 192 ? -18.75 20.172 18.516 1 68.75 192 GLU B N 1
ATOM 2980 C CA . GLU B 1 192 ? -20.156 20.172 18.922 1 68.75 192 GLU B CA 1
ATOM 2981 C C . GLU B 1 192 ? -20.391 21.094 20.109 1 68.75 192 GLU B C 1
ATOM 2983 O O . GLU B 1 192 ? -21.453 21.703 20.234 1 68.75 192 GLU B O 1
ATOM 2988 N N . LYS B 1 193 ? -19.469 21.156 21.062 1 73.69 193 LYS B N 1
ATOM 2989 C CA . LYS B 1 193 ? -19.625 21.953 22.266 1 73.69 193 LYS B CA 1
ATOM 2990 C C . LYS B 1 193 ? -19.469 23.438 21.953 1 73.69 193 LYS B C 1
ATOM 2992 O O . LYS B 1 193 ? -20.062 24.281 22.641 1 73.69 193 LYS B O 1
ATOM 2997 N N . ASN B 1 194 ? -18.625 23.781 21.078 1 59.72 194 ASN B N 1
ATOM 2998 C CA . ASN B 1 194 ? -18.453 25.188 20.734 1 59.72 194 ASN B CA 1
ATOM 2999 C C . ASN B 1 194 ? -18.844 25.453 19.266 1 59.72 194 ASN B C 1
ATOM 3001 O O . ASN B 1 194 ? -17.969 25.672 18.438 1 59.72 194 ASN B O 1
ATOM 3005 N N . PRO B 1 195 ? -20.125 25.203 19.047 1 57.66 195 PRO B N 1
ATOM 3006 C CA . PRO B 1 195 ? -20.547 25.453 17.656 1 57.66 195 PRO B CA 1
ATOM 3007 C C . PRO B 1 195 ? -20.219 26.859 17.188 1 57.66 195 PRO B C 1
ATOM 3009 O O . PRO B 1 195 ? -20.234 27.125 15.977 1 57.66 195 PRO B O 1
ATOM 3012 N N . GLU B 1 196 ? -20.25 28 18.031 1 47.59 196 GLU B N 1
ATOM 3013 C CA . GLU B 1 196 ? -20.062 29.422 17.766 1 47.59 196 GLU B CA 1
ATOM 3014 C C . GLU B 1 196 ? -18.594 29.734 17.438 1 47.59 196 GLU B C 1
ATOM 3016 O O . GLU B 1 196 ? -18.219 30.906 17.312 1 47.59 196 GLU B O 1
ATOM 3021 N N . GLY B 1 197 ? -17.672 29.016 17.453 1 41.72 197 GLY B N 1
ATOM 3022 C CA . GLY B 1 197 ? -16.406 29.656 17.109 1 41.72 197 GLY B CA 1
ATOM 3023 C C . GLY B 1 197 ? -16.531 30.609 15.93 1 41.72 197 GLY B C 1
ATOM 3024 O O . GLY B 1 197 ? -16.312 30.203 14.781 1 41.72 197 GLY B O 1
ATOM 3025 N N . ASN B 1 198 ? -17.547 31.328 15.867 1 34.78 198 ASN B N 1
ATOM 3026 C CA . ASN B 1 198 ? -17.438 32.719 15.469 1 34.78 198 ASN B CA 1
ATOM 3027 C C . ASN B 1 198 ? -16.438 33.5 16.344 1 34.78 198 ASN B C 1
ATOM 3029 O O . ASN B 1 198 ? -16.422 33.312 17.562 1 34.78 198 ASN B O 1
#

InterPro domains:
  IPR000462 CDP-alcohol phosphatidyltransferase [PF01066] (3-170)
  IPR004570 CDP-diacylglycerol--glycerol-3-phosphate 3-phosphatidyltransferase [PIRSF000847] (2-187)
  IPR004570 CDP-diacylglycerol--glycerol-3-phosphate 3-phosphatidyltransferase [TIGR00560] (4-180)
  IPR043130 CDP-alcohol phosphatidyltransferase, transmembrane domain [G3DSA:1.20.120.1760] (3-179)
  IPR048254 CDP-alcohol phosphatidyltransferase, conserved site [PS00379] (49-71)
  IPR050324 CDP-alcohol phosphatidyltransferase class-I [PTHR14269] (3-179)

Foldseek 3Di:
DPPDPLLVLLVLLLVLQVVLLVLLVVDDQVSLVSSLVSLVSSVVSLVVSVVVCVVVVDDDPNNVVRSVVSLLSNLLSLLVSCVVVPLQDDPLNVLSVLLNVLSVVLVVLCVVVVVVVDDDDDDPLNVVLSVLSSQLSSLSSNRQVDDDPPVGGSSRSSSVSSVVSSVSSVVRSVVSVVVSVVVVVVVVVVCVVCVPPD/DPPDPLLVLLVLLLVLQVVLLVLLVVDDQVSLVSSLVSLVSSVVSLVVSVVVCVVVVDDDPNNVVRSVVSLLSNLLSLLVSCVVVPLQDDPLNVLSVLLNVLSVVLVVLQVVVVVVVDDDDDDPLNVVLSVLSSQLSSLSSNRQVDDDPPVGGSSRSSSVSSVVSSVSSVVRSVVSVVVSVVVVVVVVVVCVVCVPPD

Organism: NCBI:txid28181

Secondary structure (DSSP, 8-state):
----HHHHHHHHHHHHHHHHHHHHHH-HHHHHHHHHHHHHHHHHHHHHHHHHHHHHT---HHHHHHHHHHHHHHHHHHHHHHHHTTSS-GGGHHHHHHHHHHHHHHHHHHHHHHHTT---PPPHHHHHHHHHHHHHHHHHHHGGGSPB-SSSBHHHHHHHHHHHHHHHHHHHHHHHHHHHHHHHHHHHHHHHH-TT--/----HHHHHHHHHHHHHHHHHHHHHH-HHHHHHHHHHHHHHHHHHHHHHHHHHHHHT---HHHHHHHHHHHHHHHHHHHHHHHHTTSS-GGGHHHHHHHHHHHHHHHHHHHHHHHTT---PPPHHHHHHHHHHHHHHHHHHHGGGSPB-SSSBHHHHHHHHHHHHHHHHHHHHHHHHHHHHHHHHHHHHHHHH-TT--

Radius of gyration: 21.53 Å; Cα contacts (8 Å, |Δi|>4): 495; chains: 2; bounding box: 52×62×51 Å

Nearest PDB structures (foldseek):
  7drk-assembly1_B  TM=8.534E-01  e=7.444E-08  Staphylococcus aureus subsp. aureus N315
  4q7c-assembly1_A  TM=7.081E-01  e=3.560E-03  Archaeoglobus fulgidus DSM 4304
  4q7c-assembly1_B  TM=7.108E-01  e=3.915E-03  Archaeoglobus fulgidus DSM 4304
  6wmv-assembly1_A  TM=6.897E-01  e=2.112E-03  Archaeoglobus fulgidus
  4o6m-assembly1_A  TM=6.572E-01  e=3.088E-03  Archaeoglobus fulgidus DSM 4304